Protein 1UWV (pdb70)

Sequence (406 aa):
QIITVSVNDLDSFGQGVARHNGKTLFIPGLLPQENAEVTVTEDKKQYARAKVVRRLSDSPERETPRCPHFGVCGGCQQQHASVDLQQRSKSAALARLKHDVSEVIADVPWGYRRRARLSLNYLPKTQQLQGFRKAGSSDIVDVKQCPILAPQLEALLPKVRACLGSLQARHLGHVELVQATSGTLILRHTAPLSSADREKLERFSHSEGLDLYLAPDSEILETVSGEPWYDSNGLRLTFSPRDFIQVNAGVNQKVARALEWLDVQPEDRVLDLFCGGNFTLPLATQAASVVGVEGVPALVEKGQQNARLNGLQNVTFYHENLEEDVTKQPWAKNGFDKVLLDPARAGAAGVQQIIKLEPIRIVYVSCNPATLARDSEALLKAGYTIARLALDFPHTGHLESVLFSR

Structure (mmCIF, N/CA/C/O backbone):
data_1UWV
#
_entry.id   1UWV
#
_cell.length_a   35.938
_cell.length_b   99.448
_cell.length_c   58.519
_cell.angle_alpha   90.00
_cell.angle_beta   100.57
_cell.angle_gamma   90.00
#
_symmetry.space_group_name_H-M   'P 1 21 1'
#
loop_
_entity.id
_entity.type
_entity.pdbx_description
1 polymer '23S RRNA (URACIL-5-)-METHYLTRANSFERASE RUMA'
2 non-polymer 'IRON/SULFUR CLUSTER'
3 non-polymer 'NICKEL (II) ION'
4 non-polymer 'PHOSPHATE ION'
5 non-polymer 'CHLORIDE ION'
6 water water
#
loop_
_atom_site.group_PDB
_atom_site.id
_atom_site.type_symbol
_atom_site.label_atom_id
_atom_site.label_alt_id
_atom_site.label_comp_id
_atom_site.label_asym_id
_atom_site.label_entity_id
_atom_site.label_seq_id
_atom_site.pdbx_PDB_ins_code
_atom_site.Cartn_x
_atom_site.Cartn_y
_atom_site.Cartn_z
_atom_site.occupancy
_atom_site.B_iso_or_equiv
_atom_site.auth_seq_id
_atom_site.auth_comp_id
_atom_site.auth_asym_id
_atom_site.auth_atom_id
_atom_site.pdbx_PDB_model_num
ATOM 1 N N . GLN A 1 15 ? 6.984 -26.259 28.791 1.00 19.64 15 GLN A N 1
ATOM 2 C CA . GLN A 1 15 ? 7.186 -25.011 29.593 1.00 19.48 15 GLN A CA 1
ATOM 3 C C . GLN A 1 15 ? 8.643 -24.887 30.057 1.00 19.42 15 GLN A C 1
ATOM 4 O O . GLN A 1 15 ? 9.125 -25.719 30.824 1.00 19.23 15 GLN A O 1
ATOM 10 N N . ILE A 1 16 ? 9.316 -23.839 29.571 1.00 19.17 16 ILE A N 1
ATOM 11 C CA . ILE A 1 16 ? 10.746 -23.533 29.805 1.00 18.88 16 ILE A CA 1
ATOM 12 C C . ILE A 1 16 ? 11.761 -24.624 29.379 1.00 18.69 16 ILE A C 1
ATOM 13 O O . ILE A 1 16 ? 11.762 -25.753 29.885 1.00 18.55 16 ILE A O 1
ATOM 18 N N . ILE A 1 17 ? 12.626 -24.219 28.441 1.00 18.13 17 ILE A N 1
ATOM 19 C CA . ILE A 1 17 ? 13.673 -25.038 27.849 1.00 17.93 17 ILE A CA 1
ATOM 20 C C . ILE A 1 17 ? 14.879 -24.146 27.489 1.00 17.83 17 ILE A C 1
ATOM 21 O O . ILE A 1 17 ? 14.735 -22.925 27.402 1.00 17.63 17 ILE A O 1
ATOM 26 N N . THR A 1 18 ? 16.047 -24.748 27.250 1.00 17.54 18 THR A N 1
ATOM 27 C CA . THR A 1 18 ? 17.276 -24.007 26.934 1.00 17.64 18 THR A CA 1
ATOM 28 C C . THR A 1 18 ? 17.675 -24.144 25.463 1.00 18.14 18 THR A C 1
ATOM 29 O O . THR A 1 18 ? 17.716 -25.248 24.918 1.00 18.24 18 THR A O 1
ATOM 33 N N . VAL A 1 19 ? 17.959 -23.019 24.812 1.00 18.27 19 VAL A N 1
ATOM 34 C CA . VAL A 1 19 ? 18.332 -23.026 23.394 1.00 18.86 19 VAL A CA 1
ATOM 35 C C . VAL A 1 19 ? 19.474 -22.105 22.985 1.00 19.44 19 VAL A C 1
ATOM 36 O O . VAL A 1 19 ? 19.785 -21.118 23.658 1.00 19.05 19 VAL A O 1
ATOM 40 N N . SER A 1 20 ? 20.031 -22.415 21.817 1.00 20.55 20 SER A N 1
ATOM 41 C CA . SER A 1 20 ? 21.054 -21.617 21.165 1.00 21.73 20 SER A CA 1
ATOM 42 C C . SER A 1 20 ? 20.586 -21.169 19.801 1.00 21.39 20 SER A C 1
ATOM 43 O O . SER A 1 20 ? 20.146 -21.989 18.985 1.00 22.15 20 SER A O 1
ATOM 46 N N . VAL A 1 21 ? 20.754 -19.883 19.523 1.00 21.09 21 VAL A N 1
ATOM 47 C CA . VAL A 1 21 ? 20.387 -19.308 18.237 1.00 20.60 21 VAL A CA 1
ATOM 48 C C . VAL A 1 21 ? 21.469 -19.536 17.190 1.00 20.30 21 VAL A C 1
ATOM 49 O O . VAL A 1 21 ? 22.624 -19.266 17.416 1.00 18.27 21 VAL A O 1
ATOM 53 N N . ASN A 1 22 ? 21.060 -20.048 16.040 1.00 21.42 22 ASN A N 1
ATOM 54 C CA . ASN A 1 22 ? 21.998 -20.417 14.984 1.00 23.12 22 ASN A CA 1
ATOM 55 C C . ASN A 1 22 ? 22.210 -19.228 14.050 1.00 24.03 22 ASN A C 1
ATOM 56 O O . ASN A 1 22 ? 23.322 -18.970 13.581 1.00 24.43 22 ASN A O 1
ATOM 61 N N . ASP A 1 23 ? 21.118 -18.514 13.794 1.00 24.22 23 ASP A N 1
ATOM 62 C CA . ASP A 1 23 ? 21.022 -17.582 12.682 1.00 24.87 23 ASP A CA 1
ATOM 63 C C . ASP A 1 23 ? 20.143 -16.397 13.029 1.00 24.81 23 ASP A C 1
ATOM 64 O O . ASP A 1 23 ? 19.266 -16.479 13.861 1.00 24.65 23 ASP A O 1
ATOM 69 N N . LEU A 1 24 ? 20.369 -15.296 12.336 1.00 25.68 24 LEU A N 1
ATOM 70 C CA . LEU A 1 24 ? 19.540 -14.112 12.441 1.00 26.14 24 LEU A CA 1
ATOM 71 C C . LEU A 1 24 ? 18.844 -13.983 11.139 1.00 27.07 24 LEU A C 1
ATOM 72 O O . LEU A 1 24 ? 19.516 -13.830 10.120 1.00 27.97 24 LEU A O 1
ATOM 77 N N . ASP A 1 25 ? 17.517 -14.065 11.138 1.00 28.15 25 ASP A N 1
ATOM 78 C CA . ASP A 1 25 ? 16.786 -14.115 9.882 1.00 28.51 25 ASP A CA 1
ATOM 79 C C . ASP A 1 25 ? 16.634 -12.693 9.259 1.00 28.89 25 ASP A C 1
ATOM 80 O O . ASP A 1 25 ? 16.986 -11.674 9.896 1.00 28.72 25 ASP A O 1
ATOM 85 N N . SER A 1 26 ? 16.174 -12.616 8.014 1.00 28.96 26 SER A N 1
ATOM 86 C CA . SER A 1 26 ? 15.922 -11.304 7.402 1.00 29.12 26 SER A CA 1
ATOM 87 C C . SER A 1 26 ? 15.180 -10.365 8.380 1.00 28.51 26 SER A C 1
ATOM 88 O O . SER A 1 26 ? 15.567 -9.204 8.527 1.00 28.85 26 SER A O 1
ATOM 91 N N . PHE A 1 27 ? 14.170 -10.917 9.076 1.00 27.63 27 PHE A N 1
ATOM 92 C CA . PHE A 1 27 ? 13.166 -10.166 9.865 1.00 26.27 27 PHE A CA 1
ATOM 93 C C . PHE A 1 27 ? 13.558 -9.911 11.351 1.00 24.72 27 PHE A C 1
ATOM 94 O O . PHE A 1 27 ? 12.789 -9.350 12.147 1.00 24.67 27 PHE A O 1
ATOM 102 N N . GLY A 1 28 ? 14.756 -10.323 11.723 1.00 22.40 28 GLY A N 1
ATOM 103 C CA . GLY A 1 28 ? 15.335 -9.869 12.968 1.00 20.65 28 GLY A CA 1
ATOM 104 C C . GLY A 1 28 ? 15.094 -10.725 14.208 1.00 19.18 28 GLY A C 1
ATOM 105 O O . GLY A 1 28 ? 15.542 -10.344 15.284 1.00 18.83 28 GLY A O 1
ATOM 106 N N . GLN A 1 29 ? 14.352 -11.817 14.061 1.00 17.60 29 GLN A N 1
ATOM 107 C CA . GLN A 1 29 ? 14.186 -12.830 15.090 1.00 17.34 29 GLN A CA 1
ATOM 108 C C . GLN A 1 29 ? 15.333 -13.809 14.940 1.00 15.75 29 GLN A C 1
ATOM 109 O O . GLN A 1 29 ? 15.745 -14.139 13.829 1.00 14.88 29 GLN A O 1
ATOM 115 N N . GLY A 1 30 ? 15.821 -14.292 16.060 1.00 15.88 30 GLY A N 1
ATOM 116 C CA . GLY A 1 30 ? 16.838 -15.335 16.071 1.00 16.15 30 GLY A CA 1
ATOM 117 C C . GLY A 1 30 ? 16.202 -16.659 15.668 1.00 16.60 30 GLY A C 1
ATOM 118 O O . GLY A 1 30 ? 15.031 -16.898 15.943 1.00 16.22 30 GLY A O 1
ATOM 119 N N . VAL A 1 31 ? 16.967 -17.494 14.978 1.00 16.98 31 VAL A N 1
ATOM 120 C CA . VAL A 1 31 ? 16.489 -18.773 14.450 1.00 16.84 31 VAL A CA 1
ATOM 121 C C . VAL A 1 31 ? 17.281 -19.824 15.185 1.00 16.12 31 VAL A C 1
ATOM 122 O O . VAL A 1 31 ? 18.487 -19.769 15.187 1.00 15.86 31 VAL A O 1
ATOM 126 N N . ALA A 1 32 ? 16.587 -20.698 15.895 1.00 15.80 32 ALA A N 1
ATOM 127 C CA . ALA A 1 32 ? 17.197 -21.763 16.682 1.00 15.74 32 ALA A CA 1
ATOM 128 C C . ALA A 1 32 ? 16.476 -23.056 16.370 1.00 15.66 32 ALA A C 1
ATOM 129 O O . ALA A 1 32 ? 15.476 -23.055 15.673 1.00 16.02 32 ALA A O 1
ATOM 131 N N . ARG A 1 33 ? 16.979 -24.162 16.897 1.00 15.32 33 ARG A N 1
ATOM 132 C CA . ARG A 1 33 ? 16.322 -25.444 16.749 1.00 15.29 33 ARG A CA 1
ATOM 133 C C . ARG A 1 33 ? 16.199 -26.049 18.141 1.00 14.56 33 ARG A C 1
ATOM 134 O O . ARG A 1 33 ? 17.124 -25.913 18.929 1.00 14.67 33 ARG A O 1
ATOM 142 N N . HIS A 1 34 ? 15.054 -26.663 18.460 1.00 13.77 34 HIS A N 1
ATOM 143 C CA . HIS A 1 34 ? 14.919 -27.544 19.649 1.00 12.69 34 HIS A CA 1
ATOM 144 C C . HIS A 1 34 ? 14.110 -28.796 19.325 1.00 11.36 34 HIS A C 1
ATOM 145 O O . HIS A 1 34 ? 13.000 -28.737 18.810 1.00 10.16 34 HIS A O 1
ATOM 152 N N . ASN A 1 35 ? 14.674 -29.928 19.713 1.00 10.16 35 ASN A N 1
ATOM 153 C CA . ASN A 1 35 ? 14.133 -31.253 19.411 1.00 10.02 35 ASN A CA 1
ATOM 154 C C . ASN A 1 35 ? 13.869 -31.392 17.914 1.00 9.87 35 ASN A C 1
ATOM 155 O O . ASN A 1 35 ? 12.895 -31.980 17.495 1.00 9.41 35 ASN A O 1
ATOM 160 N N . GLY A 1 36 ? 14.771 -30.809 17.125 1.00 10.37 36 GLY A N 1
ATOM 161 C CA . GLY A 1 36 ? 14.721 -30.879 15.688 1.00 11.81 36 GLY A CA 1
ATOM 162 C C . GLY A 1 36 ? 13.740 -29.988 14.970 1.00 12.94 36 GLY A C 1
ATOM 163 O O . GLY A 1 36 ? 13.642 -30.118 13.783 1.00 15.16 36 GLY A O 1
ATOM 164 N N . LYS A 1 37 ? 13.006 -29.130 15.673 1.00 14.70 37 LYS A N 1
ATOM 165 C CA . LYS A 1 37 ? 12.041 -28.186 15.090 1.00 15.41 37 LYS A CA 1
ATOM 166 C C . LYS A 1 37 ? 12.610 -26.744 15.129 1.00 15.49 37 LYS A C 1
ATOM 167 O O . LYS A 1 37 ? 13.254 -26.342 16.103 1.00 14.80 37 LYS A O 1
ATOM 173 N N . THR A 1 38 ? 12.386 -25.989 14.052 1.00 15.70 38 THR A N 1
ATOM 174 C CA . THR A 1 38 ? 12.843 -24.598 13.984 1.00 16.22 38 THR A CA 1
ATOM 175 C C . THR A 1 38 ? 12.085 -23.708 15.014 1.00 16.50 38 THR A C 1
ATOM 176 O O . THR A 1 38 ? 10.855 -23.795 15.135 1.00 15.78 38 THR A O 1
ATOM 180 N N . LEU A 1 39 ? 12.832 -22.892 15.752 1.00 16.25 39 LEU A N 1
ATOM 181 C CA . LEU A 1 39 ? 12.284 -21.949 16.725 1.00 17.68 39 LEU A CA 1
ATOM 182 C C . LEU A 1 39 ? 12.611 -20.493 16.346 1.00 17.20 39 LEU A C 1
ATOM 183 O O . LEU A 1 39 ? 13.775 -20.164 16.133 1.00 17.15 39 LEU A O 1
ATOM 188 N N . PHE A 1 40 ? 11.599 -19.632 16.277 1.00 17.50 40 PHE A N 1
ATOM 189 C CA . PHE A 1 40 ? 11.813 -18.204 16.052 1.00 17.26 40 PHE A CA 1
ATOM 190 C C . PHE A 1 40 ? 11.647 -17.402 17.334 1.00 17.26 40 PHE A C 1
ATOM 191 O O . PHE A 1 40 ? 10.555 -17.312 17.871 1.00 17.09 40 PHE A O 1
ATOM 199 N N . ILE A 1 41 ? 12.749 -16.828 17.817 1.00 16.76 41 ILE A N 1
ATOM 200 C CA . ILE A 1 41 ? 12.789 -16.118 19.077 1.00 17.02 41 ILE A CA 1
ATOM 201 C C . ILE A 1 41 ? 13.134 -14.636 18.870 1.00 16.67 41 ILE A C 1
ATOM 202 O O . ILE A 1 41 ? 14.267 -14.333 18.539 1.00 17.51 41 ILE A O 1
ATOM 207 N N . PRO A 1 42 ? 12.203 -13.719 19.074 1.00 16.59 42 PRO A N 1
ATOM 208 C CA . PRO A 1 42 ? 12.543 -12.291 19.026 1.00 16.55 42 PRO A CA 1
ATOM 209 C C . PRO A 1 42 ? 13.544 -11.908 20.094 1.00 16.16 42 PRO A C 1
ATOM 210 O O . PRO A 1 42 ? 13.509 -12.455 21.180 1.00 16.37 42 PRO A O 1
ATOM 214 N N . GLY A 1 43 ? 14.435 -10.981 19.771 1.00 16.54 43 GLY A N 1
ATOM 215 C CA . GLY A 1 43 ? 15.376 -10.435 20.741 1.00 16.48 43 GLY A CA 1
ATOM 216 C C . GLY A 1 43 ? 16.651 -11.205 20.979 1.00 16.57 43 GLY A C 1
ATOM 217 O O . GLY A 1 43 ? 17.450 -10.798 21.825 1.00 16.97 43 GLY A O 1
ATOM 218 N N . LEU A 1 44 ? 16.846 -12.323 20.268 1.00 16.98 44 LEU A N 1
ATOM 219 C CA . LEU A 1 44 ? 18.020 -13.187 20.448 1.00 16.82 44 LEU A CA 1
ATOM 220 C C . LEU A 1 44 ? 18.885 -13.221 19.159 1.00 16.40 44 LEU A C 1
ATOM 221 O O . LEU A 1 44 ? 18.369 -13.241 18.018 1.00 15.49 44 LEU A O 1
ATOM 226 N N . LEU A 1 45 ? 20.203 -13.175 19.356 1.00 15.61 45 LEU A N 1
ATOM 227 C CA . LEU A 1 45 ? 21.123 -13.028 18.228 1.00 16.45 45 LEU A CA 1
ATOM 228 C C . LEU A 1 45 ? 21.922 -14.306 17.954 1.00 16.58 45 LEU A C 1
ATOM 229 O O . LEU A 1 45 ? 22.028 -15.162 18.831 1.00 15.73 45 LEU A O 1
ATOM 234 N N . PRO A 1 46 ? 22.537 -14.411 16.775 1.00 17.80 46 PRO A N 1
ATOM 235 C CA . PRO A 1 46 ? 23.361 -15.581 16.482 1.00 18.44 46 PRO A CA 1
ATOM 236 C C . PRO A 1 46 ? 24.331 -15.838 17.636 1.00 19.62 46 PRO A C 1
ATOM 237 O O . PRO A 1 46 ? 24.980 -14.909 18.165 1.00 19.41 46 PRO A O 1
ATOM 241 N N . GLN A 1 47 ? 24.327 -17.108 18.044 1.00 20.44 47 GLN A N 1
ATOM 242 C CA . GLN A 1 47 ? 25.234 -17.687 19.004 1.00 21.42 47 GLN A CA 1
ATOM 243 C C . GLN A 1 47 ? 24.980 -17.274 20.466 1.00 21.17 47 GLN A C 1
ATOM 244 O O . GLN A 1 47 ? 25.707 -17.695 21.380 1.00 22.57 47 GLN A O 1
ATOM 250 N N . GLU A 1 48 ? 23.898 -16.565 20.711 1.00 19.97 48 GLU A N 1
ATOM 251 C CA . GLU A 1 48 ? 23.483 -16.316 22.076 1.00 19.23 48 GLU A CA 1
ATOM 252 C C . GLU A 1 48 ? 22.695 -17.504 22.601 1.00 19.43 48 GLU A C 1
ATOM 253 O O . GLU A 1 48 ? 21.971 -18.141 21.864 1.00 19.99 48 GLU A O 1
ATOM 259 N N . ASN A 1 49 ? 22.827 -17.777 23.892 1.00 19.61 49 ASN A N 1
ATOM 260 C CA . ASN A 1 49 ? 22.042 -18.803 24.553 1.00 19.67 49 ASN A CA 1
ATOM 261 C C . ASN A 1 49 ? 20.995 -18.163 25.465 1.00 19.10 49 ASN A C 1
ATOM 262 O O . ASN A 1 49 ? 21.167 -17.025 25.937 1.00 19.09 49 ASN A O 1
ATOM 267 N N . ALA A 1 50 ? 19.899 -18.883 25.685 1.00 18.36 50 ALA A N 1
ATOM 268 C CA . ALA A 1 50 ? 18.771 -18.358 26.448 1.00 17.82 50 ALA A CA 1
ATOM 269 C C . ALA A 1 50 ? 17.848 -19.432 26.989 1.00 17.61 50 ALA A C 1
ATOM 270 O O . ALA A 1 50 ? 17.636 -20.472 26.359 1.00 17.17 50 ALA A O 1
ATOM 272 N N . GLU A 1 51 ? 17.313 -19.164 28.176 1.00 17.40 51 GLU A N 1
ATOM 273 C CA . GLU A 1 51 ? 16.123 -19.857 28.662 1.00 17.54 51 GLU A CA 1
ATOM 274 C C . GLU A 1 51 ? 14.919 -19.161 28.011 1.00 17.54 51 GLU A C 1
ATOM 275 O O . GLU A 1 51 ? 14.830 -17.933 28.027 1.00 16.69 51 GLU A O 1
ATOM 281 N N . VAL A 1 52 ? 14.034 -19.954 27.403 1.00 17.54 52 VAL A N 1
ATOM 282 C CA . VAL A 1 52 ? 12.920 -19.442 26.605 1.00 17.58 52 VAL A CA 1
ATOM 283 C C . VAL A 1 52 ? 11.635 -20.258 26.826 1.00 17.86 52 VAL A C 1
ATOM 284 O O . VAL A 1 52 ? 11.696 -21.385 27.299 1.00 17.20 52 VAL A O 1
ATOM 288 N N . THR A 1 53 ? 10.482 -19.673 26.490 1.00 18.98 53 THR A N 1
ATOM 289 C CA . THR A 1 53 ? 9.184 -20.371 26.516 1.00 19.94 53 THR A CA 1
ATOM 290 C C . THR A 1 53 ? 8.412 -20.237 25.204 1.00 20.80 53 THR A C 1
ATOM 291 O O . THR A 1 53 ? 8.283 -19.146 24.659 1.00 21.72 53 THR A O 1
ATOM 295 N N . VAL A 1 54 ? 7.824 -21.330 24.750 1.00 21.45 54 VAL A N 1
ATOM 296 C CA . VAL A 1 54 ? 6.965 -21.290 23.586 1.00 22.16 54 VAL A CA 1
ATOM 297 C C . VAL A 1 54 ? 5.527 -21.120 24.102 1.00 22.77 54 VAL A C 1
ATOM 298 O O . VAL A 1 54 ? 5.109 -21.860 24.994 1.00 23.25 54 VAL A O 1
ATOM 302 N N . THR A 1 55 ? 4.799 -20.104 23.621 1.00 23.43 55 THR A N 1
ATOM 303 C CA . THR A 1 55 ? 3.326 -20.074 23.772 1.00 23.81 55 THR A CA 1
ATOM 304 C C . THR A 1 55 ? 2.653 -20.567 22.475 1.00 24.28 55 THR A C 1
ATOM 305 O O . THR A 1 55 ? 1.443 -20.825 22.457 1.00 24.44 55 THR A O 1
ATOM 309 N N . GLU A 1 56 ? 3.462 -20.752 21.419 1.00 24.99 56 GLU A N 1
ATOM 310 C CA . GLU A 1 56 ? 2.978 -21.015 20.059 1.00 24.93 56 GLU A CA 1
ATOM 311 C C . GLU A 1 56 ? 3.666 -22.212 19.403 1.00 24.94 56 GLU A C 1
ATOM 312 O O . GLU A 1 56 ? 4.722 -22.035 18.793 1.00 25.06 56 GLU A O 1
ATOM 318 N N . ASP A 1 57 ? 3.095 -23.420 19.508 1.00 24.69 57 ASP A N 1
ATOM 319 C CA . ASP A 1 57 ? 3.716 -24.615 18.892 1.00 24.55 57 ASP A CA 1
ATOM 320 C C . ASP A 1 57 ? 2.906 -25.184 17.727 1.00 24.40 57 ASP A C 1
ATOM 321 O O . ASP A 1 57 ? 1.767 -25.631 17.906 1.00 24.50 57 ASP A O 1
ATOM 326 N N . LYS A 1 58 ? 3.533 -25.224 16.553 1.00 23.95 58 LYS A N 1
ATOM 327 C CA . LYS A 1 58 ? 2.862 -25.627 15.319 1.00 23.38 58 LYS A CA 1
ATOM 328 C C . LYS A 1 58 ? 3.603 -26.774 14.634 1.00 23.05 58 LYS A C 1
ATOM 329 O O . LYS A 1 58 ? 4.618 -27.259 15.130 1.00 23.40 58 LYS A O 1
ATOM 335 N N . LYS A 1 59 ? 3.054 -27.201 13.504 1.00 22.58 59 LYS A N 1
ATOM 336 C CA . LYS A 1 59 ? 3.685 -28.148 12.576 1.00 22.14 59 LYS A CA 1
ATOM 337 C C . LYS A 1 59 ? 5.177 -27.886 12.245 1.00 21.86 59 LYS A C 1
ATOM 338 O O . LYS A 1 59 ? 6.060 -28.474 12.879 1.00 22.21 59 LYS A O 1
ATOM 344 N N . GLN A 1 60 ? 5.456 -27.005 11.278 1.00 21.48 60 GLN A N 1
ATOM 345 C CA . GLN A 1 60 ? 6.796 -26.884 10.668 1.00 21.51 60 GLN A CA 1
ATOM 346 C C . GLN A 1 60 ? 7.785 -26.022 11.474 1.00 21.18 60 GLN A C 1
ATOM 347 O O . GLN A 1 60 ? 8.952 -25.882 11.089 1.00 21.24 60 GLN A O 1
ATOM 353 N N . TYR A 1 61 ? 7.307 -25.437 12.572 1.00 20.63 61 TYR A N 1
ATOM 354 C CA . TYR A 1 61 ? 8.059 -24.443 13.331 1.00 19.76 61 TYR A CA 1
ATOM 355 C C . TYR A 1 61 ? 7.337 -24.076 14.615 1.00 19.61 61 TYR A C 1
ATOM 356 O O . TYR A 1 61 ? 6.198 -24.468 14.840 1.00 20.39 61 TYR A O 1
ATOM 365 N N . ALA A 1 62 ? 8.009 -23.305 15.450 1.00 19.23 62 ALA A N 1
ATOM 366 C CA . ALA A 1 62 ? 7.457 -22.834 16.716 1.00 18.95 62 ALA A CA 1
ATOM 367 C C . ALA A 1 62 ? 7.995 -21.436 17.006 1.00 18.66 62 ALA A C 1
ATOM 368 O O . ALA A 1 62 ? 8.933 -21.001 16.368 1.00 17.41 62 ALA A O 1
ATOM 370 N N . ARG A 1 63 ? 7.344 -20.714 17.914 1.00 19.62 63 ARG A N 1
ATOM 371 C CA . ARG A 1 63 ? 7.800 -19.388 18.333 1.00 20.13 63 ARG A CA 1
ATOM 372 C C . ARG A 1 63 ? 8.053 -19.408 19.829 1.00 19.85 63 ARG A C 1
ATOM 373 O O . ARG A 1 63 ? 7.491 -20.227 20.549 1.00 19.43 63 ARG A O 1
ATOM 381 N N . ALA A 1 64 ? 8.925 -18.521 20.290 1.00 19.32 64 ALA A N 1
ATOM 382 C CA . ALA A 1 64 ? 9.195 -18.411 21.719 1.00 18.92 64 ALA A CA 1
ATOM 383 C C . ALA A 1 64 ? 9.664 -17.016 22.102 1.00 18.34 64 ALA A C 1
ATOM 384 O O . ALA A 1 64 ? 10.090 -16.252 21.252 1.00 17.49 64 ALA A O 1
ATOM 386 N N . LYS A 1 65 ? 9.558 -16.695 23.391 1.00 18.69 65 LYS A N 1
ATOM 387 C CA . LYS A 1 65 ? 10.033 -15.426 23.946 1.00 18.80 65 LYS A CA 1
ATOM 388 C C . LYS A 1 65 ? 11.170 -15.711 24.915 1.00 18.40 65 LYS A C 1
ATOM 389 O O . LYS A 1 65 ? 11.196 -16.749 25.563 1.00 17.39 65 LYS A O 1
ATOM 395 N N . VAL A 1 66 ? 12.120 -14.788 24.992 1.00 18.99 66 VAL A N 1
ATOM 396 C CA . VAL A 1 66 ? 13.214 -14.881 25.964 1.00 19.28 66 VAL A CA 1
ATOM 397 C C . VAL A 1 66 ? 12.664 -14.545 27.353 1.00 19.36 66 VAL A C 1
ATOM 398 O O . VAL A 1 66 ? 12.036 -13.506 27.530 1.00 19.50 66 VAL A O 1
ATOM 402 N N . VAL A 1 67 ? 12.887 -15.437 28.315 1.00 19.33 67 VAL A N 1
ATOM 403 C CA . VAL A 1 67 ? 12.587 -15.164 29.714 1.00 19.72 67 VAL A CA 1
ATOM 404 C C . VAL A 1 67 ? 13.876 -14.733 30.433 1.00 19.83 67 VAL A C 1
ATOM 405 O O . VAL A 1 67 ? 13.876 -13.729 31.159 1.00 19.48 67 VAL A O 1
ATOM 409 N N . ARG A 1 68 ? 14.968 -15.464 30.195 1.00 19.93 68 ARG A N 1
ATOM 410 C CA . ARG A 1 68 ? 16.303 -15.047 30.639 1.00 20.13 68 ARG A CA 1
ATOM 411 C C . ARG A 1 68 ? 17.374 -15.386 29.600 1.00 20.01 68 ARG A C 1
ATOM 412 O O . ARG A 1 68 ? 17.596 -16.553 29.253 1.00 20.63 68 ARG A O 1
ATOM 420 N N . ARG A 1 69 ? 18.029 -14.352 29.095 1.00 19.89 69 ARG A N 1
ATOM 421 C CA . ARG A 1 69 ? 19.114 -14.518 28.145 1.00 19.39 69 ARG A CA 1
ATOM 422 C C . ARG A 1 69 ? 20.354 -14.860 28.945 1.00 19.69 69 ARG A C 1
ATOM 423 O O . ARG A 1 69 ? 20.685 -14.156 29.873 1.00 19.61 69 ARG A O 1
ATOM 431 N N . LEU A 1 70 ? 21.025 -15.955 28.607 1.00 19.99 70 LEU A N 1
ATOM 432 C CA . LEU A 1 70 ? 22.160 -16.434 29.409 1.00 19.66 70 LEU A CA 1
ATOM 433 C C . LEU A 1 70 ? 23.498 -15.824 28.989 1.00 20.19 70 LEU A C 1
ATOM 434 O O . LEU A 1 70 ? 24.433 -15.768 29.783 1.00 20.12 70 LEU A O 1
ATOM 439 N N . SER A 1 71 ? 23.584 -15.337 27.752 1.00 20.99 71 SER A N 1
ATOM 440 C CA . SER A 1 71 ? 24.852 -14.829 27.210 1.00 21.31 71 SER A CA 1
ATOM 441 C C . SER A 1 71 ? 24.658 -13.776 26.117 1.00 21.08 71 SER A C 1
ATOM 442 O O . SER A 1 71 ? 23.572 -13.650 25.578 1.00 21.20 71 SER A O 1
ATOM 445 N N . ASP A 1 72 ? 25.733 -13.067 25.784 1.00 20.40 72 ASP A N 1
ATOM 446 C CA . ASP A 1 72 ? 25.700 -11.947 24.866 1.00 19.97 72 ASP A CA 1
ATOM 447 C C . ASP A 1 72 ? 26.605 -12.148 23.673 1.00 18.50 72 ASP A C 1
ATOM 448 O O . ASP A 1 72 ? 27.775 -12.472 23.833 1.00 16.97 72 ASP A O 1
ATOM 453 N N . SER A 1 73 ? 26.081 -11.847 22.483 1.00 15.81 73 SER A N 1
ATOM 454 C CA . SER A 1 73 ? 26.886 -11.778 21.274 1.00 15.05 73 SER A CA 1
ATOM 455 C C . SER A 1 73 ? 27.733 -10.519 21.358 1.00 13.88 73 SER A C 1
ATOM 456 O O . SER A 1 73 ? 27.270 -9.534 21.913 1.00 13.10 73 SER A O 1
ATOM 459 N N . PRO A 1 74 ? 28.940 -10.531 20.793 1.00 13.15 74 PRO A N 1
ATOM 460 C CA . PRO A 1 74 ? 29.716 -9.298 20.632 1.00 13.35 74 PRO A CA 1
ATOM 461 C C . PRO A 1 74 ? 29.077 -8.303 19.635 1.00 13.46 74 PRO A C 1
ATOM 462 O O . PRO A 1 74 ? 29.386 -7.111 19.695 1.00 13.06 74 PRO A O 1
ATOM 466 N N . GLU A 1 75 ? 28.212 -8.774 18.739 1.00 14.71 75 GLU A N 1
ATOM 467 C CA . GLU A 1 75 ? 27.464 -7.875 17.854 1.00 15.28 75 GLU A CA 1
ATOM 468 C C . GLU A 1 75 ? 26.214 -7.242 18.440 1.00 14.54 75 GLU A C 1
ATOM 469 O O . GLU A 1 75 ? 25.513 -6.517 17.723 1.00 13.56 75 GLU A O 1
ATOM 475 N N . ARG A 1 76 ? 25.929 -7.493 19.714 1.00 13.34 76 ARG A N 1
ATOM 476 C CA . ARG A 1 76 ? 24.773 -6.952 20.419 1.00 13.91 76 ARG A CA 1
ATOM 477 C C . ARG A 1 76 ? 25.001 -5.455 20.686 1.00 14.93 76 ARG A C 1
ATOM 478 O O . ARG A 1 76 ? 26.088 -5.047 21.107 1.00 15.88 76 ARG A O 1
ATOM 486 N N . GLU A 1 77 ? 24.002 -4.633 20.371 1.00 15.20 77 GLU A N 1
ATOM 487 C CA . GLU A 1 77 ? 24.027 -3.197 20.667 1.00 15.89 77 GLU A CA 1
ATOM 488 C C . GLU A 1 77 ? 22.864 -2.926 21.573 1.00 15.45 77 GLU A C 1
ATOM 489 O O . GLU A 1 77 ? 21.926 -3.725 21.618 1.00 17.02 77 GLU A O 1
ATOM 495 N N . THR A 1 78 ? 22.894 -1.761 22.205 1.00 15.38 78 THR A N 1
ATOM 496 C CA . THR A 1 78 ? 21.822 -1.244 23.034 1.00 15.55 78 THR A CA 1
ATOM 497 C C . THR A 1 78 ? 20.892 -0.452 22.100 1.00 16.20 78 THR A C 1
ATOM 498 O O . THR A 1 78 ? 21.328 0.517 21.452 1.00 17.14 78 THR A O 1
ATOM 502 N N . PRO A 1 79 ? 19.627 -0.854 21.984 1.00 15.73 79 PRO A N 1
ATOM 503 C CA . PRO A 1 79 ? 18.701 -0.117 21.097 1.00 16.84 79 PRO A CA 1
ATOM 504 C C . PRO A 1 79 ? 18.754 1.371 21.417 1.00 16.14 79 PRO A C 1
ATOM 505 O O . PRO A 1 79 ? 18.797 1.717 22.602 1.00 14.47 79 PRO A O 1
ATOM 509 N N . ARG A 1 80 ? 18.805 2.231 20.400 1.00 16.65 80 ARG A N 1
ATOM 510 C CA . ARG A 1 80 ? 18.777 3.677 20.642 1.00 18.15 80 ARG A CA 1
ATOM 511 C C . ARG A 1 80 ? 17.356 4.241 20.907 1.00 17.82 80 ARG A C 1
ATOM 512 O O . ARG A 1 80 ? 17.229 5.327 21.445 1.00 18.25 80 ARG A O 1
ATOM 520 N N . CYS A 1 81 ? 16.306 3.540 20.513 1.00 17.71 81 CYS A N 1
ATOM 521 C CA . CYS A 1 81 ? 14.924 4.031 20.657 1.00 18.78 81 CYS A CA 1
ATOM 522 C C . CYS A 1 81 ? 14.248 3.395 21.894 1.00 18.81 81 CYS A C 1
ATOM 523 O O . CYS A 1 81 ? 14.330 2.196 22.044 1.00 17.44 81 CYS A O 1
ATOM 526 N N . PRO A 1 82 ? 13.556 4.172 22.733 1.00 18.28 82 PRO A N 1
ATOM 527 C CA . PRO A 1 82 ? 12.846 3.604 23.908 1.00 19.40 82 PRO A CA 1
ATOM 528 C C . PRO A 1 82 ? 11.590 2.808 23.531 1.00 19.49 82 PRO A C 1
ATOM 529 O O . PRO A 1 82 ? 11.092 2.000 24.344 1.00 19.08 82 PRO A O 1
ATOM 533 N N . HIS A 1 83 ? 11.105 3.020 22.304 1.00 18.69 83 HIS A N 1
ATOM 534 C CA . HIS A 1 83 ? 9.948 2.331 21.783 1.00 17.59 83 HIS A CA 1
ATOM 535 C C . HIS A 1 83 ? 10.314 0.995 21.070 1.00 17.93 83 HIS A C 1
ATOM 536 O O . HIS A 1 83 ? 9.452 0.220 20.697 1.00 16.43 83 HIS A O 1
ATOM 543 N N . PHE A 1 84 ? 11.597 0.746 20.868 1.00 18.42 84 PHE A N 1
ATOM 544 C CA . PHE A 1 84 ? 12.013 -0.512 20.265 1.00 18.70 84 PHE A CA 1
ATOM 545 C C . PHE A 1 84 ? 11.552 -1.734 21.084 1.00 17.69 84 PHE A C 1
ATOM 546 O O . PHE A 1 84 ? 11.654 -1.742 22.272 1.00 16.73 84 PHE A O 1
ATOM 554 N N . GLY A 1 85 ? 10.965 -2.727 20.429 1.00 17.57 85 GLY A N 1
ATOM 555 C CA . GLY A 1 85 ? 10.454 -3.900 21.138 1.00 18.07 85 GLY A CA 1
ATOM 556 C C . GLY A 1 85 ? 8.938 -3.823 21.189 1.00 18.31 85 GLY A C 1
ATOM 557 O O . GLY A 1 85 ? 8.260 -4.850 21.342 1.00 18.33 85 GLY A O 1
ATOM 558 N N . VAL A 1 86 ? 8.411 -2.623 20.942 1.00 17.90 86 VAL A N 1
ATOM 559 C CA . VAL A 1 86 ? 6.979 -2.360 20.987 1.00 17.90 86 VAL A CA 1
ATOM 560 C C . VAL A 1 86 ? 6.474 -1.743 19.664 1.00 17.29 86 VAL A C 1
ATOM 561 O O . VAL A 1 86 ? 5.464 -2.184 19.134 1.00 15.76 86 VAL A O 1
ATOM 565 N N . CYS A 1 87 ? 7.171 -0.725 19.158 1.00 18.11 87 CYS A N 1
ATOM 566 C CA . CYS A 1 87 ? 6.890 -0.140 17.846 1.00 18.28 87 CYS A CA 1
ATOM 567 C C . CYS A 1 87 ? 7.147 -1.153 16.709 1.00 17.02 87 CYS A C 1
ATOM 568 O O . CYS A 1 87 ? 8.180 -1.802 16.695 1.00 16.66 87 CYS A O 1
ATOM 571 N N . GLY A 1 88 ? 6.196 -1.282 15.788 1.00 17.24 88 GLY A N 1
ATOM 572 C CA . GLY A 1 88 ? 6.362 -2.088 14.581 1.00 17.13 88 GLY A CA 1
ATOM 573 C C . GLY A 1 88 ? 7.397 -1.611 13.562 1.00 18.04 88 GLY A C 1
ATOM 574 O O . GLY A 1 88 ? 7.649 -2.310 12.555 1.00 19.05 88 GLY A O 1
ATOM 575 N N . GLY A 1 89 ? 7.946 -0.407 13.757 1.00 17.89 89 GLY A N 1
ATOM 576 C CA . GLY A 1 89 ? 8.804 0.228 12.767 1.00 17.65 89 GLY A CA 1
ATOM 577 C C . GLY A 1 89 ? 10.191 -0.366 12.637 1.00 18.26 89 GLY A C 1
ATOM 578 O O . GLY A 1 89 ? 10.726 -0.499 11.515 1.00 18.06 89 GLY A O 1
ATOM 579 N N . CYS A 1 90 ? 10.778 -0.765 13.758 1.00 16.65 90 CYS A N 1
ATOM 580 C CA . CYS A 1 90 ? 12.122 -1.392 13.775 1.00 17.12 90 CYS A CA 1
ATOM 581 C C . CYS A 1 90 ? 12.137 -2.806 14.354 1.00 16.84 90 CYS A C 1
ATOM 582 O O . CYS A 1 90 ? 11.367 -3.116 15.267 1.00 17.02 90 CYS A O 1
ATOM 585 N N . GLN A 1 91 ? 13.015 -3.654 13.827 1.00 17.19 91 GLN A N 1
ATOM 586 C CA . GLN A 1 91 ? 13.097 -5.080 14.260 1.00 17.54 91 GLN A CA 1
ATOM 587 C C . GLN A 1 91 ? 14.467 -5.497 14.819 1.00 17.85 91 GLN A C 1
ATOM 588 O O . GLN A 1 91 ? 14.566 -6.494 15.571 1.00 18.16 91 GLN A O 1
ATOM 594 N N . GLN A 1 92 ? 15.518 -4.713 14.559 1.00 17.11 92 GLN A N 1
ATOM 595 C CA . GLN A 1 92 ? 16.905 -5.204 14.728 1.00 17.11 92 GLN A CA 1
ATOM 596 C C . GLN A 1 92 ? 17.885 -4.177 15.275 1.00 15.50 92 GLN A C 1
ATOM 597 O O . GLN A 1 92 ? 19.079 -4.290 14.988 1.00 14.84 92 GLN A O 1
ATOM 603 N N . GLN A 1 93 ? 17.421 -3.237 16.089 1.00 16.42 93 GLN A N 1
ATOM 604 C CA . GLN A 1 93 ? 18.281 -2.223 16.676 1.00 15.94 93 GLN A CA 1
ATOM 605 C C . GLN A 1 93 ? 19.288 -2.876 17.618 1.00 15.92 93 GLN A C 1
ATOM 606 O O . GLN A 1 93 ? 20.347 -2.283 17.919 1.00 17.31 93 GLN A O 1
ATOM 612 N N . HIS A 1 94 ? 18.955 -4.075 18.104 1.00 15.62 94 HIS A N 1
ATOM 613 C CA . HIS A 1 94 ? 19.791 -4.834 19.034 1.00 13.53 94 HIS A CA 1
ATOM 614 C C . HIS A 1 94 ? 20.950 -5.513 18.299 1.00 14.14 94 HIS A C 1
ATOM 615 O O . HIS A 1 94 ? 21.849 -6.007 18.913 1.00 12.13 94 HIS A O 1
ATOM 622 N N . ALA A 1 95 ? 20.916 -5.509 16.968 1.00 14.98 95 ALA A N 1
ATOM 623 C CA . ALA A 1 95 ? 21.980 -6.086 16.164 1.00 15.64 95 ALA A CA 1
ATOM 624 C C . ALA A 1 95 ? 22.813 -4.965 15.613 1.00 16.49 95 ALA A C 1
ATOM 625 O O . ALA A 1 95 ? 22.273 -4.004 15.070 1.00 16.16 95 ALA A O 1
ATOM 627 N N . SER A 1 96 ? 24.127 -5.087 15.732 1.00 16.70 96 SER A N 1
ATOM 628 C CA . SER A 1 96 ? 24.995 -4.111 15.107 1.00 17.90 96 SER A CA 1
ATOM 629 C C . SER A 1 96 ? 24.743 -4.050 13.612 1.00 18.75 96 SER A C 1
ATOM 630 O O . SER A 1 96 ? 24.313 -5.028 12.990 1.00 19.87 96 SER A O 1
ATOM 633 N N . VAL A 1 97 ? 25.036 -2.886 13.040 1.00 18.40 97 VAL A N 1
ATOM 634 C CA . VAL A 1 97 ? 24.940 -2.653 11.609 1.00 19.34 97 VAL A CA 1
ATOM 635 C C . VAL A 1 97 ? 25.769 -3.682 10.766 1.00 18.86 97 VAL A C 1
ATOM 636 O O . VAL A 1 97 ? 25.309 -4.131 9.732 1.00 17.71 97 VAL A O 1
ATOM 640 N N . ASP A 1 98 ? 26.963 -4.046 11.212 1.00 19.26 98 ASP A N 1
ATOM 641 C CA . ASP A 1 98 ? 27.753 -5.072 10.520 1.00 20.02 98 ASP A CA 1
ATOM 642 C C . ASP A 1 98 ? 26.968 -6.371 10.445 1.00 19.42 98 ASP A C 1
ATOM 643 O O . ASP A 1 98 ? 26.912 -6.999 9.372 1.00 20.96 98 ASP A O 1
ATOM 648 N N . LEU A 1 99 ? 26.349 -6.765 11.563 1.00 17.59 99 LEU A N 1
ATOM 649 C CA . LEU A 1 99 ? 25.605 -8.027 11.657 1.00 16.64 99 LEU A CA 1
ATOM 650 C C . LEU A 1 99 ? 24.382 -7.978 10.751 1.00 15.50 99 LEU A C 1
ATOM 651 O O . LEU A 1 99 ? 24.125 -8.941 10.034 1.00 14.83 99 LEU A O 1
ATOM 656 N N . GLN A 1 100 ? 23.675 -6.854 10.730 1.00 16.67 100 GLN A N 1
ATOM 657 C CA . GLN A 1 100 ? 22.487 -6.722 9.904 1.00 15.49 100 GLN A CA 1
ATOM 658 C C . GLN A 1 100 ? 22.897 -6.932 8.423 1.00 15.86 100 GLN A C 1
ATOM 659 O O . GLN A 1 100 ? 22.254 -7.672 7.707 1.00 15.56 100 GLN A O 1
ATOM 665 N N . GLN A 1 101 ? 23.972 -6.267 8.022 1.00 16.32 101 GLN A N 1
ATOM 666 C CA . GLN A 1 101 ? 24.475 -6.250 6.661 1.00 17.09 101 GLN A CA 1
ATOM 667 C C . GLN A 1 101 ? 25.000 -7.620 6.290 1.00 16.84 101 GLN A C 1
ATOM 668 O O . GLN A 1 101 ? 24.712 -8.047 5.199 1.00 18.48 101 GLN A O 1
ATOM 674 N N . ARG A 1 102 ? 25.728 -8.273 7.193 1.00 17.13 102 ARG A N 1
ATOM 675 C CA . ARG A 1 102 ? 26.297 -9.611 6.981 1.00 18.75 102 ARG A CA 1
ATOM 676 C C . ARG A 1 102 ? 25.159 -10.648 6.825 1.00 17.96 102 ARG A C 1
ATOM 677 O O . ARG A 1 102 ? 25.202 -11.511 5.943 1.00 16.13 102 ARG A O 1
ATOM 685 N N . SER A 1 103 ? 24.097 -10.520 7.624 1.00 18.02 103 SER A N 1
ATOM 686 C CA . SER A 1 103 ? 23.017 -11.502 7.617 1.00 17.81 103 SER A CA 1
ATOM 687 C C . SER A 1 103 ? 22.153 -11.386 6.346 1.00 17.16 103 SER A C 1
ATOM 688 O O . SER A 1 103 ? 21.756 -12.384 5.759 1.00 16.78 103 SER A O 1
ATOM 691 N N . LYS A 1 104 ? 21.900 -10.167 5.929 1.00 16.76 104 LYS A N 1
ATOM 692 C CA . LYS A 1 104 ? 21.140 -9.884 4.700 1.00 15.76 104 LYS A CA 1
ATOM 693 C C . LYS A 1 104 ? 21.913 -10.234 3.409 1.00 15.59 104 LYS A C 1
ATOM 694 O O . LYS A 1 104 ? 21.336 -10.756 2.442 1.00 14.88 104 LYS A O 1
ATOM 700 N N . SER A 1 105 ? 23.199 -9.905 3.419 1.00 15.64 105 SER A N 1
ATOM 701 C CA . SER A 1 105 ? 24.108 -10.200 2.325 1.00 16.32 105 SER A CA 1
ATOM 702 C C . SER A 1 105 ? 24.213 -11.706 2.175 1.00 16.76 105 SER A C 1
ATOM 703 O O . SER A 1 105 ? 24.189 -12.182 1.038 1.00 17.80 105 SER A O 1
ATOM 706 N N . ALA A 1 106 ? 24.292 -12.438 3.285 1.00 16.25 106 ALA A N 1
ATOM 707 C CA . ALA A 1 106 ? 24.402 -13.916 3.228 1.00 16.47 106 ALA A CA 1
ATOM 708 C C . ALA A 1 106 ? 23.155 -14.536 2.598 1.00 15.79 106 ALA A C 1
ATOM 709 O O . ALA A 1 106 ? 23.274 -15.453 1.820 1.00 15.90 106 ALA A O 1
ATOM 711 N N . ALA A 1 107 ? 21.974 -14.047 2.976 1.00 14.68 107 ALA A N 1
ATOM 712 C CA . ALA A 1 107 ? 20.708 -14.525 2.442 1.00 14.89 107 ALA A CA 1
ATOM 713 C C . ALA A 1 107 ? 20.642 -14.247 0.959 1.00 14.61 107 ALA A C 1
ATOM 714 O O . ALA A 1 107 ? 20.244 -15.124 0.205 1.00 14.15 107 ALA A O 1
ATOM 716 N N . LEU A 1 108 ? 21.058 -13.046 0.553 1.00 13.66 108 LEU A N 1
ATOM 717 C CA . LEU A 1 108 ? 21.011 -12.641 -0.845 1.00 14.06 108 LEU A CA 1
ATOM 718 C C . LEU A 1 108 ? 21.951 -13.506 -1.687 1.00 13.71 108 LEU A C 1
ATOM 719 O O . LEU A 1 108 ? 21.562 -13.980 -2.732 1.00 11.25 108 LEU A O 1
ATOM 724 N N . ALA A 1 109 ? 23.162 -13.757 -1.164 1.00 12.76 109 ALA A N 1
ATOM 725 C CA . ALA A 1 109 ? 24.179 -14.540 -1.868 1.00 13.71 109 ALA A CA 1
ATOM 726 C C . ALA A 1 109 ? 23.715 -15.973 -2.096 1.00 13.51 109 ALA A C 1
ATOM 727 O O . ALA A 1 109 ? 23.904 -16.518 -3.168 1.00 14.32 109 ALA A O 1
ATOM 729 N N . ARG A 1 110 ? 23.053 -16.539 -1.086 1.00 13.94 110 ARG A N 1
ATOM 730 C CA . ARG A 1 110 ? 22.480 -17.877 -1.139 1.00 14.64 110 ARG A CA 1
ATOM 731 C C . ARG A 1 110 ? 21.367 -17.989 -2.140 1.00 13.41 110 ARG A C 1
ATOM 732 O O . ARG A 1 110 ? 21.292 -18.945 -2.878 1.00 12.34 110 ARG A O 1
ATOM 740 N N . LEU A 1 111 ? 20.524 -16.988 -2.193 1.00 13.13 111 LEU A N 1
ATOM 741 C CA . LEU A 1 111 ? 19.452 -16.969 -3.187 1.00 14.15 111 LEU A CA 1
ATOM 742 C C . LEU A 1 111 ? 19.946 -16.842 -4.614 1.00 12.78 111 LEU A C 1
ATOM 743 O O . LEU A 1 111 ? 19.448 -17.523 -5.490 1.00 12.45 111 LEU A O 1
ATOM 756 N N . LYS A 1 113 ? 22.995 -17.431 -5.752 1.00 13.39 113 LYS A N 1
ATOM 757 C CA . LYS A 1 113 ? 24.143 -18.292 -5.995 1.00 14.47 113 LYS A CA 1
ATOM 758 C C . LYS A 1 113 ? 25.337 -17.501 -6.510 1.00 14.61 113 LYS A C 1
ATOM 759 O O . LYS A 1 113 ? 26.001 -17.863 -7.484 1.00 14.16 113 LYS A O 1
ATOM 765 N N . HIS A 1 114 ? 25.583 -16.388 -5.849 1.00 14.93 114 HIS A N 1
ATOM 766 C CA . HIS A 1 114 ? 26.629 -15.489 -6.252 1.00 14.72 114 HIS A CA 1
ATOM 767 C C . HIS A 1 114 ? 26.964 -14.606 -5.059 1.00 15.89 114 HIS A C 1
ATOM 768 O O . HIS A 1 114 ? 26.058 -14.137 -4.333 1.00 13.67 114 HIS A O 1
ATOM 775 N N . ASP A 1 115 ? 28.269 -14.347 -4.916 1.00 15.69 115 ASP A N 1
ATOM 776 C CA . ASP A 1 115 ? 28.793 -13.457 -3.912 1.00 17.36 115 ASP A CA 1
ATOM 777 C C . ASP A 1 115 ? 28.214 -12.061 -4.022 1.00 16.12 115 ASP A C 1
ATOM 778 O O . ASP A 1 115 ? 27.875 -11.607 -5.088 1.00 16.10 115 ASP A O 1
ATOM 783 N N . VAL A 1 116 ? 28.071 -11.389 -2.883 1.00 16.60 116 VAL A N 1
ATOM 784 C CA . VAL A 1 116 ? 27.720 -9.973 -2.868 1.00 16.33 116 VAL A CA 1
ATOM 785 C C . VAL A 1 116 ? 28.981 -9.137 -3.062 1.00 17.02 116 VAL A C 1
ATOM 786 O O . VAL A 1 116 ? 29.931 -9.234 -2.295 1.00 16.63 116 VAL A O 1
ATOM 790 N N . SER A 1 117 ? 28.945 -8.311 -4.100 1.00 16.92 117 SER A N 1
ATOM 791 C CA . SER A 1 117 ? 30.056 -7.512 -4.551 1.00 18.12 117 SER A CA 1
ATOM 792 C C . SER A 1 117 ? 30.240 -6.304 -3.637 1.00 17.84 117 SER A C 1
ATOM 793 O O . SER A 1 117 ? 31.357 -5.872 -3.383 1.00 17.83 117 SER A O 1
ATOM 796 N N . GLU A 1 118 ? 29.149 -5.752 -3.155 1.00 17.80 118 GLU A N 1
ATOM 797 C CA . GLU A 1 118 ? 29.242 -4.594 -2.290 1.00 18.41 118 GLU A CA 1
ATOM 798 C C . GLU A 1 118 ? 27.981 -4.359 -1.502 1.00 17.63 118 GLU A C 1
ATOM 799 O O . GLU A 1 118 ? 26.912 -4.879 -1.832 1.00 15.93 118 GLU A O 1
ATOM 805 N N . VAL A 1 119 ? 28.122 -3.565 -0.450 1.00 16.51 119 VAL A N 1
ATOM 806 C CA . VAL A 1 119 ? 26.979 -3.123 0.328 1.00 17.32 119 VAL A CA 1
ATOM 807 C C . VAL A 1 119 ? 26.924 -1.604 0.139 1.00 15.96 119 VAL A C 1
ATOM 808 O O . VAL A 1 119 ? 27.925 -0.936 0.310 1.00 15.46 119 VAL A O 1
ATOM 812 N N . ILE A 1 120 ? 25.792 -1.090 -0.299 1.00 14.20 120 ILE A N 1
ATOM 813 C CA . ILE A 1 120 ? 25.599 0.350 -0.443 1.00 14.61 120 ILE A CA 1
ATOM 814 C C . ILE A 1 120 ? 24.828 0.814 0.795 1.00 14.53 120 ILE A C 1
ATOM 815 O O . ILE A 1 120 ? 23.699 0.388 0.994 1.00 13.38 120 ILE A O 1
ATOM 820 N N . ALA A 1 121 ? 25.438 1.698 1.595 1.00 14.04 121 ALA A N 1
ATOM 821 C CA . ALA A 1 121 ? 24.862 2.167 2.849 1.00 13.18 121 ALA A CA 1
ATOM 822 C C . ALA A 1 121 ? 25.211 3.634 3.148 1.00 14.44 121 ALA A C 1
ATOM 823 O O . ALA A 1 121 ? 26.083 4.191 2.532 1.00 14.01 121 ALA A O 1
ATOM 825 N N . ASP A 1 122 ? 24.524 4.214 4.132 1.00 14.03 122 ASP A N 1
ATOM 826 C CA . ASP A 1 122 ? 24.702 5.596 4.512 1.00 15.59 122 ASP A CA 1
ATOM 827 C C . ASP A 1 122 ? 24.549 5.616 6.044 1.00 15.45 122 ASP A C 1
ATOM 828 O O . ASP A 1 122 ? 24.859 4.636 6.707 1.00 15.87 122 ASP A O 1
ATOM 833 N N . VAL A 1 123 ? 24.034 6.687 6.608 1.00 16.46 123 VAL A N 1
ATOM 834 C CA . VAL A 1 123 ? 23.757 6.745 8.040 1.00 16.85 123 VAL A CA 1
ATOM 835 C C . VAL A 1 123 ? 22.766 5.779 8.622 1.00 17.65 123 VAL A C 1
ATOM 836 O O . VAL A 1 123 ? 21.605 5.627 8.163 1.00 17.68 123 VAL A O 1
ATOM 840 N N . PRO A 1 124 ? 23.205 5.068 9.655 1.00 18.26 124 PRO A N 1
ATOM 841 C CA . PRO A 1 124 ? 22.310 4.109 10.286 1.00 18.18 124 PRO A CA 1
ATOM 842 C C . PRO A 1 124 ? 21.210 4.744 11.153 1.00 17.05 124 PRO A C 1
ATOM 843 O O . PRO A 1 124 ? 20.291 4.059 11.504 1.00 17.30 124 PRO A O 1
ATOM 847 N N . TRP A 1 125 ? 21.333 6.007 11.495 1.00 16.31 125 TRP A N 1
ATOM 848 C CA . TRP A 1 125 ? 20.348 6.722 12.282 1.00 17.09 125 TRP A CA 1
ATOM 849 C C . TRP A 1 125 ? 20.000 8.023 11.563 1.00 16.80 125 TRP A C 1
ATOM 850 O O . TRP A 1 125 ? 20.816 8.558 10.841 1.00 17.01 125 TRP A O 1
ATOM 861 N N . GLY A 1 126 ? 18.781 8.534 11.723 1.00 17.04 126 GLY A N 1
ATOM 862 C CA . GLY A 1 126 ? 18.493 9.838 11.163 1.00 16.39 126 GLY A CA 1
ATOM 863 C C . GLY A 1 126 ? 18.370 9.783 9.660 1.00 15.61 126 GLY A C 1
ATOM 864 O O . GLY A 1 126 ? 18.524 10.803 9.005 1.00 16.84 126 GLY A O 1
ATOM 865 N N . TYR A 1 127 ? 18.039 8.619 9.127 1.00 13.66 127 TYR A N 1
ATOM 866 C CA . TYR A 1 127 ? 18.062 8.424 7.712 1.00 14.56 127 TYR A CA 1
ATOM 867 C C . TYR A 1 127 ? 16.683 8.614 7.013 1.00 14.17 127 TYR A C 1
ATOM 868 O O . TYR A 1 127 ? 16.652 8.731 5.773 1.00 14.02 127 TYR A O 1
ATOM 877 N N . ARG A 1 128 ? 15.581 8.566 7.758 1.00 14.44 128 ARG A N 1
ATOM 878 C CA . ARG A 1 128 ? 14.210 8.635 7.117 1.00 14.58 128 ARG A CA 1
ATOM 879 C C . ARG A 1 128 ? 13.808 10.087 6.945 1.00 13.89 128 ARG A C 1
ATOM 880 O O . ARG A 1 128 ? 13.716 10.830 7.921 1.00 13.58 128 ARG A O 1
ATOM 888 N N . ARG A 1 129 ? 13.536 10.470 5.700 1.00 13.45 129 ARG A N 1
ATOM 889 C CA . ARG A 1 129 ? 13.181 11.833 5.361 1.00 13.77 129 ARG A CA 1
ATOM 890 C C . ARG A 1 129 ? 11.655 12.070 5.339 1.00 13.39 129 ARG A C 1
ATOM 891 O O . ARG A 1 129 ? 11.201 13.187 5.085 1.00 12.98 129 ARG A O 1
ATOM 899 N N . ARG A 1 130 ? 10.869 11.044 5.610 1.00 13.37 130 ARG A N 1
ATOM 900 C CA . ARG A 1 130 ? 9.455 11.208 5.820 1.00 14.12 130 ARG A CA 1
ATOM 901 C C . ARG A 1 130 ? 8.899 10.179 6.766 1.00 16.18 130 ARG A C 1
ATOM 902 O O . ARG A 1 130 ? 9.392 9.044 6.857 1.00 18.08 130 ARG A O 1
ATOM 910 N N . ALA A 1 131 ? 7.881 10.582 7.504 1.00 15.32 131 ALA A N 1
ATOM 911 C CA . ALA A 1 131 ? 7.151 9.639 8.331 1.00 15.43 131 ALA A CA 1
ATOM 912 C C . ALA A 1 131 ? 5.656 9.991 8.319 1.00 14.87 131 ALA A C 1
ATOM 913 O O . ALA A 1 131 ? 5.305 11.140 8.245 1.00 14.49 131 ALA A O 1
ATOM 915 N N . ARG A 1 132 ? 4.816 8.990 8.357 1.00 14.68 132 ARG A N 1
ATOM 916 C CA . ARG A 1 132 ? 3.397 9.136 8.544 1.00 13.88 132 ARG A CA 1
ATOM 917 C C . ARG A 1 132 ? 3.080 8.681 9.971 1.00 14.07 132 ARG A C 1
ATOM 918 O O . ARG A 1 132 ? 3.217 7.494 10.301 1.00 13.19 132 ARG A O 1
ATOM 926 N N . LEU A 1 133 ? 2.660 9.625 10.789 1.00 13.13 133 LEU A N 1
ATOM 927 C CA . LEU A 1 133 ? 2.209 9.368 12.166 1.00 13.69 133 LEU A CA 1
ATOM 928 C C . LEU A 1 133 ? 0.678 9.224 12.250 1.00 13.66 133 LEU A C 1
ATOM 929 O O . LEU A 1 133 ? -0.075 10.174 11.923 1.00 12.50 133 LEU A O 1
ATOM 934 N N . SER A 1 134 ? 0.210 8.049 12.669 1.00 12.82 134 SER A N 1
ATOM 935 C CA . SER A 1 134 ? -1.199 7.814 12.866 1.00 13.97 134 SER A CA 1
ATOM 936 C C . SER A 1 134 ? -1.656 8.585 14.102 1.00 13.00 134 SER A C 1
ATOM 937 O O . SER A 1 134 ? -0.888 8.797 15.024 1.00 12.38 134 SER A O 1
ATOM 940 N N . LEU A 1 135 ? -2.902 9.000 14.082 1.00 12.31 135 LEU A N 1
ATOM 941 C CA . LEU A 1 135 ? -3.515 9.754 15.162 1.00 14.24 135 LEU A CA 1
ATOM 942 C C . LEU A 1 135 ? -4.769 9.054 15.567 1.00 15.25 135 LEU A C 1
ATOM 943 O O . LEU A 1 135 ? -5.549 8.610 14.716 1.00 16.20 135 LEU A O 1
ATOM 948 N N . ASN A 1 136 ? -4.998 8.944 16.866 1.00 15.89 136 ASN A N 1
ATOM 949 C CA . ASN A 1 136 ? -6.171 8.222 17.351 1.00 14.94 136 ASN A CA 1
ATOM 950 C C . ASN A 1 136 ? -6.659 8.842 18.622 1.00 14.63 136 ASN A C 1
ATOM 951 O O . ASN A 1 136 ? -5.875 9.119 19.523 1.00 13.46 136 ASN A O 1
ATOM 956 N N . TYR A 1 137 ? -7.959 9.031 18.721 1.00 13.86 137 TYR A N 1
ATOM 957 C CA . TYR A 1 137 ? -8.510 9.735 19.851 1.00 15.11 137 TYR A CA 1
ATOM 958 C C . TYR A 1 137 ? -9.058 8.737 20.849 1.00 14.00 137 TYR A C 1
ATOM 959 O O . TYR A 1 137 ? -9.713 7.781 20.464 1.00 13.44 137 TYR A O 1
ATOM 968 N N . LEU A 1 138 ? -8.802 8.965 22.127 1.00 13.77 138 LEU A N 1
ATOM 969 C CA . LEU A 1 138 ? -9.247 8.050 23.170 1.00 15.42 138 LEU A CA 1
ATOM 970 C C . LEU A 1 138 ? -10.334 8.777 23.953 1.00 16.46 138 LEU A C 1
ATOM 971 O O . LEU A 1 138 ? -10.042 9.640 24.771 1.00 16.35 138 LEU A O 1
ATOM 976 N N . PRO A 1 139 ? -11.595 8.450 23.705 1.00 18.70 139 PRO A N 1
ATOM 977 C CA . PRO A 1 139 ? -12.682 9.266 24.270 1.00 19.56 139 PRO A CA 1
ATOM 978 C C . PRO A 1 139 ? -12.792 9.090 25.812 1.00 20.64 139 PRO A C 1
ATOM 979 O O . PRO A 1 139 ? -13.057 10.057 26.542 1.00 21.67 139 PRO A O 1
ATOM 983 N N . LYS A 1 140 ? -12.570 7.873 26.293 1.00 20.20 140 LYS A N 1
ATOM 984 C CA . LYS A 1 140 ? -12.611 7.585 27.732 1.00 20.44 140 LYS A CA 1
ATOM 985 C C . LYS A 1 140 ? -11.640 8.436 28.578 1.00 20.20 140 LYS A C 1
ATOM 986 O O . LYS A 1 140 ? -11.976 8.785 29.717 1.00 19.73 140 LYS A O 1
ATOM 992 N N . THR A 1 141 ? -10.475 8.804 28.018 1.00 19.10 141 THR A N 1
ATOM 993 C CA . THR A 1 141 ? -9.500 9.643 28.737 1.00 18.34 141 THR A CA 1
ATOM 994 C C . THR A 1 141 ? -9.232 10.973 28.079 1.00 17.86 141 THR A C 1
ATOM 995 O O . THR A 1 141 ? -8.405 11.752 28.562 1.00 17.92 141 THR A O 1
ATOM 999 N N . GLN A 1 142 ? -9.903 11.224 26.955 1.00 17.69 142 GLN A N 1
ATOM 1000 C CA . GLN A 1 142 ? -9.719 12.453 26.174 1.00 17.37 142 GLN A CA 1
ATOM 1001 C C . GLN A 1 142 ? -8.224 12.713 25.881 1.00 16.29 142 GLN A C 1
ATOM 1002 O O . GLN A 1 142 ? -7.737 13.791 26.118 1.00 15.71 142 GLN A O 1
ATOM 1008 N N . GLN A 1 143 ? -7.508 11.670 25.446 1.00 14.70 143 GLN A N 1
ATOM 1009 C CA . GLN A 1 143 ? -6.116 11.768 25.018 1.00 14.05 143 GLN A CA 1
ATOM 1010 C C . GLN A 1 143 ? -5.998 11.564 23.500 1.00 12.67 143 GLN A C 1
ATOM 1011 O O . GLN A 1 143 ? -6.764 10.832 22.902 1.00 12.69 143 GLN A O 1
ATOM 1017 N N . LEU A 1 144 ? -5.005 12.198 22.905 1.00 12.30 144 LEU A N 1
ATOM 1018 C CA . LEU A 1 144 ? -4.608 11.955 21.538 1.00 11.78 144 LEU A CA 1
ATOM 1019 C C . LEU A 1 144 ? -3.369 11.072 21.507 1.00 12.20 144 LEU A C 1
ATOM 1020 O O . LEU A 1 144 ? -2.320 11.414 22.090 1.00 11.80 144 LEU A O 1
ATOM 1025 N N . GLN A 1 145 ? -3.464 9.939 20.818 1.00 11.93 145 GLN A N 1
ATOM 1026 C CA . GLN A 1 145 ? -2.289 9.117 20.489 1.00 11.23 145 GLN A CA 1
ATOM 1027 C C . GLN A 1 145 ? -1.702 9.567 19.154 1.00 11.18 145 GLN A C 1
ATOM 1028 O O . GLN A 1 145 ? -2.432 9.857 18.213 1.00 12.42 145 GLN A O 1
ATOM 1042 N N . GLY A 1 147 ? 1.650 8.262 16.749 1.00 12.31 147 GLY A N 1
ATOM 1043 C CA . GLY A 1 147 ? 2.794 7.418 16.585 1.00 12.43 147 GLY A CA 1
ATOM 1044 C C . GLY A 1 147 ? 2.596 6.423 15.433 1.00 14.00 147 GLY A C 1
ATOM 1045 O O . GLY A 1 147 ? 1.996 6.726 14.405 1.00 11.67 147 GLY A O 1
ATOM 1046 N N . PHE A 1 148 ? 3.115 5.219 15.660 1.00 13.64 148 PHE A N 1
ATOM 1047 C CA . PHE A 1 148 ? 3.212 4.148 14.667 1.00 14.68 148 PHE A CA 1
ATOM 1048 C C . PHE A 1 148 ? 2.486 2.876 15.164 1.00 14.94 148 PHE A C 1
ATOM 1049 O O . PHE A 1 148 ? 2.212 2.728 16.361 1.00 13.39 148 PHE A O 1
ATOM 1057 N N . ARG A 1 149 ? 2.170 1.944 14.263 1.00 16.02 149 ARG A N 1
ATOM 1058 C CA . ARG A 1 149 ? 1.490 0.725 14.697 1.00 16.50 149 ARG A CA 1
ATOM 1059 C C . ARG A 1 149 ? 2.506 -0.161 15.432 1.00 16.44 149 ARG A C 1
ATOM 1060 O O . ARG A 1 149 ? 3.696 -0.104 15.177 1.00 14.27 149 ARG A O 1
ATOM 1068 N N . LYS A 1 150 ? 1.968 -0.915 16.371 1.00 17.41 150 LYS A N 1
ATOM 1069 C CA . LYS A 1 150 ? 2.690 -1.871 17.181 1.00 19.26 150 LYS A CA 1
ATOM 1070 C C . LYS A 1 150 ? 2.894 -3.098 16.343 1.00 19.87 150 LYS A C 1
ATOM 1071 O O . LYS A 1 150 ? 2.201 -3.311 15.356 1.00 19.55 150 LYS A O 1
ATOM 1077 N N . ALA A 1 151 ? 3.866 -3.898 16.734 1.00 21.47 151 ALA A N 1
ATOM 1078 C CA . ALA A 1 151 ? 4.172 -5.136 16.035 1.00 22.95 151 ALA A CA 1
ATOM 1079 C C . ALA A 1 151 ? 2.976 -6.089 16.101 1.00 23.78 151 ALA A C 1
ATOM 1080 O O . ALA A 1 151 ? 2.550 -6.463 17.201 1.00 24.01 151 ALA A O 1
ATOM 1082 N N . GLY A 1 152 ? 2.418 -6.466 14.943 1.00 24.76 152 GLY A N 1
ATOM 1083 C CA . GLY A 1 1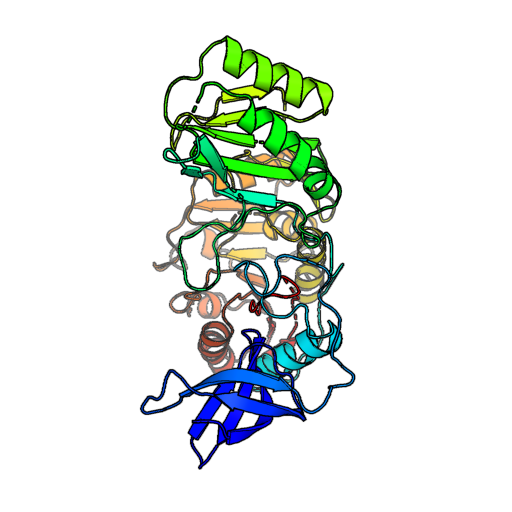52 ? 1.332 -7.461 14.923 1.00 25.56 152 GLY A CA 1
ATOM 1084 C C . GLY A 1 152 ? 0.041 -6.998 15.597 1.00 25.60 152 GLY A C 1
ATOM 1085 O O . GLY A 1 152 ? -0.679 -7.781 16.233 1.00 25.44 152 GLY A O 1
ATOM 1086 N N . SER A 1 153 ? -0.233 -5.701 15.449 1.00 25.94 153 SER A N 1
ATOM 1087 C CA . SER A 1 153 ? -1.419 -5.076 16.029 1.00 25.06 153 SER A CA 1
ATOM 1088 C C . SER A 1 153 ? -1.707 -3.792 15.282 1.00 24.31 153 SER A C 1
ATOM 1089 O O . SER A 1 153 ? -0.822 -3.219 14.635 1.00 24.18 153 SER A O 1
ATOM 1092 N N . SER A 1 154 ? -2.950 -3.325 15.369 1.00 23.44 154 SER A N 1
ATOM 1093 C CA . SER A 1 154 ? -3.310 -2.023 14.798 1.00 22.96 154 SER A CA 1
ATOM 1094 C C . SER A 1 154 ? -3.176 -0.889 15.823 1.00 22.21 154 SER A C 1
ATOM 1095 O O . SER A 1 154 ? -3.265 0.270 15.478 1.00 22.40 154 SER A O 1
ATOM 1098 N N . ASP A 1 155 ? -2.943 -1.249 17.081 1.00 21.48 155 ASP A N 1
ATOM 1099 C CA . ASP A 1 155 ? -2.772 -0.289 18.175 1.00 20.32 155 ASP A CA 1
ATOM 1100 C C . ASP A 1 155 ? -1.572 0.620 17.932 1.00 18.37 155 ASP A C 1
ATOM 1101 O O . ASP A 1 155 ? -0.578 0.214 17.331 1.00 18.14 155 ASP A O 1
ATOM 1106 N N . ILE A 1 156 ? -1.680 1.856 18.397 1.00 15.75 156 ILE A N 1
ATOM 1107 C CA . ILE A 1 156 ? -0.643 2.845 18.194 1.00 15.93 156 ILE A CA 1
ATOM 1108 C C . ILE A 1 156 ? 0.267 2.919 19.424 1.00 15.46 156 ILE A C 1
ATOM 1109 O O . ILE A 1 156 ? -0.228 3.002 20.540 1.00 14.69 156 ILE A O 1
ATOM 1114 N N . VAL A 1 157 ? 1.580 2.860 19.180 1.00 14.68 157 VAL A N 1
ATOM 1115 C CA . VAL A 1 157 ? 2.611 3.291 20.129 1.00 14.64 157 VAL A CA 1
ATOM 1116 C C . VAL A 1 157 ? 2.800 4.824 20.021 1.00 14.22 157 VAL A C 1
ATOM 1117 O O . VAL A 1 157 ? 3.169 5.311 18.977 1.00 11.15 157 VAL A O 1
ATOM 1121 N N . ASP A 1 158 ? 2.605 5.556 21.127 1.00 14.21 158 ASP A N 1
ATOM 1122 C CA . ASP A 1 158 ? 2.911 6.982 21.180 1.00 14.93 158 ASP A CA 1
ATOM 1123 C C . ASP A 1 158 ? 4.375 7.214 20.969 1.00 15.43 158 ASP A C 1
ATOM 1124 O O . ASP A 1 158 ? 5.220 6.746 21.770 1.00 16.84 158 ASP A O 1
ATOM 1129 N N . VAL A 1 159 ? 4.722 7.886 19.887 1.00 14.22 159 VAL A N 1
ATOM 1130 C CA . VAL A 1 159 ? 6.116 8.153 19.581 1.00 13.66 159 VAL A CA 1
ATOM 1131 C C . VAL A 1 159 ? 6.590 9.496 20.180 1.00 14.53 159 VAL A C 1
ATOM 1132 O O . VAL A 1 159 ? 6.014 10.540 19.869 1.00 13.79 159 VAL A O 1
ATOM 1136 N N . LYS A 1 160 ? 7.606 9.454 21.057 1.00 15.02 160 LYS A N 1
ATOM 1137 C CA . LYS A 1 160 ? 8.176 10.619 21.727 1.00 16.70 160 LYS A CA 1
ATOM 1138 C C . LYS A 1 160 ? 9.566 10.915 21.167 1.00 17.56 160 LYS A C 1
ATOM 1139 O O . LYS A 1 160 ? 10.012 12.063 21.120 1.00 15.76 160 LYS A O 1
ATOM 1145 N N . GLN A 1 161 ? 10.243 9.832 20.767 1.00 17.69 161 GLN A N 1
ATOM 1146 C CA . GLN A 1 161 ? 11.528 9.844 20.060 1.00 18.37 161 GLN A CA 1
ATOM 1147 C C . GLN A 1 161 ? 11.432 8.862 18.867 1.00 16.80 161 GLN A C 1
ATOM 1148 O O . GLN A 1 161 ? 10.603 7.945 18.877 1.00 16.34 161 GLN A O 1
ATOM 1154 N N . CYS A 1 162 ? 12.240 9.113 17.838 1.00 15.19 162 CYS A N 1
ATOM 1155 C CA . CYS A 1 162 ? 12.395 8.229 16.691 1.00 14.02 162 CYS A CA 1
ATOM 1156 C C . CYS A 1 162 ? 13.730 8.498 16.044 1.00 14.33 162 CYS A C 1
ATOM 1157 O O . CYS A 1 162 ? 13.827 9.336 15.128 1.00 12.97 162 CYS A O 1
ATOM 1160 N N . PRO A 1 163 ? 14.798 7.865 16.574 1.00 13.80 163 PRO A N 1
ATOM 1161 C CA . PRO A 1 163 ? 16.151 8.085 16.056 1.00 13.20 163 PRO A CA 1
ATOM 1162 C C . PRO A 1 163 ? 16.405 7.682 14.615 1.00 13.46 163 PRO A C 1
ATOM 1163 O O . PRO A 1 163 ? 17.402 8.137 14.088 1.00 13.32 163 PRO A O 1
ATOM 1167 N N . ILE A 1 164 ? 15.539 6.900 13.985 1.00 13.11 164 ILE A N 1
ATOM 1168 C CA . ILE A 1 164 ? 15.678 6.680 12.542 1.00 13.99 164 ILE A CA 1
ATOM 1169 C C . ILE A 1 164 ? 15.231 7.866 11.698 1.00 14.72 164 ILE A C 1
ATOM 1170 O O . ILE A 1 164 ? 15.654 7.985 10.579 1.00 13.54 164 ILE A O 1
ATOM 1175 N N . LEU A 1 165 ? 14.414 8.762 12.253 1.00 16.58 165 LEU A N 1
ATOM 1176 C CA . LEU A 1 165 ? 13.863 9.891 11.513 1.00 17.50 165 LEU A CA 1
ATOM 1177 C C . LEU A 1 165 ? 14.942 10.980 11.335 1.00 17.75 165 LEU A C 1
ATOM 1178 O O . LEU A 1 165 ? 15.781 11.170 12.230 1.00 16.83 165 LEU A O 1
ATOM 1183 N N . ALA A 1 166 ? 14.952 11.688 10.201 1.00 16.75 166 ALA A N 1
ATOM 1184 C CA . ALA A 1 166 ? 15.856 12.841 10.058 1.00 16.75 166 ALA A CA 1
ATOM 1185 C C . ALA A 1 166 ? 15.744 13.739 11.286 1.00 17.01 166 ALA A C 1
ATOM 1186 O O . ALA A 1 166 ? 14.644 13.966 11.768 1.00 15.97 166 ALA A O 1
ATOM 1188 N N . PRO A 1 167 ? 16.866 14.261 11.794 1.00 16.63 167 PRO A N 1
ATOM 1189 C CA . PRO A 1 167 ? 16.870 15.084 13.021 1.00 17.32 167 PRO A CA 1
ATOM 1190 C C . PRO A 1 167 ? 15.901 16.298 13.010 1.00 16.13 167 PRO A C 1
ATOM 1191 O O . PRO A 1 167 ? 15.288 16.580 14.008 1.00 15.25 167 PRO A O 1
ATOM 1195 N N . GLN A 1 168 ? 15.810 17.015 11.903 1.00 16.34 168 GLN A N 1
ATOM 1196 C CA . GLN A 1 168 ? 14.820 18.095 11.793 1.00 18.49 168 GLN A CA 1
ATOM 1197 C C . GLN A 1 168 ? 13.412 17.549 12.079 1.00 16.92 168 GLN A C 1
ATOM 1198 O O . GLN A 1 168 ? 12.626 18.172 12.769 1.00 18.73 168 GLN A O 1
ATOM 1204 N N . LEU A 1 169 ? 13.118 16.354 11.615 1.00 16.44 169 LEU A N 1
ATOM 1205 C CA . LEU A 1 169 ? 11.779 15.820 11.833 1.00 16.01 169 LEU A CA 1
ATOM 1206 C C . LEU A 1 169 ? 11.613 15.314 13.273 1.00 15.80 169 LEU A C 1
ATOM 1207 O O . LEU A 1 169 ? 10.546 15.457 13.873 1.00 14.76 169 LEU A O 1
ATOM 1212 N N . GLU A 1 170 ? 12.641 14.629 13.767 1.00 16.19 170 GLU A N 1
ATOM 1213 C CA . GLU A 1 170 ? 12.595 14.130 15.126 1.00 15.71 170 GLU A CA 1
ATOM 1214 C C . GLU A 1 170 ? 12.401 15.248 16.122 1.00 16.29 170 GLU A C 1
ATOM 1215 O O . GLU A 1 170 ? 11.603 15.116 17.069 1.00 14.86 170 GLU A O 1
ATOM 1221 N N . ALA A 1 171 ? 13.122 16.367 15.926 1.00 16.93 171 ALA A N 1
ATOM 1222 C CA . ALA A 1 171 ? 12.958 17.543 16.807 1.00 17.42 171 ALA A CA 1
ATOM 1223 C C . ALA A 1 171 ? 11.506 18.085 16.819 1.00 16.90 171 ALA A C 1
ATOM 1224 O O . ALA A 1 171 ? 11.052 18.658 17.792 1.00 15.50 171 ALA A O 1
ATOM 1226 N N . LEU A 1 172 ? 10.781 17.905 15.735 1.00 17.24 172 LEU A N 1
ATOM 1227 C CA . LEU A 1 172 ? 9.427 18.431 15.670 1.00 18.20 172 LEU A CA 1
ATOM 1228 C C . LEU A 1 172 ? 8.400 17.613 16.443 1.00 17.64 172 LEU A C 1
ATOM 1229 O O . LEU A 1 172 ? 7.371 18.151 16.794 1.00 19.13 172 LEU A O 1
ATOM 1234 N N . LEU A 1 173 ? 8.677 16.349 16.740 1.00 17.53 173 LEU A N 1
ATOM 1235 C CA . LEU A 1 173 ? 7.685 15.468 17.363 1.00 16.35 173 LEU A CA 1
ATOM 1236 C C . LEU A 1 173 ? 6.959 15.998 18.606 1.00 15.54 173 LEU A C 1
ATOM 1237 O O . LEU A 1 173 ? 5.750 15.972 18.634 1.00 16.50 173 LEU A O 1
ATOM 1242 N N . PRO A 1 174 ? 7.629 16.407 19.653 1.00 14.05 174 PRO A N 1
ATOM 1243 C CA . PRO A 1 174 ? 6.857 16.969 20.779 1.00 14.19 174 PRO A CA 1
ATOM 1244 C C . PRO A 1 174 ? 6.088 18.269 20.422 1.00 13.56 174 PRO A C 1
ATOM 1245 O O . PRO A 1 174 ? 5.079 18.545 21.018 1.00 12.86 174 PRO A O 1
ATOM 1249 N N . LYS A 1 175 ? 6.536 19.030 19.435 1.00 13.80 175 LYS A N 1
ATOM 1250 C CA . LYS A 1 175 ? 5.928 20.329 19.165 1.00 14.96 175 LYS A CA 1
ATOM 1251 C C . LYS A 1 175 ? 4.678 20.073 18.330 1.00 13.75 175 LYS A C 1
ATOM 1252 O O . LYS A 1 175 ? 3.668 20.637 18.599 1.00 12.81 175 LYS A O 1
ATOM 1258 N N . VAL A 1 176 ? 4.737 19.127 17.408 1.00 11.64 176 VAL A N 1
ATOM 1259 C CA . VAL A 1 176 ? 3.531 18.734 16.649 1.00 13.48 176 VAL A CA 1
ATOM 1260 C C . VAL A 1 176 ? 2.488 18.150 17.617 1.00 13.39 176 VAL A C 1
AT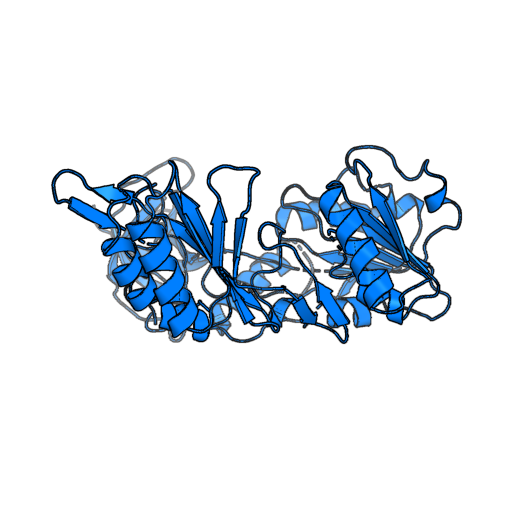OM 1261 O O . VAL A 1 176 ? 1.274 18.436 17.534 1.00 12.24 176 VAL A O 1
ATOM 1265 N N . ARG A 1 177 ? 2.958 17.303 18.522 1.00 13.19 177 ARG A N 1
ATOM 1266 C CA . ARG A 1 177 ? 2.062 16.648 19.485 1.00 13.14 177 ARG A CA 1
ATOM 1267 C C . ARG A 1 177 ? 1.312 17.698 20.312 1.00 12.30 177 ARG A C 1
ATOM 1268 O O . ARG A 1 177 ? 0.129 17.612 20.467 1.00 9.83 177 ARG A O 1
ATOM 1276 N N . ALA A 1 178 ? 2.024 18.674 20.863 1.00 12.54 178 ALA A N 1
ATOM 1277 C CA . ALA A 1 178 ? 1.364 19.699 21.688 1.00 13.03 178 ALA A CA 1
ATOM 1278 C C . ALA A 1 178 ? 0.440 20.575 20.856 1.00 12.93 178 ALA A C 1
ATOM 1279 O O . ALA A 1 178 ? -0.551 20.987 21.330 1.00 12.37 178 ALA A O 1
ATOM 1281 N N . CYS A 1 179 ? 0.776 20.846 19.597 1.00 13.14 179 CYS A N 1
ATOM 1282 C CA . CYS A 1 179 ? -0.111 21.626 18.741 1.00 12.92 179 CYS A CA 1
ATOM 1283 C C . CYS A 1 179 ? -1.405 20.849 18.409 1.00 13.07 179 CYS A C 1
ATOM 1284 O O . CYS A 1 179 ? -2.502 21.372 18.637 1.00 14.21 179 CYS A O 1
ATOM 1287 N N . LEU A 1 180 ? -1.306 19.607 17.909 1.00 11.23 180 LEU A N 1
ATOM 1288 C CA . LEU A 1 180 ? -2.510 18.811 17.617 1.00 12.02 180 LEU A CA 1
ATOM 1289 C C . LEU A 1 180 ? -3.362 18.552 18.857 1.00 12.10 180 LEU A C 1
ATOM 1290 O O . LEU A 1 180 ? -4.562 18.568 18.775 1.00 11.31 180 LEU A O 1
ATOM 1295 N N . GLY A 1 181 ? -2.708 18.388 20.003 1.00 13.14 181 GLY A N 1
ATOM 1296 C CA . GLY A 1 181 ? -3.371 18.150 21.268 1.00 14.20 181 GLY A CA 1
ATOM 1297 C C . GLY A 1 181 ? -4.099 19.386 21.745 1.00 15.03 181 GLY A C 1
ATOM 1298 O O . GLY A 1 181 ? -4.920 19.277 22.628 1.00 16.07 181 GLY A O 1
ATOM 1299 N N . SER A 1 182 ? -3.780 20.551 21.172 1.00 15.47 182 SER A N 1
ATOM 1300 C CA . SER A 1 182 ? -4.476 21.809 21.504 1.00 15.53 182 SER A CA 1
ATOM 1301 C C . SER A 1 182 ? -5.732 22.083 20.654 1.00 15.38 182 SER A C 1
ATOM 1302 O O . SER A 1 182 ? -6.472 23.022 20.943 1.00 16.58 182 SER A O 1
ATOM 1305 N N . LEU A 1 183 ? -6.003 21.261 19.645 1.00 14.41 183 LEU A N 1
ATOM 1306 C CA . LEU A 1 183 ? -7.068 21.532 18.707 1.00 14.76 183 LEU A CA 1
ATOM 1307 C C . LEU A 1 183 ? -8.426 21.089 19.244 1.00 16.31 183 LEU A C 1
ATOM 1308 O O . LEU A 1 183 ? -8.566 19.991 19.855 1.00 14.91 183 LEU A O 1
ATOM 1313 N N . GLN A 1 184 ? -9.454 21.902 18.986 1.00 16.97 184 GLN A N 1
ATOM 1314 C CA . GLN A 1 184 ? -10.831 21.421 19.206 1.00 18.16 184 GLN A CA 1
ATOM 1315 C C . GLN A 1 184 ? -11.100 20.123 18.397 1.00 17.28 184 GLN A C 1
ATOM 1316 O O . GLN A 1 184 ? -11.754 19.238 18.871 1.00 18.01 184 GLN A O 1
ATOM 1322 N N . ALA A 1 185 ? -10.584 20.045 17.179 1.00 16.72 185 ALA A N 1
ATOM 1323 C CA . ALA A 1 185 ? -10.865 18.968 16.220 1.00 17.69 185 ALA A CA 1
ATOM 1324 C C . ALA A 1 185 ? -10.052 17.711 16.502 1.00 17.50 185 ALA A C 1
ATOM 1325 O O . ALA A 1 185 ? -9.917 16.843 15.645 1.00 17.09 185 ALA A O 1
ATOM 1335 N N . ARG A 1 187 ? -10.494 15.022 18.009 1.00 16.61 187 ARG A N 1
ATOM 1336 C CA . ARG A 1 187 ? -11.145 13.735 17.843 1.00 17.84 187 ARG A CA 1
ATOM 1337 C C . ARG A 1 187 ? -11.423 13.356 16.383 1.00 16.99 187 ARG A C 1
ATOM 1338 O O . ARG A 1 187 ? -11.827 12.254 16.113 1.00 18.74 187 ARG A O 1
ATOM 1346 N N . HIS A 1 188 ? -11.125 14.226 15.440 1.00 15.42 188 HIS A N 1
ATOM 1347 C CA . HIS A 1 188 ? -11.508 14.082 14.036 1.00 15.51 188 HIS A CA 1
ATOM 1348 C C . HIS A 1 188 ? -10.257 14.269 13.132 1.00 15.60 188 HIS A C 1
ATOM 1349 O O . HIS A 1 188 ? -10.361 14.843 12.045 1.00 16.34 188 HIS A O 1
ATOM 1356 N N . LEU A 1 189 ? -9.085 13.846 13.622 1.00 13.60 189 LEU A N 1
ATOM 1357 C CA . LEU A 1 189 ? -7.831 13.927 12.928 1.00 13.75 189 LEU A CA 1
ATOM 1358 C C . LEU A 1 189 ? -7.460 12.551 12.450 1.00 13.60 189 LEU A C 1
ATOM 1359 O O . LEU A 1 189 ? -7.693 11.573 13.161 1.00 14.36 189 LEU A O 1
ATOM 1364 N N . GLY A 1 190 ? -6.900 12.444 11.261 1.00 12.61 190 GLY A N 1
ATOM 1365 C CA . GLY A 1 190 ? -6.621 11.141 10.665 1.00 12.78 190 GLY A CA 1
ATOM 1366 C C . GLY A 1 190 ? -5.184 10.738 10.854 1.00 12.01 190 GLY A C 1
ATOM 1367 O O . GLY A 1 190 ? -4.863 9.775 11.544 1.00 12.96 190 GLY A O 1
ATOM 1368 N N . HIS A 1 191 ? -4.308 11.499 10.234 1.00 12.38 191 HIS A N 1
ATOM 1369 C CA . HIS A 1 191 ? -2.877 11.260 10.330 1.00 12.24 191 HIS A CA 1
ATOM 1370 C C . HIS A 1 191 ? -2.112 12.533 9.978 1.00 12.34 191 HIS A C 1
ATOM 1371 O O . HIS A 1 191 ? -2.680 13.514 9.495 1.00 10.25 191 HIS A O 1
ATOM 1378 N N . VAL A 1 192 ? -0.814 12.542 10.239 1.00 10.30 192 VAL A N 1
ATOM 1379 C CA . VAL A 1 192 ? 0.013 13.702 9.967 1.00 12.55 192 VAL A CA 1
ATOM 1380 C C . VAL A 1 192 ? 1.287 13.193 9.336 1.00 13.75 192 VAL A C 1
ATOM 1381 O O . VAL A 1 192 ? 1.883 12.285 9.885 1.00 16.35 192 VAL A O 1
ATOM 1385 N N . GLU A 1 193 ? 1.675 13.745 8.201 1.00 13.33 193 GLU A N 1
ATOM 1386 C CA . GLU A 1 193 ? 2.904 13.394 7.517 1.00 14.21 193 GLU A CA 1
ATOM 1387 C C . GLU A 1 193 ? 3.862 14.527 7.646 1.00 14.62 193 GLU A C 1
ATOM 1388 O O . GLU A 1 193 ? 3.482 15.698 7.421 1.00 12.99 193 GLU A O 1
ATOM 1394 N N . LEU A 1 194 ? 5.090 14.173 8.019 1.00 13.92 194 LEU A N 1
ATOM 1395 C CA . LEU A 1 194 ? 6.198 15.102 8.105 1.00 13.63 194 LEU A CA 1
ATOM 1396 C C . LEU A 1 194 ? 7.189 14.703 6.993 1.00 14.12 194 LEU A C 1
ATOM 1397 O O . LEU A 1 194 ? 7.489 13.517 6.833 1.00 15.08 194 LEU A O 1
ATOM 1402 N N . VAL A 1 195 ? 7.647 15.660 6.187 1.00 12.96 195 VAL A N 1
ATOM 1403 C CA . VAL A 1 195 ? 8.568 15.398 5.093 1.00 13.33 195 VAL A CA 1
ATOM 1404 C C . VAL A 1 195 ? 9.712 16.450 5.100 1.00 14.28 195 VAL A C 1
ATOM 1405 O O . VAL A 1 195 ? 9.459 17.665 5.144 1.00 14.34 195 VAL A O 1
ATOM 1409 N N . GLN A 1 196 ? 10.959 15.983 5.071 1.00 13.31 196 GLN A N 1
ATOM 1410 C CA . GLN A 1 196 ? 12.116 16.839 4.927 1.00 13.68 196 GLN A CA 1
ATOM 1411 C C . GLN A 1 196 ? 12.705 16.793 3.489 1.00 13.91 196 GLN A C 1
ATOM 1412 O O . GLN A 1 196 ? 13.037 15.736 2.953 1.00 15.36 196 GLN A O 1
ATOM 1418 N N . ALA A 1 197 ? 12.779 17.954 2.891 1.00 14.31 197 ALA A N 1
ATOM 1419 C CA . ALA A 1 197 ? 13.287 18.135 1.535 1.00 14.59 197 ALA A CA 1
ATOM 1420 C C . ALA A 1 197 ? 14.273 19.257 1.539 1.00 14.69 197 ALA A C 1
ATOM 1421 O O . ALA A 1 197 ? 14.260 20.091 2.444 1.00 14.58 197 ALA A O 1
ATOM 1423 N N . THR A 1 198 ? 15.127 19.314 0.523 1.00 13.99 198 THR A N 1
ATOM 1424 C CA . THR A 1 198 ? 16.053 20.433 0.385 1.00 14.48 198 THR A CA 1
ATOM 1425 C C . THR A 1 198 ? 15.383 21.774 0.490 1.00 14.74 198 THR A C 1
ATOM 1426 O O . THR A 1 198 ? 15.933 22.708 1.060 1.00 14.91 198 THR A O 1
ATOM 1430 N N . SER A 1 199 ? 14.167 21.887 -0.037 1.00 13.74 199 SER A N 1
ATOM 1431 C CA . SER A 1 199 ? 13.474 23.154 -0.087 1.00 13.62 199 SER A CA 1
ATOM 1432 C C . SER A 1 199 ? 12.951 23.593 1.283 1.00 14.62 199 SER A C 1
ATOM 1433 O O . SER A 1 199 ? 12.777 24.767 1.519 1.00 15.12 199 SER A O 1
ATOM 1436 N N . GLY A 1 200 ? 12.666 22.645 2.150 1.00 14.64 200 GLY A N 1
ATOM 1437 C CA . GLY A 1 200 ? 12.085 22.964 3.441 1.00 15.57 200 GLY A CA 1
ATOM 1438 C C . GLY A 1 200 ? 11.435 21.731 4.045 1.00 15.10 200 GLY A C 1
ATOM 1439 O O . GLY A 1 200 ? 11.439 20.636 3.468 1.00 15.64 200 GLY A O 1
ATOM 1440 N N . THR A 1 201 ? 10.895 21.925 5.226 1.00 14.14 201 THR A N 1
ATOM 1441 C CA . THR A 1 201 ? 10.180 20.894 5.943 1.00 14.56 201 THR A CA 1
ATOM 1442 C C . THR A 1 201 ? 8.687 21.100 5.681 1.00 14.02 201 THR A C 1
ATOM 1443 O O . THR A 1 201 ? 8.203 22.250 5.658 1.00 13.15 201 THR A O 1
ATOM 1447 N N . LEU A 1 202 ? 7.984 20.005 5.451 1.00 13.89 202 LEU A N 1
ATOM 1448 C CA . LEU A 1 202 ? 6.568 20.035 5.112 1.00 13.88 202 LEU A CA 1
ATOM 1449 C C . LEU A 1 202 ? 5.756 19.274 6.151 1.00 13.32 202 LEU A C 1
ATOM 1450 O O . LEU A 1 202 ? 6.167 18.220 6.620 1.00 14.01 202 LEU A O 1
ATOM 1463 N N . ILE A 1 204 ? 1.787 17.715 6.477 1.00 12.93 204 ILE A N 1
ATOM 1464 C CA . ILE A 1 204 ? 0.456 17.438 5.861 1.00 13.12 204 ILE A CA 1
ATOM 1465 C C . ILE A 1 204 ? -0.436 16.817 6.921 1.00 11.99 204 ILE A C 1
ATOM 1466 O O . ILE A 1 204 ? -0.162 15.718 7.381 1.00 12.19 204 ILE A O 1
ATOM 1471 N N . LEU A 1 205 ? -1.494 17.515 7.314 1.00 10.68 205 LEU A N 1
ATOM 1472 C CA . LEU A 1 205 ? -2.486 17.007 8.246 1.00 9.51 205 LEU A CA 1
ATOM 1473 C C . LEU A 1 205 ? -3.734 16.522 7.523 1.00 8.95 205 LEU A C 1
ATOM 1474 O O . LEU A 1 205 ? -4.443 17.265 6.864 1.00 7.30 205 LEU A O 1
ATOM 1479 N N . ARG A 1 206 ? -3.990 15.228 7.632 1.00 9.15 206 ARG A N 1
ATOM 1480 C CA . ARG A 1 206 ? -5.215 14.632 7.099 1.00 10.41 206 ARG A CA 1
ATOM 1481 C C . ARG A 1 206 ? -6.258 14.727 8.188 1.00 10.30 206 ARG A C 1
ATOM 1482 O O . ARG A 1 206 ? -6.055 14.230 9.297 1.00 11.53 206 ARG A O 1
ATOM 1490 N N . HIS A 1 207 ? -7.389 15.343 7.912 1.00 11.48 207 HIS A N 1
ATOM 1491 C CA . HIS A 1 207 ? -8.423 15.478 8.918 1.00 12.40 207 HIS A CA 1
ATOM 1492 C C . HIS A 1 207 ? -9.795 15.117 8.321 1.00 13.96 207 HIS A C 1
ATOM 1493 O O . HIS A 1 207 ? -9.935 15.040 7.124 1.00 13.78 207 HIS A O 1
ATOM 1500 N N . THR A 1 208 ? -10.782 14.900 9.174 1.00 15.57 208 THR A N 1
ATOM 1501 C CA . THR A 1 208 ? -11.968 14.165 8.788 1.00 17.73 208 THR A CA 1
ATOM 1502 C C . THR A 1 208 ? -13.179 15.031 8.626 1.00 18.34 208 THR A C 1
ATOM 1503 O O . THR A 1 208 ? -14.091 14.599 7.958 1.00 20.01 208 THR A O 1
ATOM 1507 N N . ALA A 1 209 ? -13.211 16.219 9.248 1.00 19.62 209 ALA A N 1
ATOM 1508 C CA . ALA A 1 209 ? -14.295 17.222 9.070 1.00 19.84 209 ALA A CA 1
ATOM 1509 C C . ALA A 1 209 ? -13.744 18.635 8.953 1.00 19.49 209 ALA A C 1
ATOM 1510 O O . ALA A 1 209 ? -12.594 18.852 9.271 1.00 17.98 209 ALA A O 1
ATOM 1512 N N . PRO A 1 210 ? -14.541 19.614 8.514 1.00 19.82 210 PRO A N 1
ATOM 1513 C CA . PRO A 1 210 ? -14.020 20.983 8.411 1.00 18.86 210 PRO A CA 1
ATOM 1514 C C . PRO A 1 210 ? -13.375 21.460 9.726 1.00 17.53 210 PRO A C 1
ATOM 1515 O O . PRO A 1 210 ? -13.869 21.191 10.823 1.00 14.82 210 PRO A O 1
ATOM 1519 N N . LEU A 1 211 ? -12.214 22.082 9.601 1.00 15.39 211 LEU A N 1
ATOM 1520 C CA . LEU A 1 211 ? -11.540 22.681 10.743 1.00 15.45 211 LEU A CA 1
ATOM 1521 C C . LEU A 1 211 ? -12.160 24.028 11.050 1.00 14.49 211 LEU A C 1
ATOM 1522 O O . LEU A 1 211 ? -12.537 24.788 10.146 1.00 16.36 211 LEU A O 1
ATOM 1527 N N . SER A 1 212 ? -12.353 24.322 12.329 1.00 13.21 212 SER A N 1
ATOM 1528 C CA . SER A 1 212 ? -12.812 25.638 12.742 1.00 12.15 212 SER A CA 1
ATOM 1529 C C . SER A 1 212 ? -11.708 26.684 12.479 1.00 11.61 212 SER A C 1
ATOM 1530 O O . SER A 1 212 ? -10.556 26.330 12.244 1.00 9.24 212 SER A O 1
ATOM 1533 N N . SER A 1 213 ? -12.067 27.968 12.522 1.00 11.17 213 SER A N 1
ATOM 1534 C CA . SER A 1 213 ? -11.093 29.015 12.285 1.00 12.13 213 SER A CA 1
ATOM 1535 C C . SER A 1 213 ? -10.133 29.123 13.459 1.00 11.11 213 SER A C 1
ATOM 1536 O O . SER A 1 213 ? -8.994 29.381 13.276 1.00 7.85 213 SER A O 1
ATOM 1539 N N . ALA A 1 214 ? -10.599 28.878 14.668 1.00 11.60 214 ALA A N 1
ATOM 1540 C CA . ALA A 1 214 ? -9.657 28.803 15.802 1.00 11.95 214 ALA A CA 1
ATOM 1541 C C . ALA A 1 214 ? -8.639 27.680 15.604 1.00 12.04 214 ALA A C 1
ATOM 1542 O O . ALA A 1 214 ? -7.452 27.898 15.782 1.00 12.02 214 ALA A O 1
ATOM 1544 N N . ASP A 1 215 ? -9.072 26.486 15.213 1.00 11.16 215 ASP A N 1
ATOM 1545 C CA . ASP A 1 215 ? -8.106 25.423 14.896 1.00 11.82 215 ASP A CA 1
ATOM 1546 C C . ASP A 1 215 ? -7.183 25.742 13.696 1.00 11.11 215 ASP A C 1
ATOM 1547 O O . ASP A 1 215 ? -5.968 25.544 13.802 1.00 10.17 215 ASP A O 1
ATOM 1552 N N . ARG A 1 216 ? -7.731 26.231 12.587 1.00 9.99 216 ARG A N 1
ATOM 1553 C CA . ARG A 1 216 ? -6.875 26.654 11.464 1.00 11.63 216 ARG A CA 1
ATOM 1554 C C . ARG A 1 216 ? -5.833 27.684 11.936 1.00 11.56 216 ARG A C 1
ATOM 1555 O O . ARG A 1 216 ? -4.660 27.608 11.563 1.00 10.68 216 ARG A O 1
ATOM 1563 N N . GLU A 1 217 ? -6.242 28.626 12.784 1.00 11.71 217 GLU A N 1
ATOM 1564 C CA . GLU A 1 217 ? -5.308 29.646 13.277 1.00 13.05 217 GLU A CA 1
ATOM 1565 C C . GLU A 1 217 ? -4.177 29.053 14.154 1.00 12.27 217 GLU A C 1
ATOM 1566 O O . GLU A 1 217 ? -3.004 29.420 13.996 1.00 10.54 217 GLU A O 1
ATOM 1572 N N . LYS A 1 218 ? -4.516 28.121 15.042 1.00 10.36 218 LYS A N 1
ATOM 1573 C CA . LYS A 1 218 ? -3.483 27.423 15.788 1.00 11.07 218 LYS A CA 1
ATOM 1574 C C . LYS A 1 218 ? -2.468 26.772 14.847 1.00 10.81 218 LYS A C 1
ATOM 1575 O O . LYS A 1 218 ? -1.227 26.853 15.046 1.00 10.80 218 LYS A O 1
ATOM 1581 N N . LEU A 1 219 ? -2.977 26.090 13.818 1.00 10.28 219 LEU A N 1
ATOM 1582 C CA . LEU A 1 219 ? -2.093 25.359 12.900 1.00 10.54 219 LEU A CA 1
ATOM 1583 C C . LEU A 1 219 ? -1.217 26.351 12.101 1.00 11.08 219 LEU A C 1
ATOM 1584 O O . LEU A 1 219 ? -0.038 26.098 11.865 1.00 12.28 219 LEU A O 1
ATOM 1589 N N . GLU A 1 220 ? -1.821 27.454 11.694 1.00 12.83 220 GLU A N 1
ATOM 1590 C CA . GLU A 1 220 ? -1.135 28.510 10.942 1.00 13.43 220 GLU A CA 1
ATOM 1591 C C . GLU A 1 220 ? -0.008 29.074 11.801 1.00 13.54 220 GLU A C 1
ATOM 1592 O O . GLU A 1 220 ? 1.132 29.180 11.345 1.00 11.32 220 GLU A O 1
ATOM 1598 N N . ARG A 1 221 ? -0.331 29.469 13.028 1.00 12.06 221 ARG A N 1
ATOM 1599 C CA . ARG A 1 221 ? 0.675 30.069 13.906 1.00 13.57 221 ARG A CA 1
ATOM 1600 C C . ARG A 1 221 ? 1.779 29.091 14.199 1.00 11.57 221 ARG A C 1
ATOM 1601 O O . ARG A 1 221 ? 2.921 29.457 14.222 1.00 11.02 221 ARG A O 1
ATOM 1609 N N . PHE A 1 222 ? 1.441 27.824 14.391 1.00 11.26 222 PHE A N 1
ATOM 1610 C CA . PHE A 1 222 ? 2.409 26.806 14.695 1.00 10.77 222 PHE A CA 1
ATOM 1611 C C . PHE A 1 222 ? 3.393 26.589 13.517 1.00 11.50 222 PHE A C 1
ATOM 1612 O O . PHE A 1 222 ? 4.613 26.638 13.682 1.00 10.83 222 PHE A O 1
ATOM 1620 N N . SER A 1 223 ? 2.863 26.351 12.334 1.00 10.87 223 SER A N 1
ATOM 1621 C CA . SER A 1 223 ? 3.740 26.161 11.214 1.00 12.37 223 SER A CA 1
ATOM 1622 C C . SER A 1 223 ? 4.543 27.434 10.922 1.00 12.77 223 SER A C 1
ATOM 1623 O O . SER A 1 223 ? 5.713 27.365 10.620 1.00 14.69 223 SER A O 1
ATOM 1626 N N . HIS A 1 224 ? 3.929 28.578 11.078 1.00 14.68 224 HIS A N 1
ATOM 1627 C CA . HIS A 1 224 ? 4.606 29.808 10.817 1.00 15.51 224 HIS A CA 1
ATOM 1628 C C . HIS A 1 224 ? 5.810 30.006 11.808 1.00 17.51 224 HIS A C 1
ATOM 1629 O O . HIS A 1 224 ? 6.908 30.335 11.374 1.00 17.13 224 HIS A O 1
ATOM 1636 N N . SER A 1 225 ? 5.596 29.800 13.114 1.00 18.41 225 SER A N 1
ATOM 1637 C CA . SER A 1 225 ? 6.691 29.788 14.118 1.00 19.38 225 SER A CA 1
ATOM 1638 C C . SER A 1 225 ? 7.846 28.888 13.846 1.00 19.00 225 SER A C 1
ATOM 1639 O O . SER A 1 225 ? 8.979 29.254 14.143 1.00 19.88 225 SER A O 1
ATOM 1642 N N . GLU A 1 226 ? 7.558 27.680 13.360 1.00 18.69 226 GLU A N 1
ATOM 1643 C CA . GLU A 1 226 ? 8.555 26.667 13.128 1.00 18.96 226 GLU A CA 1
ATOM 1644 C C . GLU A 1 226 ? 9.154 26.656 11.745 1.00 18.51 226 GLU A C 1
ATOM 1645 O O . GLU A 1 226 ? 9.961 25.803 11.503 1.00 17.46 226 GLU A O 1
ATOM 1651 N N . GLY A 1 227 ? 8.718 27.564 10.866 1.00 17.34 227 GLY A N 1
ATOM 1652 C CA . GLY A 1 227 ? 9.173 27.634 9.496 1.00 16.92 227 GLY A CA 1
ATOM 1653 C C . GLY A 1 227 ? 8.799 26.452 8.643 1.00 17.15 227 GLY A C 1
ATOM 1654 O O . GLY A 1 227 ? 9.593 26.039 7.815 1.00 18.86 227 GLY A O 1
ATOM 1655 N N . LEU A 1 228 ? 7.601 25.892 8.827 1.00 16.30 228 LEU A N 1
ATOM 1656 C CA . LEU A 1 228 ? 7.194 24.695 8.134 1.00 15.57 228 LEU A CA 1
ATOM 1657 C C . LEU A 1 228 ? 6.186 25.102 7.087 1.00 14.62 228 LEU A C 1
ATOM 1658 O O . LEU A 1 228 ? 5.440 26.039 7.321 1.00 14.91 228 LEU A O 1
ATOM 1663 N N . ASP A 1 229 ? 6.143 24.375 5.986 1.00 13.58 229 ASP A N 1
ATOM 1664 C CA . ASP A 1 229 ? 5.118 24.503 4.985 1.00 13.90 229 ASP A CA 1
ATOM 1665 C C . ASP A 1 229 ? 3.985 23.612 5.429 1.00 12.76 229 ASP A C 1
ATOM 1666 O O . ASP A 1 229 ? 4.221 22.444 5.708 1.00 13.70 229 ASP A O 1
ATOM 1671 N N . LEU A 1 230 ? 2.763 24.119 5.414 1.00 10.63 230 LEU A N 1
ATOM 1672 C CA . LEU A 1 230 ? 1.637 23.387 5.963 1.00 10.16 230 LEU A CA 1
ATOM 1673 C C . LEU A 1 230 ? 0.603 23.117 4.854 1.00 8.90 230 LEU A C 1
ATOM 1674 O O . LEU A 1 230 ? 0.278 23.998 4.110 1.00 7.39 230 LEU A O 1
ATOM 1679 N N . TYR A 1 231 ? 0.152 21.868 4.778 1.00 8.55 231 TYR A N 1
ATOM 1680 C CA . TYR A 1 231 ? -0.892 21.441 3.896 1.00 8.08 231 TYR A CA 1
ATOM 1681 C C . TYR A 1 231 ? -1.973 20.754 4.701 1.00 7.69 231 TYR A C 1
ATOM 1682 O O . TYR A 1 231 ? -1.647 20.026 5.628 1.00 8.31 231 TYR A O 1
ATOM 1691 N N . LEU A 1 232 ? -3.244 20.947 4.321 1.00 7.37 232 LEU A N 1
ATOM 1692 C CA . LEU A 1 232 ? -4.347 20.287 4.974 1.00 8.27 232 LEU A CA 1
ATOM 1693 C C . LEU A 1 232 ? -5.053 19.442 3.915 1.00 9.50 232 LEU A C 1
ATOM 1694 O O . LEU A 1 232 ? -5.152 19.838 2.754 1.00 9.37 232 LEU A O 1
ATOM 1699 N N . ALA A 1 233 ? -5.457 18.252 4.322 1.00 10.30 233 ALA A N 1
ATOM 1700 C CA . ALA A 1 233 ? -6.080 17.279 3.451 1.00 10.21 233 ALA A CA 1
ATOM 1701 C C . ALA A 1 233 ? -7.362 16.889 4.138 1.00 11.97 233 ALA A C 1
ATOM 1702 O O . ALA A 1 233 ? -7.362 16.040 5.033 1.00 11.80 233 ALA A O 1
ATOM 1704 N N . PRO A 1 234 ? -8.448 17.547 3.716 1.00 12.65 234 PRO A N 1
ATOM 1705 C CA . PRO A 1 234 ? -9.807 17.254 4.190 1.00 12.80 234 PRO A CA 1
ATOM 1706 C C . PRO A 1 234 ? -10.378 15.944 3.617 1.00 13.70 234 PRO A C 1
ATOM 1707 O O . PRO A 1 234 ? -11.379 15.490 4.107 1.00 14.23 234 PRO A O 1
ATOM 1711 N N . ASP A 1 235 ? -9.737 15.346 2.628 1.00 14.92 235 ASP A N 1
ATOM 1712 C CA . ASP A 1 235 ? -10.159 14.051 2.099 1.00 16.29 235 ASP A CA 1
ATOM 1713 C C . ASP A 1 235 ? -9.051 13.500 1.224 1.00 17.36 235 ASP A C 1
ATOM 1714 O O . ASP A 1 235 ? -7.980 14.058 1.217 1.00 18.43 235 ASP A O 1
ATOM 1719 N N . SER A 1 236 ? -9.285 12.415 0.484 1.00 17.95 236 SER A N 1
ATOM 1720 C CA . SER A 1 236 ? -8.214 11.698 -0.237 1.00 18.89 236 SER A CA 1
ATOM 1721 C C . SER A 1 236 ? -7.675 12.394 -1.480 1.00 19.67 236 SER A C 1
ATOM 1722 O O . SER A 1 236 ? -6.554 12.079 -1.956 1.00 19.99 236 SER A O 1
ATOM 1725 N N . GLU A 1 237 ? -8.433 13.340 -2.005 1.00 20.25 237 GLU A N 1
ATOM 1726 C CA . GLU A 1 237 ? -8.004 14.056 -3.201 1.00 21.76 237 GLU A CA 1
ATOM 1727 C C . GLU A 1 237 ? -7.555 15.507 -2.932 1.00 21.03 237 GLU A C 1
ATOM 1728 O O . GLU A 1 237 ? -6.562 15.937 -3.502 1.00 21.73 237 GLU A O 1
ATOM 1734 N N . ILE A 1 238 ? -8.248 16.232 -2.047 1.00 20.07 238 ILE A N 1
ATOM 1735 C CA . ILE A 1 238 ? -8.032 17.674 -1.878 1.00 19.46 238 ILE A CA 1
ATOM 1736 C C . ILE A 1 238 ? -6.801 17.914 -1.021 1.00 18.53 238 ILE A C 1
ATOM 1737 O O . ILE A 1 238 ? -6.602 17.277 0.032 1.00 17.07 238 ILE A O 1
ATOM 1742 N N . LEU A 1 239 ? -5.960 18.829 -1.489 1.00 16.81 239 LEU A N 1
ATOM 1743 C CA . LEU A 1 239 ? -4.833 19.284 -0.709 1.00 16.23 239 LEU A CA 1
ATOM 1744 C C . LEU A 1 239 ? -4.799 20.803 -0.773 1.00 16.98 239 LEU A C 1
ATOM 1745 O O . LEU A 1 239 ? -4.592 21.362 -1.861 1.00 15.69 239 LEU A O 1
ATOM 1750 N N . GLU A 1 240 ? -5.102 21.450 0.359 1.00 15.90 240 GLU A N 1
ATOM 1751 C CA . GLU A 1 240 ? -5.002 22.884 0.499 1.00 16.04 240 GLU A CA 1
ATOM 1752 C C . GLU A 1 240 ? -3.599 23.301 0.981 1.00 15.67 240 GLU A C 1
ATOM 1753 O O . GLU A 1 240 ? -3.059 22.728 1.930 1.00 12.19 240 GLU A O 1
ATOM 1759 N N . THR A 1 241 ? -2.983 24.233 0.257 1.00 17.02 241 THR A N 1
ATOM 1760 C CA . THR A 1 241 ? -1.712 24.870 0.679 1.00 17.79 241 THR A CA 1
ATOM 1761 C C . THR A 1 241 ? -2.012 25.984 1.666 1.00 18.52 241 THR A C 1
ATOM 1762 O O . THR A 1 241 ? -2.656 26.984 1.319 1.00 18.64 241 THR A O 1
ATOM 1766 N N . VAL A 1 242 ? -1.555 25.845 2.893 1.00 18.75 242 VAL A N 1
ATOM 1767 C CA . VAL A 1 242 ? -1.774 26.919 3.826 1.00 18.87 242 VAL A CA 1
ATOM 1768 C C . VAL A 1 242 ? -0.593 27.829 3.655 1.00 18.39 242 VAL A C 1
ATOM 1769 O O . VAL A 1 242 ? -0.743 29.015 3.431 1.00 18.38 242 VAL A O 1
ATOM 1773 N N . SER A 1 243 ? 0.588 27.258 3.710 1.00 18.72 243 SER A N 1
ATOM 1774 C CA . SER A 1 243 ? 1.770 28.000 3.353 1.00 18.07 243 SER A CA 1
ATOM 1775 C C . SER A 1 243 ? 2.745 27.108 2.593 1.00 18.42 243 SER A C 1
ATOM 1776 O O . SER A 1 243 ? 2.872 25.895 2.850 1.00 18.29 243 SER A O 1
ATOM 1779 N N . GLY A 1 244 ? 3.486 27.730 1.704 1.00 17.83 244 GLY A N 1
ATOM 1780 C CA . GLY A 1 244 ? 4.565 27.046 1.037 1.00 18.23 244 GLY A CA 1
ATOM 1781 C C . GLY A 1 244 ? 4.473 27.244 -0.450 1.00 18.40 244 GLY A C 1
ATOM 1782 O O . GLY A 1 244 ? 3.395 27.590 -0.983 1.00 17.99 244 GLY A O 1
ATOM 1783 N N . GLU A 1 245 ? 5.619 27.067 -1.091 1.00 18.90 245 GLU A N 1
ATOM 1784 C CA . GLU A 1 245 ? 5.728 26.956 -2.543 1.00 20.18 245 GLU A CA 1
ATOM 1785 C C . GLU A 1 245 ? 6.014 25.470 -2.877 1.00 18.84 245 GLU A C 1
ATOM 1786 O O . GLU A 1 245 ? 6.370 24.677 -2.000 1.00 18.94 245 GLU A O 1
ATOM 1800 N N . PRO A 1 247 ? 7.399 22.177 -3.293 1.00 12.85 247 PRO A N 1
ATOM 1801 C CA . PRO A 1 247 ? 8.665 21.619 -2.763 1.00 11.83 247 PRO A CA 1
ATOM 1802 C C . PRO A 1 247 ? 9.526 20.938 -3.832 1.00 10.80 247 PRO A C 1
ATOM 1803 O O . PRO A 1 247 ? 9.061 20.684 -4.936 1.00 8.82 247 PRO A O 1
ATOM 1807 N N . TRP A 1 248 ? 10.792 20.761 -3.475 1.00 10.16 248 TRP A N 1
ATOM 1808 C CA . TRP A 1 248 ? 11.815 20.203 -4.341 1.00 11.01 248 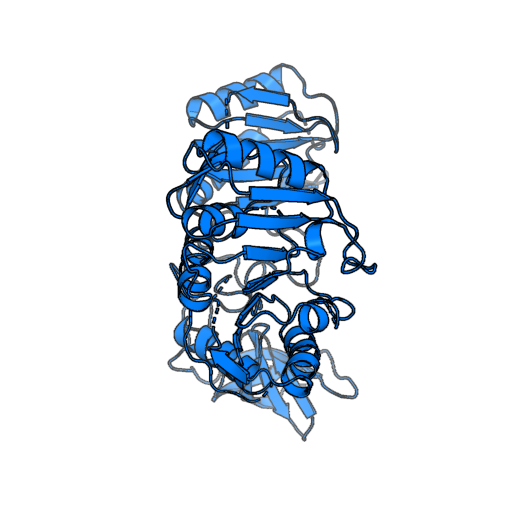TRP A CA 1
ATOM 1809 C C . TRP A 1 248 ? 12.924 19.633 -3.482 1.00 11.63 248 TRP A C 1
ATOM 1810 O O . TRP A 1 248 ? 13.099 20.025 -2.314 1.00 13.14 248 TRP A O 1
ATOM 1821 N N . TYR A 1 249 ? 13.654 18.685 -4.035 1.00 12.04 249 TYR A N 1
ATOM 1822 C CA . TYR A 1 249 ? 14.881 18.231 -3.410 1.00 11.31 249 TYR A CA 1
ATOM 1823 C C . TYR A 1 249 ? 15.957 18.141 -4.456 1.00 10.85 249 TYR A C 1
ATOM 1824 O O . TYR A 1 249 ? 15.686 18.048 -5.669 1.00 9.31 249 TYR A O 1
ATOM 1833 N N . ASP A 1 250 ? 17.192 18.207 -3.985 1.00 12.39 250 ASP A N 1
ATOM 1834 C CA . ASP A 1 250 ? 18.345 18.046 -4.857 1.00 13.26 250 ASP A CA 1
ATOM 1835 C C . ASP A 1 250 ? 18.835 16.626 -4.734 1.00 13.02 250 ASP A C 1
ATOM 1836 O O . ASP A 1 250 ? 18.923 16.100 -3.639 1.00 14.18 250 ASP A O 1
ATOM 1841 N N . SER A 1 251 ? 19.103 15.980 -5.860 1.00 12.29 251 SER A N 1
ATOM 1842 C CA . SER A 1 251 ? 19.669 14.671 -5.831 1.00 12.75 251 SER A CA 1
ATOM 1843 C C . SER A 1 251 ? 20.374 14.369 -7.109 1.00 12.35 251 SER A C 1
ATOM 1844 O O . SER A 1 251 ? 19.845 14.655 -8.175 1.00 11.44 251 SER A O 1
ATOM 1847 N N . ASN A 1 252 ? 21.575 13.752 -7.000 1.00 12.37 252 ASN A N 1
ATOM 1848 C CA . ASN A 1 252 ? 22.390 13.354 -8.154 1.00 11.41 252 ASN A CA 1
ATOM 1849 C C . ASN A 1 252 ? 22.580 14.475 -9.196 1.00 10.92 252 ASN A C 1
ATOM 1850 O O . ASN A 1 252 ? 22.503 14.249 -10.394 1.00 9.36 252 ASN A O 1
ATOM 1855 N N . GLY A 1 253 ? 22.817 15.692 -8.741 1.00 11.46 253 GLY A N 1
ATOM 1856 C CA . GLY A 1 253 ? 23.074 16.795 -9.654 1.00 11.55 253 GLY A CA 1
ATOM 1857 C C . GLY A 1 253 ? 21.819 17.495 -10.158 1.00 10.97 253 GLY A C 1
ATOM 1858 O O . GLY A 1 253 ? 21.936 18.504 -10.843 1.00 11.29 253 GLY A O 1
ATOM 1859 N N . LEU A 1 254 ? 20.629 16.971 -9.840 1.00 9.24 254 LEU A N 1
ATOM 1860 C CA . LEU A 1 254 ? 19.368 17.536 -10.317 1.00 9.15 254 LEU A CA 1
ATOM 1861 C C . LEU A 1 254 ? 18.515 18.146 -9.239 1.00 9.94 254 LEU A C 1
ATOM 1862 O O . LEU A 1 254 ? 18.644 17.815 -8.047 1.00 10.33 254 LEU A O 1
ATOM 1867 N N . ARG A 1 255 ? 17.660 19.087 -9.655 1.00 10.22 255 ARG A N 1
ATOM 1868 C CA . ARG A 1 255 ? 16.648 19.672 -8.778 1.00 11.33 255 ARG A CA 1
ATOM 1869 C C . ARG A 1 255 ? 15.275 19.143 -9.197 1.00 10.81 255 ARG A C 1
ATOM 1870 O O . ARG A 1 255 ? 14.855 19.339 -10.300 1.00 11.77 255 ARG A O 1
ATOM 1878 N N . LEU A 1 256 ? 14.594 18.476 -8.279 1.00 11.46 256 LEU A N 1
ATOM 1879 C CA . LEU A 1 256 ? 13.419 17.676 -8.583 1.00 11.26 256 LEU A CA 1
ATOM 1880 C C . LEU A 1 256 ? 12.229 18.176 -7.767 1.00 11.24 256 LEU A C 1
ATOM 1881 O O . LEU A 1 256 ? 12.237 18.099 -6.547 1.00 10.36 256 LEU A O 1
ATOM 1886 N N . THR A 1 257 ? 11.244 18.755 -8.443 1.00 11.77 257 THR A N 1
ATOM 1887 C CA . THR A 1 257 ? 9.996 19.136 -7.774 1.00 12.42 257 THR A CA 1
ATOM 1888 C C . THR A 1 257 ? 9.084 17.905 -7.566 1.00 13.12 257 THR A C 1
ATOM 1889 O O . THR A 1 257 ? 9.070 16.959 -8.380 1.00 12.74 257 THR A O 1
ATOM 1893 N N . PHE A 1 258 ? 8.253 17.968 -6.527 1.00 11.68 258 PHE A N 1
ATOM 1894 C CA . PHE A 1 258 ? 7.294 16.919 -6.214 1.00 13.06 258 PHE A CA 1
ATOM 1895 C C . PHE A 1 258 ? 6.088 17.533 -5.493 1.00 14.99 258 PHE A C 1
ATOM 1896 O O . PHE A 1 258 ? 6.189 18.591 -4.923 1.00 12.34 258 PHE A O 1
ATOM 1904 N N . SER A 1 259 ? 4.948 16.873 -5.598 1.00 18.07 259 SER A N 1
ATOM 1905 C CA . SER A 1 259 ? 3.762 17.273 -4.887 1.00 20.09 259 SER A CA 1
ATOM 1906 C C . SER A 1 259 ? 3.831 16.631 -3.539 1.00 20.31 259 SER A C 1
ATOM 1907 O O . SER A 1 259 ? 4.357 15.522 -3.403 1.00 20.80 259 SER A O 1
ATOM 1910 N N . PRO A 1 260 ? 3.346 17.304 -2.506 1.00 20.65 260 PRO A N 1
ATOM 1911 C CA . PRO A 1 260 ? 3.413 16.698 -1.176 1.00 23.23 260 PRO A CA 1
ATO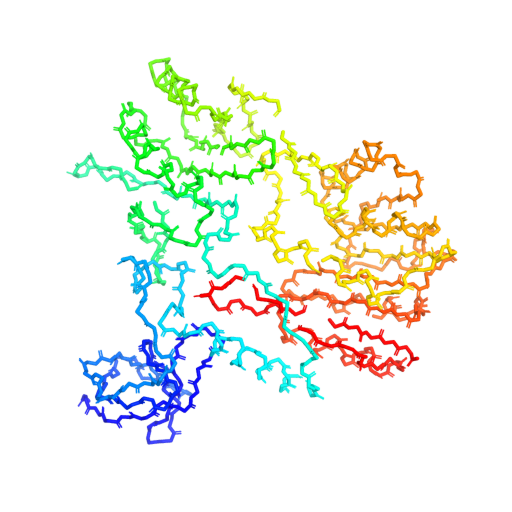M 1912 C C . PRO A 1 260 ? 2.642 15.357 -1.071 1.00 25.29 260 PRO A C 1
ATOM 1913 O O . PRO A 1 260 ? 2.991 14.610 -0.250 1.00 26.45 260 PRO A O 1
ATOM 1917 N N . ARG A 1 261 ? 1.665 15.041 -1.901 1.00 28.53 261 ARG A N 1
ATOM 1918 C CA . ARG A 1 261 ? 1.133 13.674 -1.873 1.00 31.41 261 ARG A CA 1
ATOM 1919 C C . ARG A 1 261 ? 2.078 12.630 -2.515 1.00 32.13 261 ARG A C 1
ATOM 1920 O O . ARG A 1 261 ? 2.256 11.538 -1.943 1.00 33.85 261 ARG A O 1
ATOM 1928 N N . ASP A 1 262 ? 2.671 12.996 -3.667 1.00 31.99 262 ASP A N 1
ATOM 1929 C CA . ASP A 1 262 ? 3.526 12.135 -4.508 1.00 31.57 262 ASP A CA 1
ATOM 1930 C C . ASP A 1 262 ? 4.541 11.341 -3.694 1.00 29.46 262 ASP A C 1
ATOM 1931 O O . ASP A 1 262 ? 4.957 11.769 -2.648 1.00 29.70 262 ASP A O 1
ATOM 1936 N N . PHE A 1 263 ? 4.932 10.184 -4.229 1.00 27.98 263 PHE A N 1
ATOM 1937 C CA . PHE A 1 263 ? 5.888 9.300 -3.591 1.00 26.30 263 PHE A CA 1
ATOM 1938 C C . PHE A 1 263 ? 7.288 9.845 -3.794 1.00 23.40 263 PHE A C 1
ATOM 1939 O O . PHE A 1 263 ? 7.717 10.069 -4.947 1.00 23.01 263 PHE A O 1
ATOM 1947 N N . ILE A 1 264 ? 8.017 10.027 -2.689 1.00 19.34 264 ILE A N 1
ATOM 19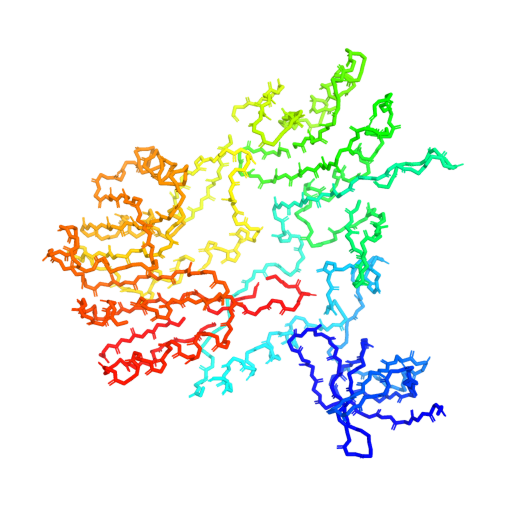48 C CA . ILE A 1 264 ? 9.454 10.245 -2.807 1.00 15.97 264 ILE A CA 1
ATOM 1949 C C . ILE A 1 264 ? 10.159 9.248 -1.897 1.00 13.68 264 ILE A C 1
ATOM 1950 O O . ILE A 1 264 ? 9.574 8.678 -0.982 1.00 11.62 264 ILE A O 1
ATOM 1955 N N . GLN A 1 265 ? 11.416 9.017 -2.177 1.00 11.88 265 GLN A N 1
ATOM 1956 C CA . GLN A 1 265 ? 12.102 7.959 -1.520 1.00 11.28 265 GLN A CA 1
ATOM 1957 C C . GLN A 1 265 ? 12.324 8.333 -0.052 1.00 9.63 265 GLN A C 1
ATOM 1958 O O . GLN A 1 265 ? 12.466 9.501 0.283 1.00 8.87 265 GLN A O 1
ATOM 1964 N N . VAL A 1 266 ? 12.292 7.329 0.807 1.00 8.34 266 VAL A N 1
ATOM 1965 C CA . VAL A 1 266 ? 12.432 7.507 2.206 1.00 7.78 266 VAL A CA 1
ATOM 1966 C C . VAL A 1 266 ? 13.871 7.824 2.604 1.00 6.63 266 VAL A C 1
ATOM 1967 O O . VAL A 1 266 ? 14.089 8.691 3.427 1.00 5.00 266 VAL A O 1
ATOM 1971 N N . ASN A 1 267 ? 14.821 7.072 2.063 1.00 5.54 267 ASN A N 1
ATOM 1972 C CA . ASN A 1 267 ? 16.230 7.183 2.467 1.00 6.50 267 ASN A CA 1
ATOM 1973 C C . ASN A 1 267 ? 17.013 7.960 1.417 1.00 5.90 267 ASN A C 1
ATOM 1974 O O . ASN A 1 267 ? 17.437 7.430 0.425 1.00 6.17 267 ASN A O 1
ATOM 1979 N N . ALA A 1 268 ? 17.212 9.234 1.651 1.00 7.09 268 ALA A N 1
ATOM 1980 C CA . ALA A 1 268 ? 17.707 10.114 0.604 1.00 9.12 268 ALA A CA 1
ATOM 1981 C C . ALA A 1 268 ? 19.132 9.781 0.178 1.00 9.04 268 ALA A C 1
ATOM 1982 O O . ALA A 1 268 ? 19.441 9.782 -1.028 1.00 8.73 268 ALA A O 1
ATOM 1984 N N . GLY A 1 269 ? 19.954 9.529 1.189 1.00 9.03 269 GLY A N 1
ATOM 1985 C CA . GLY A 1 269 ? 21.358 9.206 1.045 1.00 9.31 269 GLY A CA 1
ATOM 1986 C C . GLY A 1 269 ? 21.598 7.918 0.350 1.00 8.57 269 GLY A C 1
ATOM 1987 O O . GLY A 1 269 ? 22.274 7.874 -0.678 1.00 10.02 269 GLY A O 1
ATOM 1988 N N . VAL A 1 270 ? 21.004 6.840 0.848 1.00 8.00 270 VAL A N 1
ATOM 1989 C CA . VAL A 1 270 ? 21.127 5.572 0.136 1.00 8.40 270 VAL A CA 1
ATOM 1990 C C . VAL A 1 270 ? 20.556 5.637 -1.282 1.00 8.39 270 VAL A C 1
ATOM 1991 O O . VAL A 1 270 ? 21.126 5.056 -2.237 1.00 8.69 270 VAL A O 1
ATOM 1995 N N . ASN A 1 271 ? 19.472 6.410 -1.482 1.00 8.55 271 ASN A N 1
ATOM 1996 C CA . ASN A 1 271 ? 18.878 6.538 -2.822 1.00 8.76 271 ASN A CA 1
ATOM 1997 C C . ASN A 1 271 ? 19.840 7.209 -3.796 1.00 9.73 271 ASN A C 1
ATOM 1998 O O . ASN A 1 271 ? 20.022 6.761 -4.945 1.00 8.60 271 ASN A O 1
ATOM 2003 N N . GLN A 1 272 ? 20.482 8.275 -3.325 1.00 10.37 272 GLN A N 1
ATOM 2004 C CA . GLN A 1 272 ? 21.398 8.999 -4.212 1.00 10.57 272 GLN A CA 1
ATOM 2005 C C . GLN A 1 272 ? 22.603 8.085 -4.586 1.00 10.66 272 GLN A C 1
ATOM 2006 O O . GLN A 1 272 ? 23.058 8.110 -5.725 1.00 10.83 272 GLN A O 1
ATOM 2012 N N . LYS A 1 273 ? 23.080 7.290 -3.625 1.00 11.13 273 LYS A N 1
ATOM 2013 C CA . LYS A 1 273 ? 24.221 6.408 -3.846 1.00 11.98 273 LYS A CA 1
ATOM 2014 C C . LYS A 1 273 ? 23.826 5.288 -4.778 1.00 11.70 273 LYS A C 1
ATOM 2015 O O . LYS A 1 273 ? 24.616 4.914 -5.646 1.00 12.19 273 LYS A O 1
ATOM 2029 N N . VAL A 1 275 ? 21.500 5.373 -7.147 1.00 11.33 275 VAL A N 1
ATOM 2030 C CA . VAL A 1 275 ? 21.352 5.939 -8.480 1.00 12.12 275 VAL A CA 1
ATOM 2031 C C . VAL A 1 275 ? 22.755 6.124 -9.109 1.00 12.52 275 VAL A C 1
ATOM 2032 O O . VAL A 1 275 ? 22.976 5.741 -10.262 1.00 12.04 275 VAL A O 1
ATOM 2036 N N . ALA A 1 276 ? 23.685 6.653 -8.333 1.00 12.59 276 ALA A N 1
ATOM 2037 C CA . ALA A 1 276 ? 25.024 6.934 -8.821 1.00 13.72 276 ALA A CA 1
ATOM 2038 C C . ALA A 1 276 ? 25.642 5.609 -9.207 1.00 14.33 276 ALA A C 1
ATOM 2039 O O . ALA A 1 276 ? 26.287 5.507 -10.248 1.00 15.54 276 ALA A O 1
ATOM 2041 N N . ARG A 1 277 ? 25.528 4.616 -8.338 1.00 14.45 277 ARG A N 1
ATOM 2042 C CA . ARG A 1 277 ? 26.070 3.303 -8.663 1.00 16.09 277 ARG A CA 1
ATOM 2043 C C . ARG A 1 277 ? 25.445 2.603 -9.858 1.00 15.15 277 ARG A C 1
ATOM 2044 O O . ARG A 1 277 ? 26.141 2.003 -10.695 1.00 15.44 277 ARG A O 1
ATOM 2052 N N . ALA A 1 278 ? 24.135 2.671 -9.977 1.00 14.74 278 ALA A N 1
ATOM 2053 C CA . ALA A 1 278 ? 23.480 2.118 -11.115 1.00 15.84 278 ALA A CA 1
ATOM 2054 C C . ALA A 1 278 ? 23.995 2.763 -12.401 1.00 16.58 278 ALA A C 1
ATOM 2055 O O . ALA A 1 278 ? 24.220 2.097 -13.385 1.00 16.77 278 ALA A O 1
ATOM 2057 N N . LEU A 1 279 ? 24.225 4.056 -12.385 1.00 17.24 279 LEU A N 1
ATOM 2058 C CA . LEU A 1 279 ? 24.778 4.711 -13.548 1.00 19.07 279 LEU A CA 1
ATOM 2059 C C . LEU A 1 279 ? 26.198 4.198 -13.845 1.00 17.82 279 LEU A C 1
ATOM 2060 O O . LEU A 1 279 ? 26.518 3.941 -14.992 1.00 18.34 279 LEU A O 1
ATOM 2065 N N . GLU A 1 280 ? 27.031 4.017 -12.827 1.00 18.48 280 GLU A N 1
ATOM 2066 C CA . GLU A 1 280 ? 28.397 3.504 -13.069 1.00 17.98 280 GLU A CA 1
ATOM 2067 C C . GLU A 1 280 ? 28.306 2.074 -13.688 1.00 17.78 280 GLU A C 1
ATOM 2068 O O . GLU A 1 280 ? 29.088 1.700 -14.577 1.00 16.28 280 GLU A O 1
ATOM 2074 N N . TRP A 1 281 ? 27.373 1.283 -13.180 1.00 17.01 281 TRP A N 1
ATOM 2075 C CA . TRP A 1 281 ? 27.189 -0.120 -13.624 1.00 17.49 281 TRP A CA 1
ATOM 2076 C C . TRP A 1 281 ? 26.675 -0.241 -15.079 1.00 17.84 281 TRP A C 1
ATOM 2077 O O . TRP A 1 281 ? 27.107 -1.126 -15.808 1.00 18.06 281 TRP A O 1
ATOM 2088 N N . LEU A 1 282 ? 25.806 0.687 -15.487 1.00 17.68 282 LEU A N 1
ATOM 2089 C CA . LEU A 1 282 ? 25.220 0.650 -16.791 1.00 18.59 282 LEU A CA 1
ATOM 2090 C C . LEU A 1 282 ? 26.260 1.151 -17.790 1.00 19.32 282 LEU A C 1
ATOM 2091 O O . LEU A 1 282 ? 26.161 0.828 -18.949 1.00 18.01 282 LEU A O 1
ATOM 2096 N N . ASP A 1 283 ? 27.272 1.891 -17.303 1.00 19.98 283 ASP A N 1
ATOM 2097 C CA . ASP A 1 283 ? 28.368 2.363 -18.106 1.00 20.85 283 ASP A CA 1
ATOM 2098 C C . ASP A 1 283 ? 27.806 2.996 -19.360 1.00 20.63 283 ASP A C 1
ATOM 2099 O O . ASP A 1 283 ? 28.078 2.580 -20.512 1.00 20.20 283 ASP A O 1
ATOM 2104 N N . VAL A 1 284 ? 26.978 4.010 -19.102 1.00 20.40 284 VAL A N 1
ATOM 2105 C CA . VAL A 1 284 ? 26.210 4.665 -20.154 1.00 19.85 284 VAL A CA 1
ATOM 2106 C C . VAL A 1 284 ? 27.135 5.489 -21.057 1.00 19.46 284 VAL A C 1
ATOM 2107 O O . VAL A 1 284 ? 27.908 6.300 -20.581 1.00 20.31 284 VAL A O 1
ATOM 2111 N N . GLN A 1 285 ? 27.016 5.247 -22.357 1.00 18.03 285 GLN A N 1
ATOM 2112 C CA . GLN A 1 285 ? 27.794 5.883 -23.382 1.00 16.99 285 GLN A CA 1
ATOM 2113 C C . GLN A 1 285 ? 26.968 6.994 -24.013 1.00 15.93 285 GLN A C 1
ATOM 2114 O O . GLN A 1 285 ? 25.753 6.956 -23.995 1.00 14.60 285 GLN A O 1
ATOM 2120 N N . PRO A 1 286 ? 27.632 7.986 -24.593 1.00 15.75 286 PRO A N 1
ATOM 2121 C CA . PRO A 1 286 ? 26.956 9.120 -25.246 1.00 15.92 286 PRO A CA 1
ATOM 2122 C C . PRO A 1 286 ? 26.061 8.755 -26.419 1.00 14.91 286 PRO A C 1
ATOM 2123 O O . PRO A 1 286 ? 25.185 9.511 -26.735 1.00 16.34 286 PRO A O 1
ATOM 2127 N N . GLU A 1 287 ? 26.245 7.608 -27.027 1.00 15.42 287 GLU A N 1
ATOM 2128 C CA . GLU A 1 287 ? 25.365 7.182 -28.121 1.00 16.59 287 GLU A CA 1
ATOM 2129 C C . GLU A 1 287 ? 24.302 6.181 -27.682 1.00 16.29 287 GLU A C 1
ATOM 2130 O O . GLU A 1 287 ? 23.438 5.779 -28.491 1.00 16.82 287 GLU A O 1
ATOM 2136 N N . ASP A 1 288 ? 24.348 5.778 -26.420 1.00 15.78 288 ASP A N 1
ATOM 2137 C CA . ASP A 1 288 ? 23.407 4.775 -25.899 1.00 15.67 288 ASP A CA 1
ATOM 2138 C C . ASP A 1 288 ? 21.967 5.250 -25.918 1.00 15.53 288 ASP A C 1
ATOM 2139 O O . ASP A 1 288 ? 21.648 6.398 -25.568 1.00 16.52 288 ASP A O 1
ATOM 2144 N N . ARG A 1 289 ? 21.078 4.332 -26.270 1.00 15.01 289 ARG A N 1
ATOM 2145 C CA . ARG A 1 289 ? 19.653 4.481 -26.044 1.00 14.49 289 ARG A CA 1
ATOM 2146 C C . ARG A 1 289 ? 19.301 3.601 -24.801 1.00 13.51 289 ARG A C 1
ATOM 2147 O O . ARG A 1 289 ? 19.595 2.401 -24.802 1.00 11.91 289 ARG A O 1
ATOM 2155 N N . VAL A 1 290 ? 18.680 4.213 -23.787 1.00 11.31 290 VAL A N 1
ATOM 2156 C CA . VAL A 1 290 ? 18.440 3.554 -22.499 1.00 11.99 290 VAL A CA 1
ATOM 2157 C C . VAL A 1 290 ? 16.967 3.465 -22.205 1.00 11.44 290 VAL A C 1
ATOM 2158 O O . VAL A 1 290 ? 16.237 4.396 -22.429 1.00 12.73 290 VAL A O 1
ATOM 2162 N N . LEU A 1 291 ? 16.537 2.332 -21.685 1.00 10.54 291 LEU A N 1
ATOM 2163 C CA . LEU A 1 291 ? 15.152 2.148 -21.277 1.00 11.39 291 LEU A CA 1
ATOM 2164 C C . LEU A 1 291 ? 15.119 2.010 -19.760 1.00 11.99 291 LEU A C 1
ATOM 2165 O O . LEU A 1 291 ? 15.922 1.237 -19.202 1.00 11.89 291 LEU A O 1
ATOM 2170 N N . ASP A 1 292 ? 14.208 2.726 -19.121 1.00 12.51 292 ASP A N 1
ATOM 2171 C CA . ASP A 1 292 ? 13.981 2.709 -17.652 1.00 14.22 292 ASP A CA 1
ATOM 2172 C C . ASP A 1 292 ? 12.534 2.283 -17.303 1.00 13.41 292 ASP A C 1
ATOM 2173 O O . ASP A 1 292 ? 11.553 3.043 -17.482 1.00 13.28 292 ASP A O 1
ATOM 2178 N N . LEU A 1 293 ? 12.390 1.035 -16.893 1.00 12.30 293 LEU A N 1
ATOM 2179 C CA . LEU A 1 293 ? 11.097 0.466 -16.641 1.00 12.79 293 LEU A CA 1
ATOM 2180 C C . LEU A 1 293 ? 10.700 0.637 -15.156 1.00 12.39 293 LEU A C 1
ATOM 2181 O O . LEU A 1 293 ? 11.551 0.549 -14.237 1.00 13.13 293 LEU A O 1
ATOM 2186 N N . PHE A 1 294 ? 9.412 0.881 -14.955 1.00 12.21 294 PHE A N 1
ATOM 2187 C CA . PHE A 1 294 ? 8.792 1.233 -13.659 1.00 13.07 294 PHE A CA 1
ATOM 2188 C C . PHE A 1 294 ? 9.466 2.503 -13.172 1.00 13.76 294 PHE A C 1
ATOM 2189 O O . PHE A 1 294 ? 10.049 2.523 -12.102 1.00 15.63 294 PHE A O 1
ATOM 2197 N N . CYS A 1 295 ? 9.467 3.544 -13.982 1.00 13.28 295 CYS A N 1
ATOM 2198 C CA . CYS A 1 295 ? 10.395 4.619 -13.745 1.00 13.41 295 CYS A CA 1
ATOM 2199 C C . CYS A 1 295 ? 9.966 5.663 -12.761 1.00 15.19 295 CYS A C 1
ATOM 2200 O O . CYS A 1 295 ? 10.784 6.524 -12.420 1.00 15.84 295 CYS A O 1
ATOM 2203 N N . GLY A 1 296 ? 8.739 5.577 -12.262 1.00 15.62 296 GLY A N 1
ATOM 2204 C CA . GLY A 1 296 ? 8.204 6.578 -11.374 1.00 17.68 296 GLY A CA 1
ATOM 2205 C C . GLY A 1 296 ? 8.246 7.972 -11.979 1.00 18.54 296 GLY A C 1
ATOM 2206 O O . GLY A 1 296 ? 7.919 8.139 -13.138 1.00 18.81 296 GLY A O 1
ATOM 2215 N N . GLY A 1 298 ? 11.064 9.480 -12.369 1.00 17.36 298 GLY A N 1
ATOM 2216 C CA . GLY A 1 298 ? 12.325 9.571 -13.008 1.00 16.73 298 GLY A CA 1
ATOM 2217 C C . GLY A 1 298 ? 13.535 9.550 -12.105 1.00 16.24 298 GLY A C 1
ATOM 2218 O O . GLY A 1 298 ? 14.565 10.076 -12.489 1.00 15.19 298 GLY A O 1
ATOM 2219 N N . ASN A 1 299 ? 13.413 8.884 -10.958 1.00 15.21 299 ASN A N 1
ATOM 2220 C CA . ASN A 1 299 ? 14.536 8.678 -10.045 1.00 14.53 299 ASN A CA 1
ATOM 2221 C C . ASN A 1 299 ? 15.865 8.345 -10.750 1.00 13.55 299 ASN A C 1
ATOM 2222 O O . ASN A 1 299 ? 16.876 8.978 -10.517 1.00 12.49 299 ASN A O 1
ATOM 2227 N N . PHE A 1 300 ? 15.868 7.282 -11.541 1.00 13.53 300 PHE A N 1
ATOM 2228 C CA . PHE A 1 300 ? 16.982 6.936 -12.372 1.00 12.30 300 PHE A CA 1
ATOM 2229 C C . PHE A 1 300 ? 16.931 7.557 -13.724 1.00 13.00 300 PHE A C 1
ATOM 2230 O O . PHE A 1 300 ? 17.954 7.745 -14.332 1.00 12.87 300 PHE A O 1
ATOM 2238 N N . THR A 1 301 ? 15.730 7.810 -14.257 1.00 12.33 301 THR A N 1
ATOM 2239 C CA . THR A 1 301 ? 15.612 8.219 -15.623 1.00 13.02 301 THR A CA 1
ATOM 2240 C C . THR A 1 301 ? 16.263 9.546 -15.972 1.00 12.20 301 THR A C 1
ATOM 2241 O O . THR A 1 301 ? 16.839 9.714 -17.018 1.00 12.59 301 THR A O 1
ATOM 2245 N N . LEU A 1 302 ? 16.084 10.505 -15.125 1.00 12.58 302 LEU A N 1
ATOM 2246 C CA . LEU A 1 302 ? 16.603 11.825 -15.399 1.00 13.99 302 LEU A CA 1
ATOM 2247 C C . LEU A 1 302 ? 18.159 11.898 -15.307 1.00 13.77 302 LEU A C 1
ATOM 2248 O O . LEU A 1 302 ? 18.818 12.450 -16.228 1.00 13.76 302 LEU A O 1
ATOM 2253 N N . PRO A 1 303 ? 18.758 11.298 -14.295 1.00 13.86 303 PRO A N 1
ATOM 2254 C CA . PRO A 1 303 ? 20.232 11.183 -14.287 1.00 14.04 303 PRO A CA 1
ATOM 2255 C C . PRO A 1 303 ? 20.787 10.377 -15.463 1.00 14.96 303 PRO A C 1
ATOM 2256 O O . PRO A 1 303 ? 21.895 10.695 -15.938 1.00 13.58 303 PRO A O 1
ATOM 2260 N N . LEU A 1 304 ? 20.071 9.336 -15.903 1.00 14.44 304 LEU A N 1
ATOM 2261 C CA . LEU A 1 304 ? 20.493 8.603 -17.114 1.00 13.48 304 LEU A CA 1
ATOM 2262 C C . LEU A 1 304 ? 20.542 9.529 -18.340 1.00 13.40 304 LEU A C 1
ATOM 2263 O O . LEU A 1 304 ? 21.460 9.428 -19.150 1.00 12.88 304 LEU A O 1
ATOM 2268 N N . ALA A 1 305 ? 19.580 10.452 -18.455 1.00 13.50 305 ALA A N 1
ATOM 2269 C CA . ALA A 1 305 ? 19.516 11.386 -19.589 1.00 13.34 305 ALA A CA 1
ATOM 2270 C C . ALA A 1 305 ? 20.651 12.378 -19.612 1.00 15.53 305 ALA A C 1
ATOM 2271 O O . ALA A 1 305 ? 20.960 12.932 -20.687 1.00 15.29 305 ALA A O 1
ATOM 2273 N N . THR A 1 306 ? 21.326 12.579 -18.470 1.00 14.54 306 THR A N 1
ATOM 2274 C CA . THR A 1 306 ? 22.508 13.452 -18.495 1.00 15.94 306 THR A CA 1
ATOM 2275 C C . THR A 1 306 ? 23.698 12.775 -19.149 1.00 16.98 306 THR A C 1
ATOM 2276 O O . THR A 1 306 ? 24.692 13.447 -19.393 1.00 16.07 306 THR A O 1
ATOM 2280 N N . GLN A 1 307 ? 23.624 11.467 -19.376 1.00 17.46 307 GLN A N 1
ATOM 2281 C CA . GLN A 1 307 ? 24.756 10.700 -19.950 1.00 18.73 307 GLN A CA 1
ATOM 2282 C C . GLN A 1 307 ? 24.465 10.093 -21.344 1.00 18.14 307 GLN A C 1
ATOM 2283 O O . GLN A 1 307 ? 25.351 10.037 -22.237 1.00 19.18 307 GLN A O 1
ATOM 2289 N N . ALA A 1 308 ? 23.222 9.708 -21.569 1.00 17.19 308 ALA A N 1
ATOM 2290 C CA . ALA A 1 308 ? 22.864 8.909 -22.741 1.00 17.07 308 ALA A CA 1
ATOM 2291 C C . ALA A 1 308 ? 22.441 9.761 -23.933 1.00 16.60 308 ALA A C 1
ATOM 2292 O O . ALA A 1 308 ? 22.065 10.930 -23.772 1.00 17.24 308 ALA A O 1
ATOM 2294 N N . ALA A 1 309 ? 22.477 9.176 -25.129 1.00 15.07 309 ALA A N 1
ATOM 2295 C CA . ALA A 1 309 ? 21.916 9.860 -26.296 1.00 15.25 309 ALA A CA 1
ATOM 2296 C C . ALA A 1 309 ? 20.466 10.143 -26.073 1.00 15.09 309 ALA A C 1
ATOM 2297 O O . ALA A 1 309 ? 19.981 11.253 -26.291 1.00 14.25 309 ALA A O 1
ATOM 2299 N N . SER A 1 310 ? 19.749 9.111 -25.651 1.00 14.03 310 SER A N 1
ATOM 2300 C CA . SER A 1 310 ? 18.348 9.261 -25.334 1.00 14.56 310 SER A CA 1
ATOM 2301 C C . SER A 1 310 ? 17.852 8.185 -24.357 1.00 13.63 310 SER A C 1
ATOM 2302 O O . SER A 1 310 ? 18.411 7.097 -24.238 1.00 13.96 310 SER A O 1
ATOM 2305 N N . VAL A 1 311 ? 16.798 8.526 -23.663 1.00 14.04 311 VAL A N 1
ATOM 2306 C CA . VAL A 1 311 ? 16.287 7.723 -22.562 1.00 12.56 311 VAL A CA 1
ATOM 2307 C C . VAL A 1 311 ? 14.799 7.627 -22.761 1.00 12.07 311 VAL A C 1
ATOM 2308 O O . VAL A 1 311 ? 14.138 8.617 -23.100 1.00 11.08 311 VAL A O 1
ATOM 2312 N N . VAL A 1 312 ? 14.250 6.436 -22.558 1.00 10.54 312 VAL A N 1
ATOM 2313 C CA . VAL A 1 312 ? 12.813 6.272 -22.446 1.00 11.06 312 VAL A CA 1
ATOM 2314 C C . VAL A 1 312 ? 12.464 5.739 -21.027 1.00 11.51 312 VAL A C 1
ATOM 2315 O O . VAL A 1 312 ? 13.088 4.783 -20.543 1.00 11.92 312 VAL A O 1
ATOM 2319 N N . GLY A 1 313 ? 11.528 6.386 -20.365 1.00 11.09 313 GLY A N 1
ATOM 2320 C CA . GLY A 1 313 ? 10.921 5.909 -19.111 1.00 10.71 313 GLY A CA 1
ATOM 2321 C C . GLY A 1 313 ? 9.515 5.432 -19.319 1.00 11.09 313 GLY A C 1
ATOM 2322 O O . GLY A 1 313 ? 8.739 6.083 -20.053 1.00 10.36 313 GLY A O 1
ATOM 2323 N N . VAL A 1 314 ? 9.150 4.318 -18.659 1.00 10.38 314 VAL A N 1
ATOM 2324 C CA . VAL A 1 314 ? 7.820 3.756 -18.752 1.00 10.61 314 VAL A CA 1
ATOM 2325 C C . VAL A 1 314 ? 7.267 3.547 -17.344 1.00 11.60 314 VAL A C 1
ATOM 2326 O O . VAL A 1 314 ? 7.965 2.968 -16.463 1.00 9.02 314 VAL A O 1
ATOM 2330 N N . GLU A 1 315 ? 6.071 4.066 -17.114 1.00 10.45 315 GLU A N 1
ATOM 2331 C CA . GLU A 1 315 ? 5.503 4.150 -15.764 1.00 13.23 315 GLU A CA 1
ATOM 2332 C C . GLU A 1 315 ? 3.993 4.034 -15.843 1.00 13.06 315 GLU A C 1
ATOM 2333 O O . GLU A 1 315 ? 3.391 4.485 -16.826 1.00 12.64 315 GLU A O 1
ATOM 2339 N N . GLY A 1 316 ? 3.384 3.398 -14.836 1.00 14.97 316 GLY A N 1
ATOM 2340 C CA . GLY A 1 316 ? 1.937 3.127 -14.813 1.00 15.18 316 GLY A CA 1
ATOM 2341 C C . GLY A 1 316 ? 1.026 4.131 -14.110 1.00 16.21 316 GLY A C 1
ATOM 2342 O O . GLY A 1 316 ? -0.195 4.018 -14.176 1.00 16.37 316 GLY A O 1
ATOM 2343 N N . VAL A 1 317 ? 1.591 5.103 -13.416 1.00 17.26 317 VAL A N 1
ATOM 2344 C CA . VAL A 1 317 ? 0.804 6.192 -12.843 1.00 18.07 317 VAL A CA 1
ATOM 2345 C C . VAL A 1 317 ? 0.989 7.441 -13.685 1.00 18.39 317 VAL A C 1
ATOM 2346 O O . VAL A 1 317 ? 2.132 7.949 -13.796 1.00 17.65 317 VAL A O 1
ATOM 2350 N N . PRO A 1 318 ? -0.100 7.972 -14.251 1.00 19.29 318 PRO A N 1
ATOM 2351 C CA . PRO A 1 318 ? 0.005 9.179 -15.089 1.00 19.79 318 PRO A CA 1
ATOM 2352 C C . PRO A 1 318 ? 0.553 10.388 -14.311 1.00 20.24 318 PRO A C 1
ATOM 2353 O O . PRO A 1 318 ? 1.315 11.150 -14.895 1.00 20.18 318 PRO A O 1
ATOM 2357 N N . ALA A 1 319 ? 0.182 10.561 -13.041 1.00 19.65 319 ALA A N 1
ATOM 2358 C CA . ALA A 1 319 ? 0.680 11.702 -12.281 1.00 19.92 319 ALA A CA 1
ATOM 2359 C C . ALA A 1 319 ? 2.221 11.666 -12.176 1.00 19.57 319 ALA A C 1
ATOM 2360 O O . ALA A 1 319 ? 2.874 12.714 -12.175 1.00 20.10 319 ALA A O 1
ATOM 2362 N N . LEU A 1 320 ? 2.802 10.470 -12.131 1.00 18.81 320 LEU A N 1
ATOM 2363 C CA . LEU A 1 320 ? 4.256 10.347 -12.096 1.00 18.19 320 LEU A CA 1
ATOM 2364 C C . LEU A 1 320 ? 4.872 10.604 -13.461 1.00 17.74 320 LEU A C 1
ATOM 2365 O O . LEU A 1 320 ? 5.995 11.129 -13.547 1.00 15.63 320 LEU A O 1
ATOM 2370 N N . VAL A 1 321 ? 4.166 10.238 -14.525 1.00 16.78 321 VAL A N 1
ATOM 2371 C CA . VAL A 1 321 ? 4.707 10.459 -15.856 1.00 17.03 321 VAL A CA 1
ATOM 2372 C C . VAL A 1 321 ? 4.788 11.979 -16.096 1.00 17.34 321 VAL A C 1
ATOM 2373 O O . VAL A 1 321 ? 5.764 12.464 -16.658 1.00 15.83 321 VAL A O 1
ATOM 2377 N N . GLU A 1 322 ? 3.761 12.715 -15.664 1.00 17.44 322 GLU A N 1
ATOM 2378 C CA . GLU A 1 322 ? 3.684 14.172 -15.866 1.00 17.93 322 GLU A CA 1
ATOM 2379 C C . GLU A 1 322 ? 4.757 14.901 -15.041 1.00 16.86 322 GLU A C 1
ATOM 2380 O O . GLU A 1 322 ? 5.337 15.868 -15.499 1.00 15.48 322 GLU A O 1
ATOM 2386 N N . LYS A 1 323 ? 5.045 14.404 -13.842 1.00 15.86 323 LYS A N 1
ATOM 2387 C CA . LYS A 1 323 ? 6.075 15.020 -12.996 1.00 16.03 323 LYS A CA 1
ATOM 2388 C C . LYS A 1 323 ? 7.481 14.776 -13.542 1.00 13.90 323 LYS A C 1
ATOM 2389 O O . LYS A 1 323 ? 8.329 15.643 -13.441 1.00 13.56 323 LYS A O 1
ATOM 2395 N N . GLY A 1 324 ? 7.703 13.587 -14.101 1.00 11.93 324 GLY A N 1
ATOM 2396 C CA . GLY A 1 324 ? 8.919 13.247 -14.817 1.00 11.58 324 GLY A CA 1
ATOM 2397 C C . GLY A 1 324 ? 9.162 14.198 -15.980 1.00 11.26 324 GLY A C 1
ATOM 2398 O O . GLY A 1 324 ? 10.247 14.686 -16.146 1.00 10.03 324 GLY A O 1
ATOM 2399 N N . GLN A 1 325 ? 8.124 14.468 -16.764 1.00 11.26 325 GLN A N 1
ATOM 2400 C CA . GLN A 1 325 ? 8.185 15.411 -17.869 1.00 13.09 325 GLN A CA 1
ATOM 2401 C C . GLN A 1 325 ? 8.491 16.827 -17.434 1.00 12.94 325 GLN A C 1
ATOM 2402 O O . GLN A 1 325 ? 9.279 17.507 -18.083 1.00 12.70 325 GLN A O 1
ATOM 2408 N N . GLN A 1 326 ? 7.867 17.253 -16.337 1.00 13.88 326 GLN A N 1
ATOM 2409 C CA . GLN A 1 326 ? 8.074 18.585 -15.772 1.00 14.14 326 GLN A CA 1
ATOM 2410 C C . GLN A 1 326 ? 9.505 18.703 -15.272 1.00 13.17 326 GLN A C 1
ATOM 2411 O O . GLN A 1 326 ? 10.189 19.690 -15.545 1.00 13.19 326 GLN A O 1
ATOM 2417 N N . ASN A 1 327 ? 9.961 17.700 -14.533 1.00 13.08 327 ASN A N 1
ATOM 2418 C CA . ASN A 1 327 ? 11.314 17.751 -13.975 1.00 12.48 327 ASN A CA 1
ATOM 2419 C C . ASN A 1 327 ? 12.378 17.667 -15.092 1.00 12.72 327 ASN A C 1
ATOM 2420 O O . ASN A 1 327 ? 13.444 18.300 -14.999 1.00 11.79 327 ASN A O 1
ATOM 2425 N N . ALA A 1 328 ? 12.099 16.922 -16.157 1.00 12.94 328 ALA A N 1
ATOM 2426 C CA . ALA A 1 328 ? 13.007 16.932 -17.304 1.00 14.11 328 ALA A CA 1
ATOM 2427 C C . ALA A 1 328 ? 13.165 18.359 -17.869 1.00 15.04 328 ALA A C 1
ATOM 2428 O O . ALA A 1 328 ? 14.267 18.803 -18.154 1.00 14.04 328 ALA A O 1
ATOM 2430 N N . ARG A 1 329 ? 12.053 19.062 -18.039 1.00 15.14 329 ARG A N 1
ATOM 2431 C CA . ARG A 1 329 ? 12.094 20.408 -18.608 1.00 16.74 329 ARG A CA 1
ATOM 2432 C C . ARG A 1 329 ? 12.845 21.365 -17.683 1.00 16.59 329 ARG A C 1
ATOM 2433 O O . ARG A 1 329 ? 13.677 22.149 -18.137 1.00 17.89 329 ARG A O 1
ATOM 2441 N N . LEU A 1 330 ? 12.505 21.324 -16.402 1.00 16.22 330 LEU A N 1
ATOM 2442 C CA . LEU A 1 330 ? 13.171 22.114 -15.375 1.00 16.27 330 LEU A CA 1
ATOM 2443 C C . LEU A 1 330 ? 14.702 21.883 -15.327 1.00 14.02 330 LEU A C 1
ATOM 2444 O O . LEU A 1 330 ? 15.445 22.782 -14.973 1.00 13.62 330 LEU A O 1
ATOM 2449 N N . ASN A 1 331 ? 15.173 20.697 -15.695 1.00 12.78 331 ASN A N 1
ATOM 2450 C CA . ASN A 1 331 ? 16.604 20.396 -15.647 1.00 11.52 331 ASN A CA 1
ATOM 2451 C C . ASN A 1 331 ? 17.257 20.428 -17.041 1.00 12.10 331 ASN A C 1
ATOM 2452 O O . ASN A 1 331 ? 18.417 20.101 -17.159 1.00 11.18 331 ASN A O 1
ATOM 2457 N N . GLY A 1 332 ? 16.529 20.859 -18.069 1.00 11.06 332 GLY A N 1
ATOM 2458 C CA . GLY A 1 332 ? 17.127 21.066 -19.377 1.00 13.02 332 GLY A CA 1
ATOM 2459 C C . GLY A 1 332 ? 17.511 19.732 -20.006 1.00 13.76 332 GLY A C 1
ATOM 2460 O O . GLY A 1 332 ? 18.567 19.578 -20.649 1.00 13.12 332 GLY A O 1
ATOM 2461 N N . LEU A 1 333 ? 16.649 18.742 -19.801 1.00 14.87 333 LEU A N 1
ATOM 2462 C CA . LEU A 1 333 ? 16.823 17.370 -20.359 1.00 15.91 333 LEU A CA 1
ATOM 2463 C C . LEU A 1 333 ? 15.831 17.185 -21.533 1.00 15.81 333 LEU A C 1
ATOM 2464 O O . LEU A 1 333 ? 14.636 16.971 -21.340 1.00 15.54 333 LEU A O 1
ATOM 2469 N N . GLN A 1 334 ? 16.338 17.304 -22.748 1.00 17.43 334 GLN A N 1
ATOM 2470 C CA . GLN A 1 334 ? 15.511 17.348 -23.952 1.00 18.74 334 GLN A CA 1
ATOM 2471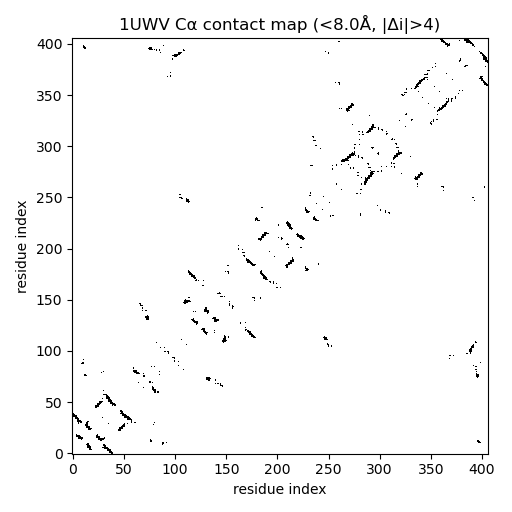 C C . GLN A 1 334 ? 15.486 15.981 -24.641 1.00 17.88 334 GLN A C 1
ATOM 2472 O O . GLN A 1 334 ? 14.732 15.771 -25.578 1.00 18.97 334 GLN A O 1
ATOM 2478 N N . ASN A 1 335 ? 16.286 15.054 -24.126 1.00 17.11 335 ASN A N 1
ATOM 2479 C CA . ASN A 1 335 ? 16.555 13.765 -24.751 1.00 16.10 335 ASN A CA 1
ATOM 2480 C C . ASN A 1 335 ? 15.854 12.602 -23.977 1.00 15.32 335 ASN A C 1
ATOM 2481 O O . ASN A 1 335 ? 16.249 11.465 -24.099 1.00 15.64 335 ASN A O 1
ATOM 2486 N N . VAL A 1 336 ? 14.807 12.909 -23.232 1.00 15.10 336 VAL A N 1
ATOM 2487 C CA . VAL A 1 336 ? 14.107 11.893 -22.442 1.00 14.58 336 VAL A CA 1
ATOM 2488 C C . VAL A 1 336 ? 12.599 11.935 -22.724 1.00 13.73 336 VAL A C 1
ATOM 2489 O O . VAL A 1 336 ? 12.007 13.006 -22.852 1.00 13.90 336 VAL A O 1
ATOM 2493 N N . THR A 1 337 ? 11.987 10.770 -22.863 1.00 12.67 337 THR A N 1
ATOM 2494 C CA . THR A 1 337 ? 10.535 10.675 -23.130 1.00 13.97 337 THR A CA 1
ATOM 2495 C C . THR A 1 337 ? 9.961 9.711 -22.105 1.00 12.78 337 THR A C 1
ATOM 2496 O O . THR A 1 337 ? 10.609 8.723 -21.768 1.00 12.53 337 THR A O 1
ATOM 2500 N N . PHE A 1 338 ? 8.795 10.035 -21.577 1.00 11.43 338 PHE A N 1
ATOM 2501 C CA . PHE A 1 338 ? 8.131 9.239 -20.547 1.00 10.22 338 PHE A CA 1
ATOM 2502 C C . PHE A 1 338 ? 6.869 8.803 -21.183 1.00 10.28 338 PHE A C 1
ATOM 2503 O O . PHE A 1 338 ? 6.178 9.650 -21.755 1.00 10.07 338 PHE A O 1
ATOM 2511 N N . TYR A 1 339 ? 6.540 7.523 -21.028 1.00 10.47 339 TYR A N 1
ATOM 2512 C CA . TYR A 1 339 ? 5.308 6.931 -21.524 1.00 11.61 339 TYR A CA 1
ATOM 2513 C C . TYR A 1 339 ? 4.502 6.318 -20.383 1.00 12.56 339 TYR A C 1
ATOM 2514 O O . TYR A 1 339 ? 5.049 5.669 -19.467 1.00 12.67 339 TYR A O 1
ATOM 2523 N N . HIS A 1 340 ? 3.207 6.538 -20.400 1.00 14.24 340 HIS A N 1
ATOM 2524 C CA . HIS A 1 340 ? 2.312 5.800 -19.521 1.00 16.75 340 HIS A CA 1
ATOM 2525 C C . HIS A 1 340 ? 1.980 4.445 -20.179 1.00 17.61 340 HIS A C 1
ATOM 2526 O O . HIS A 1 340 ? 1.378 4.419 -21.241 1.00 17.02 340 HIS A O 1
ATOM 2533 N N . GLU A 1 341 ? 2.409 3.334 -19.586 1.00 18.98 341 GLU A N 1
ATOM 2534 C CA . GLU A 1 341 ? 2.011 2.012 -20.067 1.00 20.27 341 GLU A CA 1
ATOM 2535 C C . GLU A 1 341 ? 1.617 1.053 -18.956 1.00 21.34 341 GLU A C 1
ATOM 2536 O O . GLU A 1 341 ? 2.018 1.204 -17.830 1.00 21.80 341 GLU A O 1
ATOM 2542 N N . ASN A 1 342 ? 0.839 0.037 -19.316 1.00 22.51 342 ASN A N 1
ATOM 2543 C CA . ASN A 1 342 ? 0.550 -1.074 -18.422 1.00 23.71 342 ASN A CA 1
ATOM 2544 C C . ASN A 1 342 ? 1.617 -2.165 -18.570 1.00 23.93 342 ASN A C 1
ATOM 2545 O O . ASN A 1 342 ? 1.579 -2.945 -19.514 1.00 24.42 342 ASN A O 1
ATOM 2550 N N . LEU A 1 343 ? 2.577 -2.202 -17.653 1.00 24.84 343 LEU A N 1
ATOM 2551 C CA . LEU A 1 343 ? 3.697 -3.143 -17.756 1.00 24.89 343 LEU A CA 1
ATOM 2552 C C . LEU A 1 343 ? 3.319 -4.631 -17.509 1.00 26.56 343 LEU A C 1
ATOM 2553 O O . LEU A 1 343 ? 4.204 -5.502 -17.524 1.00 26.84 343 LEU A O 1
ATOM 2558 N N . GLU A 1 344 ? 2.027 -4.907 -17.306 1.00 27.37 344 GLU A N 1
ATOM 2559 C CA . GLU A 1 344 ? 1.491 -6.283 -17.293 1.00 29.17 344 GLU A CA 1
ATOM 2560 C C . GLU A 1 344 ? 1.177 -6.822 -18.700 1.00 29.73 344 GLU A C 1
ATOM 2561 O O . GLU A 1 344 ? 0.859 -7.988 -18.839 1.00 30.11 344 GLU A O 1
ATOM 2567 N N . GLU A 1 345 ? 1.271 -5.976 -19.721 1.00 30.84 345 GLU A N 1
ATOM 2568 C CA . GLU A 1 345 ? 0.980 -6.333 -21.118 1.00 31.93 345 GLU A CA 1
ATOM 2569 C C . GLU A 1 345 ? 2.265 -6.200 -21.975 1.00 31.88 345 GLU A C 1
ATOM 2570 O O . GLU A 1 345 ? 3.295 -5.692 -21.512 1.00 31.68 345 GLU A O 1
ATOM 2576 N N . ASP A 1 346 ? 2.164 -6.635 -23.233 1.00 31.87 346 ASP A N 1
ATOM 2577 C CA . ASP A 1 346 ? 3.300 -6.706 -24.144 1.00 31.95 346 ASP A CA 1
ATOM 2578 C C . ASP A 1 346 ? 3.610 -5.366 -24.818 1.00 31.86 346 ASP A C 1
ATOM 2579 O O . ASP A 1 346 ? 2.875 -4.909 -25.707 1.00 32.65 346 ASP A O 1
ATOM 2584 N N . VAL A 1 347 ? 4.730 -4.775 -24.413 1.00 31.41 347 VAL A N 1
ATOM 2585 C CA . VAL A 1 347 ? 5.155 -3.476 -24.903 1.00 31.71 347 VAL A CA 1
ATOM 2586 C C . VAL A 1 347 ? 6.414 -3.481 -25.806 1.00 31.61 347 VAL A C 1
ATOM 2587 O O . VAL A 1 347 ? 7.015 -2.416 -26.045 1.00 31.94 347 VAL A O 1
ATOM 2591 N N . THR A 1 348 ? 6.820 -4.642 -26.322 1.00 31.03 348 THR A N 1
ATOM 2592 C CA . THR A 1 348 ? 7.824 -4.633 -27.398 1.00 30.68 348 THR A CA 1
ATOM 2593 C C . THR A 1 348 ? 7.138 -4.320 -28.706 1.00 29.81 348 THR A C 1
ATOM 2594 O O . THR A 1 348 ? 7.803 -4.002 -29.679 1.00 30.33 348 THR A O 1
ATOM 2598 N N . LYS A 1 349 ? 5.809 -4.451 -28.711 1.00 28.89 349 LYS A N 1
ATOM 2599 C CA . LYS A 1 349 ? 4.946 -4.029 -29.807 1.00 27.96 349 LYS A CA 1
ATOM 2600 C C . LYS A 1 349 ? 5.069 -2.528 -30.093 1.00 26.96 349 LYS A C 1
ATOM 2601 O O . LYS A 1 349 ? 4.968 -2.119 -31.236 1.00 27.19 349 LYS A O 1
ATOM 2607 N N . GLN A 1 350 ? 5.297 -1.715 -29.057 1.00 25.66 350 GLN A N 1
ATOM 2608 C CA . GLN A 1 350 ? 5.133 -0.266 -29.159 1.00 24.33 350 GLN A CA 1
ATOM 2609 C C . GLN A 1 350 ? 6.141 0.431 -30.086 1.00 24.21 350 GLN A C 1
ATOM 2610 O O . GLN A 1 350 ? 7.268 -0.013 -30.241 1.00 24.80 350 GLN A O 1
ATOM 2616 N N . PRO A 1 351 ? 5.723 1.531 -30.714 1.00 24.61 351 PRO A N 1
ATOM 2617 C CA . PRO A 1 351 ? 6.625 2.315 -31.582 1.00 24.36 351 PRO A CA 1
ATOM 2618 C C . PRO A 1 351 ? 7.923 2.761 -30.921 1.00 24.67 351 PRO A C 1
ATOM 2619 O O . PRO A 1 351 ? 8.940 2.789 -31.604 1.00 23.84 351 PRO A O 1
ATOM 2623 N N . TRP A 1 352 ? 7.911 3.064 -29.621 1.00 24.95 352 TRP A N 1
ATOM 2624 C CA . TRP A 1 352 ? 9.138 3.471 -28.921 1.00 25.55 352 TRP A CA 1
ATOM 2625 C C . TRP A 1 352 ? 10.213 2.339 -28.714 1.00 26.21 352 TRP A C 1
ATOM 2626 O O . TRP A 1 352 ? 11.408 2.617 -28.476 1.00 27.12 352 TRP A O 1
ATOM 2637 N N . ALA A 1 353 ? 9.787 1.089 -28.787 1.00 26.46 353 ALA A N 1
ATOM 2638 C CA . ALA A 1 353 ? 10.683 -0.072 -28.781 1.00 27.50 353 ALA A CA 1
ATOM 2639 C C . ALA A 1 353 ? 11.575 -0.179 -30.033 1.00 27.86 353 ALA A C 1
ATOM 2640 O O . ALA A 1 353 ? 12.755 -0.552 -29.924 1.00 28.47 353 ALA A O 1
ATOM 2642 N N . LYS A 1 354 ? 11.027 0.148 -31.201 1.00 27.36 354 LYS A N 1
ATOM 2643 C CA . LYS A 1 354 ? 11.692 -0.191 -32.466 1.00 27.42 354 LYS A CA 1
ATOM 2644 C C . LYS A 1 354 ? 13.107 0.361 -32.771 1.00 26.79 354 LYS A C 1
ATOM 2645 O O . LYS A 1 354 ? 13.817 -0.251 -33.538 1.00 27.09 354 LYS A O 1
ATOM 2651 N N . ASN A 1 355 ? 13.514 1.503 -32.207 1.00 26.28 355 ASN A N 1
ATOM 2652 C CA . ASN A 1 355 ? 14.894 2.006 -32.396 1.00 24.97 355 ASN A CA 1
ATOM 2653 C C . ASN A 1 355 ? 15.842 1.156 -31.589 1.00 24.57 355 ASN A C 1
ATOM 2654 O O . ASN A 1 355 ? 17.079 1.217 -31.797 1.00 24.56 355 ASN A O 1
ATOM 2659 N N . GLY A 1 356 ? 15.250 0.436 -30.615 1.00 22.63 356 GLY A N 1
ATOM 2660 C CA . GLY A 1 356 ? 15.932 -0.576 -29.835 1.00 21.36 356 GLY A CA 1
ATOM 2661 C C . GLY A 1 356 ? 16.594 0.043 -28.611 1.00 18.78 356 GLY A C 1
ATOM 2662 O O . GLY A 1 356 ? 16.644 1.274 -28.464 1.00 18.49 356 GLY A O 1
ATOM 2663 N N . PHE A 1 357 ? 17.136 -0.805 -27.748 1.00 16.74 357 PHE A N 1
ATOM 2664 C CA . PHE A 1 357 ? 17.855 -0.303 -26.576 1.00 15.46 357 PHE A CA 1
ATOM 2665 C C . PHE A 1 357 ? 19.200 -0.992 -26.363 1.00 15.28 357 PHE A C 1
ATOM 2666 O O . PHE A 1 357 ? 19.333 -2.199 -26.478 1.00 15.40 357 PHE A O 1
ATOM 2674 N N . ASP A 1 358 ? 20.190 -0.208 -25.982 1.00 14.13 358 ASP A N 1
ATOM 2675 C CA . ASP A 1 358 ? 21.491 -0.735 -25.605 1.00 13.27 358 ASP A CA 1
ATOM 2676 C C . ASP A 1 358 ? 21.573 -1.171 -24.137 1.00 13.35 358 ASP A C 1
ATOM 2677 O O . ASP A 1 358 ? 22.378 -2.074 -23.779 1.00 11.45 358 ASP A O 1
ATOM 2682 N N . LYS A 1 359 ? 20.778 -0.494 -23.299 1.00 13.73 359 LYS A N 1
ATOM 2683 C CA . LYS A 1 359 ? 20.852 -0.632 -21.821 1.00 13.62 359 LYS A CA 1
ATOM 2684 C C . LYS A 1 359 ? 19.441 -0.519 -21.241 1.00 13.52 359 LYS A C 1
ATOM 2685 O O . LYS A 1 359 ? 18.607 0.248 -21.751 1.00 12.81 359 LYS A O 1
ATOM 2691 N N . VAL A 1 360 ? 19.176 -1.285 -20.193 1.00 12.92 360 VAL A N 1
ATOM 2692 C CA . VAL A 1 360 ? 17.871 -1.325 -19.543 1.00 13.41 360 VAL A CA 1
ATOM 2693 C C . VAL A 1 360 ? 18.056 -1.316 -18.026 1.00 13.41 360 VAL A C 1
ATOM 2694 O O . VAL A 1 360 ? 18.987 -1.973 -17.498 1.00 12.35 360 VAL A O 1
ATOM 2698 N N . LEU A 1 361 ? 17.253 -0.489 -17.345 1.00 11.79 361 LEU A N 1
ATOM 2699 C CA . LEU A 1 361 ? 17.166 -0.449 -15.902 1.00 12.82 361 LEU A CA 1
ATOM 2700 C C . LEU A 1 361 ? 15.728 -0.676 -15.517 1.00 12.48 361 LEU A C 1
ATOM 2701 O O . LEU A 1 361 ? 14.807 -0.154 -16.142 1.00 10.47 361 LEU A O 1
ATOM 2706 N N . LEU A 1 362 ? 15.499 -1.515 -14.525 1.00 12.72 362 LEU A N 1
ATOM 2707 C CA . LEU A 1 362 ? 14.157 -1.691 -13.984 1.00 13.71 362 LEU A CA 1
ATOM 2708 C C . LEU A 1 362 ? 14.176 -1.750 -12.446 1.00 14.01 362 LEU A C 1
ATOM 2709 O O . LEU A 1 362 ? 15.123 -2.305 -11.819 1.00 13.58 362 LEU A O 1
ATOM 2714 N N . ASP A 1 363 ? 13.142 -1.163 -11.847 1.00 15.01 363 ASP A N 1
ATOM 2715 C CA . ASP A 1 363 ? 12.964 -1.071 -10.381 1.00 16.44 363 ASP A CA 1
ATOM 2716 C C . ASP A 1 363 ? 11.469 -1.367 -10.073 1.00 17.27 363 ASP A C 1
ATOM 2717 O O . ASP A 1 363 ? 10.728 -0.461 -9.812 1.00 15.96 363 ASP A O 1
ATOM 2722 N N . PRO A 1 364 ? 11.027 -2.605 -10.201 1.00 17.49 364 PRO A N 1
ATOM 2723 C CA . PRO A 1 364 ? 9.614 -2.937 -10.022 1.00 19.44 364 PRO A CA 1
ATOM 2724 C C . PRO A 1 364 ? 9.215 -2.959 -8.532 1.00 20.70 364 PRO A C 1
ATOM 2725 O O . PRO A 1 364 ? 10.032 -2.641 -7.678 1.00 20.21 364 PRO A O 1
ATOM 2729 N N . ALA A 1 365 ? 7.971 -3.285 -8.240 1.00 22.09 365 ALA A N 1
ATOM 2730 C CA . ALA A 1 365 ? 7.552 -3.555 -6.849 1.00 23.64 365 ALA A CA 1
ATOM 2731 C C . ALA A 1 365 ? 7.767 -5.046 -6.459 1.00 25.12 365 ALA A C 1
ATOM 2732 O O . ALA A 1 365 ? 8.330 -5.837 -7.231 1.00 25.48 365 ALA A O 1
ATOM 2734 N N . ARG A 1 366 ? 7.265 -5.425 -5.280 1.00 27.42 366 ARG A N 1
ATOM 2735 C CA . ARG A 1 366 ? 7.483 -6.747 -4.649 1.00 28.81 366 ARG A CA 1
ATOM 2736 C C . ARG A 1 366 ? 7.246 -7.986 -5.543 1.00 29.93 366 ARG A C 1
ATOM 2737 O O . ARG A 1 366 ? 8.016 -8.971 -5.483 1.00 29.83 366 ARG A O 1
ATOM 2745 N N . ALA A 1 367 ? 6.163 -7.944 -6.329 1.00 31.00 367 ALA A N 1
ATOM 2746 C CA . ALA A 1 367 ? 5.785 -9.046 -7.223 1.00 31.70 367 ALA A CA 1
ATOM 2747 C C . ALA A 1 367 ? 6.844 -9.377 -8.293 1.00 32.29 367 ALA A C 1
ATOM 2748 O O . ALA A 1 367 ? 6.916 -10.516 -8.763 1.00 33.11 367 ALA A O 1
ATOM 2750 N N . GLY A 1 368 ? 7.656 -8.389 -8.672 1.00 32.36 368 GLY A N 1
ATOM 2751 C CA . GLY A 1 368 ? 8.664 -8.558 -9.705 1.00 32.20 368 GLY A CA 1
ATOM 2752 C C . GLY A 1 368 ? 8.151 -8.189 -11.086 1.00 32.24 368 GLY A C 1
ATOM 2753 O O . GLY A 1 368 ? 7.090 -7.571 -11.239 1.00 31.03 368 GLY A O 1
ATOM 2754 N N . ALA A 1 369 ? 8.914 -8.612 -12.090 1.00 32.21 369 ALA A N 1
ATOM 2755 C CA . ALA A 1 369 ? 8.709 -8.217 -13.482 1.00 32.13 369 ALA A CA 1
ATOM 2756 C C . ALA A 1 369 ? 8.553 -9.450 -14.407 1.00 31.88 369 ALA A C 1
ATOM 2757 O O . ALA A 1 369 ? 9.090 -9.452 -15.508 1.00 32.56 369 ALA A O 1
ATOM 2759 N N . ALA A 1 370 ? 7.879 -10.507 -13.954 1.00 31.24 370 ALA A N 1
ATOM 2760 C CA . ALA A 1 370 ? 8.046 -11.815 -14.579 1.00 31.00 370 ALA A CA 1
ATOM 2761 C C . ALA A 1 370 ? 7.779 -11.740 -16.081 1.00 30.95 370 ALA A C 1
ATOM 2762 O O . ALA A 1 370 ? 8.683 -12.073 -16.878 1.00 32.36 370 ALA A O 1
ATOM 2764 N N . GLY A 1 371 ? 6.564 -11.315 -16.466 1.00 29.28 371 GLY A N 1
ATOM 2765 C CA . GLY A 1 371 ? 6.191 -11.212 -17.868 1.00 27.87 371 GLY A CA 1
ATOM 2766 C C . GLY A 1 371 ? 7.095 -10.258 -18.636 1.00 27.02 371 GLY A C 1
ATOM 2767 O O . GLY A 1 371 ? 7.236 -10.367 -19.857 1.00 28.20 371 GLY A O 1
ATOM 2768 N N . VAL A 1 372 ? 7.704 -9.316 -17.921 1.00 24.53 372 VAL A N 1
ATOM 2769 C CA . VAL A 1 372 ? 8.650 -8.357 -18.501 1.00 23.40 372 VAL A CA 1
ATOM 2770 C C . VAL A 1 372 ? 10.052 -8.919 -18.884 1.00 20.94 372 VAL A C 1
ATOM 2771 O O . VAL A 1 372 ? 10.687 -8.387 -19.813 1.00 18.26 372 VAL A O 1
ATOM 2783 N N . GLN A 1 374 ? 11.034 -11.560 -20.506 1.00 16.49 374 GLN A N 1
ATOM 2784 C CA . GLN A 1 374 ? 11.149 -12.009 -21.923 1.00 16.86 374 GLN A CA 1
ATOM 2785 C C . GLN A 1 374 ? 11.152 -10.817 -22.856 1.00 16.21 374 GLN A C 1
ATOM 2786 O O . GLN A 1 374 ? 11.844 -10.789 -23.873 1.00 15.22 374 GLN A O 1
ATOM 2792 N N . GLN A 1 375 ? 10.414 -9.793 -22.450 1.00 16.21 375 GLN A N 1
ATOM 2793 C CA . GLN A 1 375 ? 10.323 -8.554 -23.213 1.00 16.04 375 GLN A CA 1
ATOM 2794 C C . GLN A 1 375 ? 11.719 -7.862 -23.286 1.00 15.33 375 GLN A C 1
ATOM 2795 O O . GLN A 1 375 ? 12.188 -7.501 -24.375 1.00 16.91 375 GLN A O 1
ATOM 2801 N N . ILE A 1 376 ? 12.396 -7.725 -22.143 1.00 13.25 376 ILE A N 1
ATOM 2802 C CA . ILE A 1 376 ? 13.769 -7.197 -22.076 1.00 12.58 376 ILE A CA 1
ATOM 2803 C C . ILE A 1 376 ? 14.736 -8.043 -22.931 1.00 11.97 376 ILE A C 1
ATOM 2804 O O . ILE A 1 376 ? 15.593 -7.517 -23.622 1.00 11.94 376 ILE A O 1
ATOM 2809 N N . ILE A 1 377 ? 14.587 -9.356 -22.877 1.00 11.85 377 ILE A N 1
ATOM 2810 C CA . ILE A 1 377 ? 15.448 -10.247 -23.624 1.00 12.98 377 ILE A CA 1
ATOM 2811 C C . ILE A 1 377 ? 15.315 -9.994 -25.148 1.00 14.41 377 ILE A C 1
ATOM 2812 O O . ILE A 1 377 ? 16.299 -9.945 -25.877 1.00 14.78 377 ILE A O 1
ATOM 2817 N N . LYS A 1 378 ? 14.077 -9.898 -25.613 1.00 15.18 378 LYS A N 1
ATOM 2818 C CA . LYS A 1 378 ? 13.769 -9.545 -27.001 1.00 17.00 378 LYS A CA 1
ATOM 2819 C C . LYS A 1 378 ? 14.501 -8.288 -27.452 1.00 16.66 378 LYS A C 1
ATOM 2820 O O . LYS A 1 378 ? 14.849 -8.158 -28.612 1.00 15.97 378 LYS A O 1
ATOM 2826 N N . LEU A 1 379 ? 14.657 -7.341 -26.532 1.00 17.06 379 LEU A N 1
ATOM 2827 C CA . LEU A 1 379 ? 15.347 -6.085 -26.790 1.00 17.68 379 LEU A CA 1
ATOM 2828 C C . LEU A 1 379 ? 16.867 -6.191 -26.882 1.00 17.92 379 LEU A C 1
ATOM 2829 O O . LEU A 1 379 ? 17.499 -5.318 -27.459 1.00 18.88 379 LEU A O 1
ATOM 2834 N N . GLU A 1 380 ? 17.458 -7.254 -26.339 1.00 18.32 380 GLU A N 1
ATOM 2835 C CA . GLU A 1 380 ? 18.923 -7.514 -26.454 1.00 17.83 380 GLU A CA 1
ATOM 2836 C C . GLU A 1 380 ? 19.837 -6.342 -26.011 1.00 16.68 380 GLU A C 1
ATOM 2837 O O . GLU A 1 380 ? 20.796 -5.982 -26.706 1.00 16.11 380 GLU A O 1
ATOM 2843 N N . PRO A 1 381 ? 19.563 -5.781 -24.833 1.00 13.09 381 PRO A N 1
ATOM 2844 C CA . PRO A 1 381 ? 20.475 -4.791 -24.256 1.00 13.86 381 PRO A CA 1
ATOM 2845 C C . PRO A 1 381 ? 21.769 -5.507 -23.916 1.00 13.11 381 PRO A C 1
ATOM 2846 O O . PRO A 1 381 ? 21.728 -6.694 -23.625 1.00 12.66 381 PRO A O 1
ATOM 2850 N N . ILE A 1 382 ? 22.896 -4.814 -23.981 1.00 14.84 382 ILE A N 1
ATOM 2851 C CA . ILE A 1 382 ? 24.149 -5.407 -23.532 1.00 16.01 382 ILE A CA 1
ATOM 2852 C C . ILE A 1 382 ? 24.318 -5.376 -22.016 1.00 15.31 382 ILE A C 1
ATOM 2853 O O . ILE A 1 382 ? 25.053 -6.183 -21.456 1.00 14.09 382 ILE A O 1
ATOM 2858 N N . ARG A 1 383 ? 23.604 -4.473 -21.347 1.00 14.60 383 ARG A N 1
ATOM 2859 C CA . ARG A 1 383 ? 23.603 -4.476 -19.873 1.00 13.97 383 ARG A CA 1
ATOM 2860 C C . ARG A 1 383 ? 22.239 -4.186 -19.331 1.00 13.61 383 ARG A C 1
ATOM 2861 O O . ARG A 1 383 ? 21.478 -3.429 -19.952 1.00 12.24 383 ARG A O 1
ATOM 2869 N N . ILE A 1 384 ? 21.930 -4.794 -18.173 1.00 12.93 384 ILE A N 1
ATOM 2870 C CA . ILE A 1 384 ? 20.644 -4.628 -17.494 1.00 13.00 384 ILE A CA 1
ATOM 2871 C C . ILE A 1 384 ? 20.920 -4.433 -16.015 1.00 13.31 384 ILE A C 1
ATOM 2872 O O . ILE A 1 384 ? 21.667 -5.211 -15.437 1.00 13.67 384 ILE A O 1
ATOM 2877 N N . VAL A 1 385 ? 20.276 -3.458 -15.384 1.00 13.61 385 VAL A N 1
ATOM 2878 C CA . VAL A 1 385 ? 20.376 -3.277 -13.958 1.00 13.35 385 VAL A CA 1
ATOM 2879 C C . VAL A 1 385 ? 18.980 -3.463 -13.419 1.00 13.63 385 VAL A C 1
ATOM 2880 O O . VAL A 1 385 ? 18.021 -2.896 -13.942 1.00 13.62 385 VAL A O 1
ATOM 2884 N N . TYR A 1 386 ? 18.861 -4.282 -12.387 1.00 12.96 386 TYR A N 1
ATOM 2885 C CA . TYR A 1 386 ? 17.598 -4.630 -11.818 1.00 12.86 386 TYR A CA 1
ATOM 2886 C C . TYR A 1 386 ? 17.681 -4.345 -10.323 1.00 12.18 386 TYR A C 1
ATOM 2887 O O . TYR A 1 386 ? 18.535 -4.880 -9.621 1.00 11.43 386 TYR A O 1
ATOM 2896 N N . VAL A 1 387 ? 16.822 -3.474 -9.861 1.00 11.58 387 VAL A N 1
ATOM 2897 C CA . VAL A 1 387 ? 16.714 -3.090 -8.451 1.00 12.42 387 VAL A CA 1
ATOM 2898 C C . VAL A 1 387 ? 15.478 -3.790 -7.904 1.00 11.43 387 VAL A C 1
ATOM 2899 O O . VAL A 1 387 ? 14.361 -3.667 -8.430 1.00 9.95 387 VAL A O 1
ATOM 2903 N N . SER A 1 388 ? 15.632 -4.464 -6.790 1.00 11.40 388 SER A N 1
ATOM 2904 C CA . SER A 1 388 ? 14.574 -5.285 -6.257 1.00 11.28 388 SER A CA 1
ATOM 2905 C C . SER A 1 388 ? 14.384 -5.064 -4.756 1.00 11.94 388 SER A C 1
ATOM 2906 O O . SER A 1 388 ? 15.370 -4.935 -4.020 1.00 10.32 388 SER A O 1
ATOM 2909 N N . CYS A 1 389 ? 13.134 -5.110 -4.291 1.00 10.05 389 CYS A N 1
ATOM 2910 C CA . CYS A 1 389 ? 12.867 -5.187 -2.855 1.00 13.24 389 CYS A CA 1
ATOM 2911 C C . CYS A 1 389 ? 12.446 -6.581 -2.354 1.00 12.75 389 CYS A C 1
ATOM 2912 O O . CYS A 1 389 ? 12.064 -6.728 -1.188 1.00 12.26 389 CYS A O 1
ATOM 2915 N N . ASN A 1 390 ? 12.472 -7.591 -3.237 1.00 13.19 390 ASN A N 1
ATOM 2916 C CA . ASN A 1 390 ? 12.033 -8.965 -2.904 1.00 14.59 390 ASN A CA 1
ATOM 2917 C C . ASN A 1 390 ? 13.003 -9.967 -3.534 1.00 15.34 390 ASN A C 1
ATOM 2918 O O . ASN A 1 390 ? 12.878 -10.291 -4.712 1.00 13.57 390 ASN A O 1
ATOM 2923 N N . PRO A 1 391 ? 13.992 -10.436 -2.788 1.00 15.46 391 PRO A N 1
ATOM 2924 C CA . PRO A 1 391 ? 15.022 -11.257 -3.396 1.00 15.94 391 PRO A CA 1
ATOM 2925 C C . PRO A 1 391 ? 14.466 -12.566 -3.987 1.00 15.21 391 PRO A C 1
ATOM 2926 O O . PRO A 1 391 ? 15.073 -13.126 -4.888 1.00 15.15 391 PRO A O 1
ATOM 2930 N N . ALA A 1 392 ? 13.351 -13.035 -3.480 1.00 14.82 392 ALA A N 1
ATOM 2931 C CA . ALA A 1 392 ? 12.770 -14.253 -4.020 1.00 15.66 392 ALA A CA 1
ATOM 2932 C C . ALA A 1 392 ? 12.352 -14.081 -5.454 1.00 14.25 392 ALA A C 1
ATOM 2933 O O . ALA A 1 392 ? 12.653 -14.932 -6.281 1.00 14.11 392 ALA A O 1
ATOM 2935 N N . THR A 1 393 ? 11.634 -13.004 -5.745 1.00 13.88 393 THR A N 1
ATOM 2936 C CA . THR A 1 393 ? 11.278 -12.716 -7.132 1.00 13.54 393 THR A CA 1
ATOM 2937 C C . THR A 1 393 ? 12.488 -12.301 -7.923 1.00 12.67 393 THR A C 1
ATOM 2938 O O . THR A 1 393 ? 12.538 -12.603 -9.116 1.00 9.97 393 THR A O 1
ATOM 2942 N N . LEU A 1 394 ? 13.494 -11.646 -7.316 1.00 12.37 394 LEU A N 1
ATOM 2943 C CA . LEU A 1 394 ? 14.652 -11.276 -8.075 1.00 12.87 394 LEU A CA 1
ATOM 2944 C C . LEU A 1 394 ? 15.290 -12.564 -8.618 1.00 12.68 394 LEU A C 1
ATOM 2945 O O . LEU A 1 394 ? 15.780 -12.649 -9.7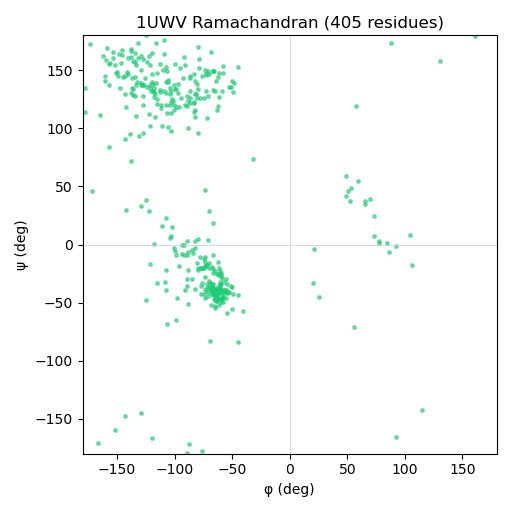72 1.00 11.86 394 LEU A O 1
ATOM 2950 N N . ALA A 1 395 ? 15.315 -13.565 -7.763 1.00 12.89 395 ALA A N 1
ATOM 2951 C CA . ALA A 1 395 ? 16.041 -14.789 -8.062 1.00 12.84 395 ALA A CA 1
ATOM 2952 C C . ALA A 1 395 ? 15.346 -15.516 -9.214 1.00 12.40 395 ALA A C 1
ATOM 2953 O O . ALA A 1 395 ? 16.032 -16.068 -10.075 1.00 11.87 395 ALA A O 1
ATOM 2955 N N . ARG A 1 396 ? 14.009 -15.521 -9.211 1.00 12.17 396 ARG A N 1
ATOM 2956 C CA . ARG A 1 396 ? 13.238 -16.153 -10.282 1.00 12.07 396 ARG A CA 1
ATOM 2957 C C . ARG A 1 396 ? 13.377 -15.452 -11.597 1.00 11.37 396 ARG A C 1
ATOM 2958 O O . ARG A 1 396 ? 13.429 -16.095 -12.638 1.00 11.07 396 ARG A O 1
ATOM 2966 N N . ASP A 1 397 ? 13.372 -14.140 -11.571 1.00 10.92 397 ASP A N 1
ATOM 2967 C CA . ASP A 1 397 ? 13.547 -13.353 -12.783 1.00 12.27 397 ASP A CA 1
ATOM 2968 C C . ASP A 1 397 ? 14.977 -13.453 -13.341 1.00 13.44 397 ASP A C 1
ATOM 2969 O O . ASP A 1 397 ? 15.177 -13.357 -14.559 1.00 13.23 397 ASP A O 1
ATOM 2974 N N . SER A 1 398 ? 15.974 -13.581 -12.462 1.00 13.53 398 SER A N 1
ATOM 2975 C CA . SER A 1 398 ? 17.360 -13.750 -12.874 1.00 13.15 398 SER A CA 1
ATOM 2976 C C . SER A 1 398 ? 17.545 -15.003 -13.683 1.00 13.07 398 SER A C 1
ATOM 2977 O O . SER A 1 398 ? 18.317 -15.026 -14.660 1.00 12.41 398 SER A O 1
ATOM 2980 N N .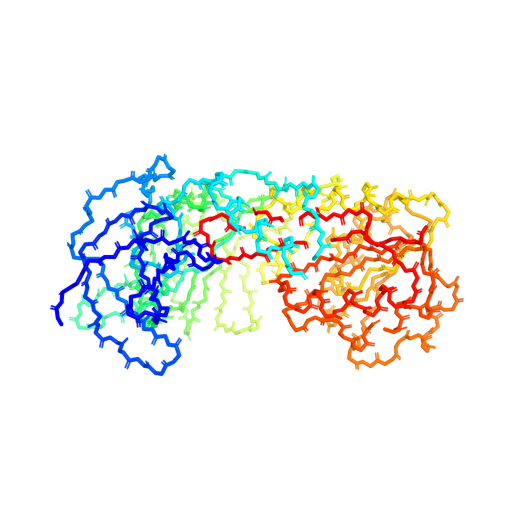 GLU A 1 399 ? 16.820 -16.049 -13.302 1.00 12.62 399 GLU A N 1
ATOM 2981 C CA . GLU A 1 399 ? 16.935 -17.307 -13.983 1.00 13.48 399 GLU A CA 1
ATOM 2982 C C . GLU A 1 399 ? 16.631 -17.101 -15.459 1.00 13.32 399 GLU A C 1
ATOM 2983 O O . GLU A 1 399 ? 17.334 -17.674 -16.303 1.00 13.08 399 GLU A O 1
ATOM 2989 N N . ALA A 1 400 ? 15.652 -16.259 -15.800 1.00 12.51 400 ALA A N 1
ATOM 2990 C CA . ALA A 1 400 ? 15.295 -16.124 -17.215 1.00 13.17 400 ALA A CA 1
ATOM 2991 C C . ALA A 1 400 ? 16.419 -15.445 -17.959 1.00 12.16 400 ALA A C 1
ATOM 2992 O O . ALA A 1 400 ? 16.693 -15.784 -19.094 1.00 12.25 400 ALA A O 1
ATOM 2994 N N . LEU A 1 401 ? 17.041 -14.451 -17.340 1.00 11.49 401 LEU A N 1
ATOM 2995 C CA . LEU A 1 401 ? 18.140 -13.743 -18.007 1.00 11.33 401 LEU A CA 1
ATOM 2996 C C . LEU A 1 401 ? 19.371 -14.620 -18.170 1.00 10.52 401 LEU A C 1
ATOM 2997 O O . LEU A 1 401 ? 20.038 -14.558 -19.181 1.00 9.38 401 LEU A O 1
ATOM 3002 N N . LEU A 1 402 ? 19.631 -15.453 -17.192 1.00 11.37 402 LEU A N 1
ATOM 3003 C CA . LEU A 1 402 ? 20.744 -16.416 -17.265 1.00 13.44 402 LEU A CA 1
ATOM 3004 C C . LEU A 1 402 ? 20.551 -17.439 -18.376 1.00 13.31 402 LEU A C 1
ATOM 3005 O O . LEU A 1 402 ? 21.487 -17.738 -19.117 1.00 13.41 402 LEU A O 1
ATOM 3010 N N . LYS A 1 403 ? 19.318 -17.883 -18.569 1.00 13.31 403 LYS A N 1
ATOM 3011 C CA . LYS A 1 403 ? 19.013 -18.804 -19.642 1.00 13.98 403 LYS A CA 1
ATOM 3012 C C . LYS A 1 403 ? 19.195 -18.181 -20.988 1.00 14.12 403 LYS A C 1
ATOM 3013 O O . LYS A 1 403 ? 19.393 -18.889 -21.978 1.00 13.95 403 LYS A O 1
ATOM 3019 N N . ALA A 1 404 ? 19.109 -16.860 -21.078 1.00 13.70 404 ALA A N 1
ATOM 3020 C CA . ALA A 1 404 ? 19.258 -16.197 -22.384 1.00 14.12 404 ALA A CA 1
ATOM 3021 C C . ALA A 1 404 ? 20.638 -15.548 -22.616 1.00 13.96 404 ALA A C 1
ATOM 3022 O O . ALA A 1 404 ? 20.756 -14.706 -23.468 1.00 14.84 404 ALA A O 1
ATOM 3024 N N . GLY A 1 405 ? 21.649 -15.888 -21.805 1.00 14.38 405 GLY A N 1
ATOM 3025 C CA . GLY A 1 405 ? 23.055 -15.589 -22.101 1.00 13.90 405 GLY A CA 1
ATOM 3026 C C . GLY A 1 405 ? 23.697 -14.453 -21.326 1.00 13.91 405 GLY A C 1
ATOM 3027 O O . GLY A 1 405 ? 24.806 -13.985 -21.641 1.00 14.02 405 GLY A O 1
ATOM 3028 N N . TYR A 1 406 ? 22.976 -13.955 -20.331 1.00 12.92 406 TYR A N 1
ATOM 3029 C CA . TYR A 1 406 ? 23.452 -12.869 -19.520 1.00 12.19 406 TYR A CA 1
ATOM 3030 C C . TYR A 1 406 ? 24.150 -13.553 -18.384 1.00 13.00 406 TYR A C 1
ATOM 3031 O O . TYR A 1 406 ? 23.817 -14.660 -18.033 1.00 10.97 406 TYR A O 1
ATOM 3040 N N . THR A 1 407 ? 25.092 -12.868 -17.779 1.00 14.93 407 THR A N 1
ATOM 3041 C CA . THR A 1 407 ? 25.697 -13.329 -16.561 1.00 15.73 407 THR A CA 1
ATOM 3042 C C . THR A 1 407 ? 25.525 -12.247 -15.517 1.00 15.58 407 THR A C 1
ATOM 3043 O O . THR A 1 407 ? 25.385 -11.083 -15.847 1.00 16.23 407 THR A O 1
ATOM 3047 N N . ILE A 1 408 ? 25.584 -12.634 -14.255 1.00 15.60 408 ILE A N 1
ATOM 3048 C CA . ILE A 1 408 ? 25.708 -11.699 -13.142 1.00 15.66 408 ILE A CA 1
ATOM 3049 C C . ILE A 1 408 ? 27.117 -11.039 -13.049 1.00 15.99 408 ILE A C 1
ATOM 3050 O O . ILE A 1 408 ? 28.130 -11.694 -12.742 1.00 16.24 408 ILE A O 1
ATOM 3055 N N . ALA A 1 409 ? 27.201 -9.756 -13.368 1.00 14.67 409 ALA A N 1
ATOM 3056 C CA . ALA A 1 409 ? 28.469 -9.056 -13.334 1.00 14.49 409 ALA A CA 1
ATOM 3057 C C . ALA A 1 409 ? 28.736 -8.445 -11.953 1.00 14.93 409 ALA A C 1
ATOM 3058 O O . ALA A 1 409 ? 29.897 -8.322 -11.532 1.00 15.71 409 ALA A O 1
ATOM 3060 N N . ARG A 1 410 ? 27.676 -7.978 -11.301 1.00 14.28 410 ARG A N 1
ATOM 3061 C CA . ARG A 1 410 ? 27.779 -7.326 -10.021 1.00 13.38 410 ARG A CA 1
ATOM 3062 C C . ARG A 1 410 ? 26.487 -7.558 -9.242 1.00 12.90 410 ARG A C 1
ATOM 3063 O O . ARG A 1 410 ? 25.348 -7.632 -9.808 1.00 11.48 410 ARG A O 1
ATOM 3071 N N . LEU A 1 411 ? 26.630 -7.635 -7.927 1.00 11.90 411 LEU A N 1
ATOM 3072 C CA . LEU A 1 411 ? 25.475 -7.794 -7.027 1.00 11.51 411 LEU A CA 1
ATOM 3073 C C . LEU A 1 411 ? 25.693 -7.020 -5.778 1.00 12.06 411 LEU A C 1
ATOM 3074 O O . LEU A 1 411 ? 26.781 -7.133 -5.144 1.00 12.49 411 LEU A O 1
ATOM 3079 N N . ALA A 1 412 ? 24.708 -6.193 -5.392 1.00 11.15 412 ALA A N 1
ATOM 3080 C CA . ALA A 1 412 ? 24.886 -5.360 -4.207 1.00 11.43 412 ALA A CA 1
ATOM 3081 C C . ALA A 1 412 ? 23.702 -5.525 -3.281 1.00 11.81 412 ALA A C 1
ATOM 3082 O O . ALA A 1 412 ? 22.564 -5.698 -3.730 1.00 9.43 412 ALA A O 1
ATOM 3092 N N . LEU A 1 414 ? 21.526 -3.359 -0.774 1.00 11.88 414 LEU A N 1
ATOM 3093 C CA . LEU A 1 414 ? 21.273 -1.928 -0.535 1.00 12.05 414 LEU A CA 1
ATOM 3094 C C . LEU A 1 414 ? 20.622 -1.758 0.821 1.00 12.07 414 LEU A C 1
ATOM 3095 O O . LEU A 1 414 ? 19.474 -2.165 0.990 1.00 12.62 414 LEU A O 1
ATOM 3100 N N . ASP A 1 415 ? 21.343 -1.159 1.795 1.00 10.33 415 ASP A N 1
ATOM 3101 C CA . ASP A 1 415 ? 20.914 -1.067 3.179 1.00 9.54 415 ASP A CA 1
ATOM 3102 C C . ASP A 1 415 ? 20.039 0.180 3.314 1.00 9.25 415 ASP A C 1
ATOM 3103 O O . ASP A 1 415 ? 20.350 1.177 3.938 1.00 5.36 415 ASP A O 1
ATOM 3116 N N . PHE A 1 417 ? 16.866 0.527 4.571 1.00 5.72 417 PHE A N 1
ATOM 3117 C CA . PHE A 1 417 ? 16.122 0.705 5.818 1.00 5.37 417 PHE A CA 1
ATOM 3118 C C . PHE A 1 417 ? 16.811 0.020 7.001 1.00 5.26 417 PHE A C 1
ATOM 3119 O O . PHE A 1 417 ? 16.355 -1.032 7.502 1.00 5.05 417 PHE A O 1
ATOM 3127 N N . PRO A 1 418 ? 17.914 0.599 7.483 1.00 4.70 418 PRO A N 1
ATOM 3128 C CA . PRO A 1 418 ? 18.586 0.051 8.672 1.00 3.90 418 PRO A CA 1
ATOM 3129 C C . PRO A 1 418 ? 17.651 -0.215 9.861 1.00 4.09 418 PRO A C 1
ATOM 3130 O O . PRO A 1 418 ? 16.732 0.543 10.169 1.00 4.22 418 PRO A O 1
ATOM 3134 N N . HIS A 1 419 ? 17.914 -1.309 10.531 1.00 4.19 419 HIS A N 1
ATOM 3135 C CA . HIS A 1 419 ? 17.183 -1.780 11.705 1.00 5.57 419 HIS A CA 1
ATOM 3136 C C . HIS A 1 419 ? 15.852 -2.440 11.421 1.00 4.83 419 HIS A C 1
ATOM 3137 O O . HIS A 1 419 ? 15.189 -2.833 12.355 1.00 4.49 419 HIS A O 1
ATOM 3144 N N . THR A 1 420 ? 15.488 -2.552 10.153 1.00 4.60 420 THR A N 1
ATOM 3145 C CA . THR A 1 420 ? 14.257 -3.231 9.775 1.00 5.63 420 THR A CA 1
ATOM 3146 C C . THR A 1 420 ? 14.606 -4.538 9.102 1.00 6.39 420 THR A C 1
ATOM 3147 O O . THR A 1 420 ? 15.794 -4.842 8.857 1.00 6.19 420 THR A O 1
ATOM 3151 N N . GLY A 1 421 ? 13.558 -5.303 8.788 1.00 7.48 421 GLY A N 1
ATOM 3152 C CA . GLY A 1 421 ? 13.685 -6.480 7.940 1.00 7.84 421 GLY A CA 1
ATOM 3153 C C . GLY A 1 421 ? 13.760 -6.311 6.424 1.00 9.18 421 GLY A C 1
ATOM 3154 O O . GLY A 1 421 ? 13.798 -7.328 5.738 1.00 9.96 421 GLY A O 1
ATOM 3155 N N . HIS A 1 422 ? 13.803 -5.100 5.860 1.00 10.74 422 HIS A N 1
ATOM 3156 C CA . HIS A 1 422 ? 13.861 -4.929 4.402 1.00 12.50 422 HIS A CA 1
ATOM 3157 C C . HIS A 1 422 ? 15.157 -5.476 3.883 1.00 13.21 422 HIS A C 1
ATOM 3158 O O . HIS A 1 422 ? 16.174 -5.402 4.547 1.00 12.33 422 HIS A O 1
ATOM 3165 N N . LEU A 1 423 ? 15.129 -5.968 2.649 1.00 13.31 423 LEU A N 1
ATOM 3166 C CA . LEU A 1 423 ? 16.310 -6.529 2.027 1.00 14.65 423 LEU A CA 1
ATOM 3167 C C . LEU A 1 423 ? 16.206 -6.110 0.606 1.00 14.43 423 LEU A C 1
ATOM 3168 O O . LEU A 1 423 ? 15.575 -6.824 -0.189 1.00 16.11 423 LEU A O 1
ATOM 3173 N N . GLU A 1 424 ? 16.786 -4.953 0.286 1.00 12.97 424 GLU A N 1
ATOM 3174 C CA . GLU A 1 424 ? 16.822 -4.429 -1.073 1.00 13.35 424 GLU A CA 1
ATOM 3175 C C . GLU A 1 424 ? 18.135 -4.815 -1.722 1.00 11.53 424 GLU A C 1
ATOM 3176 O O . GLU A 1 424 ? 19.127 -4.957 -1.062 1.00 10.11 424 GLU A O 1
ATOM 3182 N N . SER A 1 425 ? 18.131 -4.949 -3.037 1.00 10.65 425 SER A N 1
ATOM 3183 C CA . SER A 1 425 ? 19.327 -5.376 -3.753 1.00 12.11 425 SER A CA 1
ATOM 3184 C C . SER A 1 425 ? 19.362 -4.832 -5.160 1.00 11.89 425 SER A C 1
ATOM 3185 O O . SER A 1 425 ? 18.336 -4.405 -5.708 1.00 10.85 425 SER A O 1
ATOM 3196 N N . VAL A 1 427 ? 21.355 -5.743 -9.079 1.00 11.76 427 VAL A N 1
ATOM 3197 C CA . VAL A 1 427 ? 22.153 -6.675 -9.853 1.00 12.62 427 VAL A CA 1
ATOM 3198 C C . VAL A 1 427 ? 22.426 -6.082 -11.232 1.00 12.76 427 VAL A C 1
ATOM 3199 O O . VAL A 1 427 ? 21.525 -5.471 -11.849 1.00 11.43 427 VAL A O 1
ATOM 3203 N N . LEU A 1 428 ? 23.679 -6.180 -11.661 1.00 10.82 428 LEU A N 1
ATOM 3204 C CA . LEU A 1 428 ? 24.084 -5.917 -13.042 1.00 11.86 428 LEU A CA 1
ATOM 3205 C C . LEU A 1 428 ? 24.261 -7.243 -13.792 1.00 11.64 428 LEU A C 1
ATOM 3206 O O . LEU A 1 428 ? 25.010 -8.099 -13.391 1.00 10.82 428 LEU A O 1
ATOM 3211 N N . PHE A 1 429 ? 23.491 -7.405 -14.852 1.00 12.24 429 PHE A N 1
ATOM 3212 C CA . PHE A 1 429 ? 23.592 -8.500 -15.779 1.00 13.14 429 PHE A CA 1
ATOM 3213 C C . PHE A 1 429 ? 24.268 -7.990 -17.020 1.00 14.33 429 PHE A C 1
ATOM 3214 O O . PHE A 1 429 ? 23.936 -6.945 -17.479 1.00 13.19 429 PHE A O 1
ATOM 3222 N N . SER A 1 430 ? 25.246 -8.711 -17.597 1.00 15.55 430 SER A N 1
ATOM 3223 C CA . SER A 1 430 ? 25.638 -8.368 -18.951 1.00 17.34 430 SER A CA 1
ATOM 3224 C C . SER A 1 430 ? 25.876 -9.580 -19.840 1.00 18.87 430 SER A C 1
ATOM 3225 O O . SER A 1 430 ? 25.983 -10.697 -19.401 1.00 16.05 430 SER A O 1
ATOM 3228 N N . ARG A 1 431 ? 25.992 -9.344 -21.113 1.00 23.39 431 ARG A N 1
ATOM 3229 C CA . ARG A 1 431 ? 26.623 -10.392 -21.907 1.00 26.60 431 ARG A CA 1
ATOM 3230 C C . ARG A 1 431 ? 28.157 -10.514 -21.558 1.00 28.20 431 ARG A C 1
ATOM 3231 O O . ARG A 1 431 ? 28.598 -11.355 -20.716 1.00 28.87 431 ARG A O 1
ATOM 3239 N N . VAL A 1 432 ? 29.111 -9.826 -22.005 1.00 30.49 432 VAL A N 1
#

Solvent-accessible surface area: 19764 Å² total

Radius of gyration: 23.88 Å; Cα contacts (8 Å, |Δi|>4): 840; chains: 1; bounding box: 44×61×63 Å

Foldseek 3Di:
DKDKWAFAAQALFGFTWTADPRAIETEAPDHHGWMATWDWPFDDDRHTYIYGPGTPDDDPQFDDQPFPCPVWFPLFRHSRGHPVRSAVRLQVVLCVLPHHAPEAQDDDLWLFFQKDKAFWAADVVVRAIADHATHPGRDHDRGLAGRRHHPLVRVCRVVVRVLVSPFPASFWGIDMWGDAPAFIEETEGADDGDPVSVVSVLVSCVVSVYWYWYHNDDPDIDTPDDDGWHDALNFIADDDVVQDDDTGRRLLRSLVVVCVLQVEAQAFEEEEEQPLPSNVLSSLVHYVAYEYEHADVVSQVSVVVRCVVGVRPRYHYYHDDLVDQDCPDPVCVVAGQEYEYEDAQQENQVPVNVLVRPHQKYHYKYFHSNNVSVNVVVVVVSPWDWPHKYGANNRGSTNIITMIGD

Secondary structure (P-SEA, 3-state):
ccbbbbbcccccccbbbbbcccbbbbbccccccccccccccccccccbbbbbccccccccccccccccccccccccccccccaaaaaaaaaaaaaaccccccbbbbccccccccbbbbbbbbbcccccccccccccccccccccccccccaaaaaaaaaaaaaaaacccccccbbbbbbcccccccbbbcccccaaaaaaaaaaaaaabbbbbbbcccccccccccccccccccbbbbbccccccccccccccccaaaaaaacccccbbbbbccccccaaaaaaacccbbbbbbccaaaaaaaaaaaaaaccccbbbbbccccccccccccccccccbbbbbbcccccccccccccccccbbbbbbccaaaaaaaaaaaaaacccccccccccccccccccccccc

InterPro domains:
  IPR001566 23S rRNA (uracil(1939)-C(5))-methyltransferase RlmD [MF_01010] (18-432)
  IPR002792 TRAM domain [PF01938] (11-67)
  IPR002792 TRAM domain [PS50926] (10-68)
  IPR010280 (Uracil-5)-methyltransferase family [PF05958] (115-431)
  IPR010280 (Uracil-5)-methyltransferase family [PS51687] (88-432)
  IPR010280 (Uracil-5)-methyltransferase family [PTHR11061] (252-430)
  IPR012340 Nucleic acid-binding, OB-fold [G3DSA:2.40.50.140] (1-87)
  IPR012340 Nucleic acid-binding, OB-fold [SSF50249] (2-67)
  IPR029063 S-adenosyl-L-methionine-dependent methyltransferase superfamily [G3DSA:3.40.50.150] (88-426)
  IPR029063 S-adenosyl-L-methionine-dependent methyltransferase superfamily [SSF53335] (76-431)
  IPR030390 RNA methyltransferase TrmA, active site [PS01230] (363-393)
  IPR030391 RNA methyltransferase TrmA, conserved site [PS01231] (414-424)

GO terms:
  GO:0051539 4 iron, 4 sulfur cluster binding (F, IDA)
  GO:0070041 rRNA (uridine-C5-)-methyltransferase activity (F, IDA)
  GO:0070475 rRNA base methylation (P, IDA)

CATH classification: 2.40.50.140 (+2 more: 3.40.50.150, 2.40.50.1070)

Nearest PDB structures (foldseek):
  1uwv-assembly1_A  TM=1.002E+00  e=1.508E-85  Escherichia coli K-12
  5xj1-assembly1_A  TM=9.100E-01  e=2.964E-34  Streptococcus pneumoniae TIGR4
  5xj2-assembly2_B  TM=8.907E-01  e=9.066E-34  Streptococcus pneumoniae TIGR4
  2cww-assembly2_B  TM=5.374E-01  e=9.168E-12  Thermus thermophilus HB8
  2cww-assembly1_A-2  TM=5.256E-01  e=1.094E-11  Thermus thermophilus HB8

B-factor: mean 18.71, std 7.66, range [2.63, 65.73]

Organism: Escherichia coli (strain K12) (NCBI:txid83333)